Protein 4I5T (pdb70)

Organism: Saccharomyces cerevisiae (strain ATCC 204508 / S288c) (NCBI:txid559292)

Solvent-accessible surface area: 27982 Å² total; per-residue (Å²): 179,22,60,113,109,1,70,94,75,5,80,69,65,13,58,50,1,114,171,93,63,54,6,158,28,20,150,33,133,50,80,72,18,105,0,89,140,9,64,9,53,1,48,1,18,37,0,64,56,64,62,188,86,74,14,73,138,28,39,129,70,8,11,17,13,108,54,1,15,73,66,53,62,5,26,0,6,3,32,92,128,0,37,37,78,43,18,0,18,2,0,2,39,121,114,73,42,4,120,43,56,9,50,61,44,4,3,36,10,0,1,54,0,0,15,40,4,45,70,110,178,72,48,14,0,3,3,1,5,2,4,23,29,0,26,15,73,55,71,8,4,8,3,22,2,18,67,6,22,154,155,4,78,0,9,0,15,79,28,8,101,90,110,129,45,54,71,16,80,217,156,45,60,8,26,25,4,109,103,3,27,2,0,0,6,0,0,4,11,15,160,36,44,126,107,9,71,65,100,27,0,11,98,0,10,68,18,0,14,96,34,0,22,31,5,6,62,11,142,32,105,123,34,22,74,54,26,87,0,3,0,2,0,3,1,37,120,0,0,0,0,0,0,0,20,92,17,61,6,25,110,54,0,100,8,91,4,48,0,16,2,1,0,2,18,4,68,2,72,50,165,112,48,25,79,58,0,38,145,64,15,33,25,0,5,87,1,4,64,54,0,6,27,80,36,19,36,89,88,139,34,78,82,86,53,195,179,22,48,100,107,1,74,97,65,5,75,70,68,11,64,50,1,101,184,82,55,78,3,129,22,18,142,36,137,47,83,77,20,106,0,83,125,7,60,7,51,1,41,1,18,23,0,70,74,71,57,205,143,151,22,69,20,38,139,27,57,100,57,14,4,14,11,92,49,1,19,70,74,50,75,6,14,0,4,3,30,102,127,0,34,36,69,42,14,1,16,1,0,3,32,119,116,88,42,6,132,47,52,6,60,60,51,6,2,38,10,0,1,51,0,0,28,42,9,20,30,90,92,37,41,39,44,59,49,75,9,14,0,2,3,0,5,0,3,63,56,0,25,37,100,48,101,4,6,8,4,20,2,14,57,6,26,104,137,1,66,0,11,0,6,100,16,8,98,75,107,24,54,51,73,17,68,159,98,14,117,6,15,56,10,98,100,4,30,2,1,0,6,0,1,1,3,7,64,13,50,124,67,7,77,70,112,32,0,21,48,0,12,97,9,0,20,114,72,1,76,69,50,63,112,129,232,115,50,142,90,119,105,118,48,77,0,4,0,3,0,4,0,33,80,0,0,0,0,0,0,0,22,103,34,105,8,26,112,49,3,100,7,83,3,48,0,17,1,0,0,2,18,6,51,2,42,63,145,100,40,18,88,50,0,60,147,58,13,45,31,0,5,80,0,3,60,47,0,5,35,89,29,79,112

Structure (mmCIF, N/CA/C/O backbone):
data_4I5T
#
_entry.id   4I5T
#
_cell.length_a   73.760
_cell.length_b   74.460
_cell.length_c   112.350
_cell.angle_alpha   90.00
_cell.angle_beta   90.00
_cell.angle_gamma   90.00
#
_symmetry.space_group_name_H-M   'P 21 21 21'
#
loop_
_entity.id
_entity.type
_entity.pdbx_description
1 polymer "5',5'''-P-1,P-4-tetraphosphate phosphorylase 2"
2 water water
#
loop_
_atom_site.group_PDB
_atom_site.id
_atom_site.type_symbol
_atom_site.label_atom_id
_atom_site.label_alt_id
_atom_site.label_comp_id
_atom_site.label_asym_id
_atom_site.label_entity_id
_atom_site.label_seq_id
_atom_site.pdbx_PDB_ins_code
_atom_site.Cartn_x
_atom_site.Cartn_y
_atom_site.Cartn_z
_atom_site.occupancy
_atom_site.B_iso_or_equiv
_atom_site.auth_seq_id
_atom_site.auth_comp_id
_atom_site.auth_asym_id
_atom_site.auth_atom_id
_atom_site.pdbx_PDB_model_num
ATOM 1 N N . MET A 1 9 ? 14.316 -19.146 46.412 1.00 46.47 1 MET A N 1
ATOM 2 C CA . MET A 1 9 ? 15.295 -20.017 47.049 1.00 43.79 1 MET A CA 1
ATOM 3 C C . MET A 1 9 ? 14.705 -21.414 47.243 1.00 44.29 1 MET A C 1
ATOM 4 O O . MET A 1 9 ? 13.542 -21.558 47.619 1.00 43.24 1 MET A O 1
ATOM 9 N N . ILE A 1 10 ? 15.510 -22.440 47.000 1.00 40.57 2 ILE A N 1
ATOM 10 C CA . ILE A 1 10 ? 14.976 -23.792 46.999 1.00 43.52 2 ILE A CA 1
ATOM 11 C C . ILE A 1 10 ? 14.808 -24.280 48.418 1.00 47.12 2 ILE A C 1
ATOM 12 O O . ILE A 1 10 ? 15.677 -24.058 49.269 1.00 48.09 2 ILE A O 1
ATOM 17 N N . GLU A 1 11 ? 13.693 -24.964 48.653 1.00 47.90 3 GLU A N 1
ATOM 18 C CA . GLU A 1 11 ? 13.355 -25.479 49.973 1.00 49.68 3 GLU A CA 1
ATOM 19 C C . GLU A 1 11 ? 14.560 -26.220 50.537 1.00 47.91 3 GLU A C 1
ATOM 20 O O . GLU A 1 11 ? 15.277 -26.897 49.805 1.00 48.39 3 GLU A O 1
ATOM 26 N N . GLU A 1 12 ? 14.818 -26.053 51.826 1.00 49.09 4 GLU A N 1
ATOM 27 C CA . GLU A 1 12 ? 15.949 -26.734 52.443 1.00 52.62 4 GLU A CA 1
ATOM 28 C C . GLU A 1 12 ? 15.646 -28.222 52.539 1.00 49.56 4 GLU A C 1
ATOM 29 O O . GLU A 1 12 ? 14.484 -28.615 52.658 1.00 47.39 4 GLU A O 1
ATOM 35 N N . ASN A 1 13 ? 16.691 -29.044 52.494 1.00 49.60 5 ASN A N 1
ATOM 36 C CA . ASN A 1 13 ? 16.536 -30.489 52.640 1.00 51.36 5 ASN A CA 1
ATOM 37 C C . ASN A 1 13 ? 15.536 -31.095 51.654 1.00 43.05 5 ASN A C 1
ATOM 38 O O . ASN A 1 13 ? 14.804 -32.025 51.991 1.00 41.96 5 ASN A O 1
ATOM 43 N N . LEU A 1 14 ? 15.516 -30.562 50.437 1.00 38.06 6 LEU A N 1
ATOM 44 C CA . LEU A 1 14 ? 14.578 -31.004 49.417 1.00 37.91 6 LEU A CA 1
ATOM 45 C C . LEU A 1 14 ? 14.642 -32.518 49.198 1.00 31.29 6 LEU A C 1
ATOM 46 O O . LEU A 1 14 ? 13.619 -33.202 49.165 1.00 29.59 6 LEU A O 1
ATOM 51 N N . LYS A 1 15 ? 15.857 -33.028 49.067 1.00 26.36 7 LYS A N 1
ATOM 52 C CA . LYS A 1 15 ? 16.084 -34.436 48.788 1.00 29.31 7 LYS A CA 1
ATOM 53 C C . LYS A 1 15 ? 15.481 -35.346 49.866 1.00 32.65 7 LYS A C 1
ATOM 54 O O . LYS A 1 15 ? 14.874 -36.372 49.569 1.00 30.45 7 LYS A O 1
ATOM 60 N N . GLN A 1 16 ? 15.650 -34.970 51.125 1.00 34.89 8 GLN A N 1
ATOM 61 C CA . GLN A 1 16 ? 15.094 -35.766 52.208 1.00 33.25 8 GLN A CA 1
ATOM 62 C C . GLN A 1 16 ? 13.576 -35.644 52.208 1.00 34.11 8 GLN A C 1
ATOM 63 O O . GLN A 1 16 ? 12.848 -36.603 52.500 1.00 31.19 8 GLN A O 1
ATOM 69 N N . LYS A 1 17 ? 13.097 -34.453 51.879 1.00 29.44 9 LYS A N 1
ATOM 70 C CA . LYS A 1 17 ? 11.669 -34.242 51.797 1.00 32.34 9 LYS A CA 1
ATOM 71 C C . LYS A 1 17 ? 11.063 -35.105 50.700 1.00 28.76 9 LYS A C 1
ATOM 72 O O . LYS A 1 17 ? 10.086 -35.806 50.934 1.00 24.06 9 LYS A O 1
ATOM 78 N N . ILE A 1 18 ? 11.653 -35.083 49.511 1.00 28.01 10 ILE A N 1
ATOM 79 C CA . ILE A 1 18 ? 11.178 -35.968 48.454 1.00 25.15 10 ILE A CA 1
ATOM 80 C C . ILE A 1 18 ? 11.184 -37.417 48.943 1.00 25.23 10 ILE A C 1
ATOM 81 O O . ILE A 1 18 ? 10.162 -38.116 48.887 1.00 22.35 10 ILE A O 1
ATOM 86 N N . HIS A 1 19 ? 12.333 -37.865 49.435 1.00 22.83 11 HIS A N 1
ATOM 87 C CA . HIS A 1 19 ? 12.433 -39.247 49.889 1.00 28.79 11 HIS A CA 1
ATOM 88 C C . HIS A 1 19 ? 11.352 -39.613 50.890 1.00 28.51 11 HIS A C 1
ATOM 89 O O . HIS A 1 19 ? 10.615 -40.581 50.702 1.00 28.90 11 HIS A O 1
ATOM 96 N N . ASP A 1 20 ? 11.251 -38.834 51.957 1.00 28.92 12 ASP A N 1
ATOM 97 C CA . ASP A 1 20 ? 10.260 -39.111 52.997 1.00 28.77 12 ASP A CA 1
ATOM 98 C C . ASP A 1 20 ? 8.823 -39.030 52.509 1.00 26.51 12 ASP A C 1
ATOM 99 O O . ASP A 1 20 ? 7.990 -39.832 52.909 1.00 30.80 12 ASP A O 1
ATOM 104 N N . LYS A 1 21 ? 8.518 -38.048 51.670 1.00 23.98 13 LYS A N 1
ATOM 105 C CA . LYS A 1 21 ? 7.172 -37.946 51.136 1.00 26.43 13 LYS A CA 1
ATOM 106 C C . LYS A 1 21 ? 6.896 -39.203 50.303 1.00 23.25 13 LYS A C 1
ATOM 107 O O . LYS A 1 21 ? 5.791 -39.738 50.296 1.00 21.39 13 LYS A O 1
ATOM 113 N N . PHE A 1 22 ? 7.919 -39.672 49.603 1.00 22.51 14 PHE A N 1
ATOM 114 C CA . PHE A 1 22 ? 7.751 -40.820 48.722 1.00 20.65 14 PHE A CA 1
ATOM 115 C C . PHE A 1 22 ? 7.518 -42.101 49.514 1.00 23.97 14 PHE A C 1
ATOM 116 O O . PHE A 1 22 ? 6.540 -42.806 49.262 1.00 23.32 14 PHE A O 1
ATOM 124 N N . VAL A 1 23 ? 8.374 -42.401 50.487 1.00 27.69 15 VAL A N 1
ATOM 125 C CA . VAL A 1 23 ? 8.154 -43.637 51.246 1.00 27.01 15 VAL A CA 1
ATOM 126 C C . VAL A 1 23 ? 6.796 -43.634 51.941 1.00 26.87 15 VAL A C 1
ATOM 127 O O . VAL A 1 23 ? 6.072 -44.620 51.850 1.00 25.48 15 VAL A O 1
ATOM 131 N N . ALA A 1 24 ? 6.414 -42.514 52.558 1.00 28.43 16 ALA A N 1
ATOM 132 C CA . ALA A 1 24 ? 5.100 -42.429 53.208 1.00 27.84 16 ALA A CA 1
ATOM 133 C C . ALA A 1 24 ? 3.934 -42.689 52.246 1.00 25.30 16 ALA A C 1
ATOM 134 O O . ALA A 1 24 ? 3.003 -43.407 52.573 1.00 26.52 16 ALA A O 1
ATOM 136 N N . ALA A 1 25 ? 3.975 -42.102 51.061 1.00 23.51 17 ALA A N 1
ATOM 137 C CA . ALA A 1 25 ? 2.882 -42.294 50.111 1.00 28.04 17 ALA A CA 1
ATOM 138 C C . ALA A 1 25 ? 2.863 -43.695 49.478 1.00 26.57 17 ALA A C 1
ATOM 139 O O . ALA A 1 25 ? 1.813 -44.189 49.047 1.00 26.08 17 ALA A O 1
ATOM 141 N N . LYS A 1 26 ? 4.019 -44.332 49.383 1.00 26.47 18 LYS A N 1
ATOM 142 C CA . LYS A 1 26 ? 4.030 -45.709 48.904 1.00 33.18 18 LYS A CA 1
ATOM 143 C C . LYS A 1 26 ? 3.387 -46.565 49.984 1.00 31.45 18 LYS A C 1
ATOM 144 O O . LYS A 1 26 ? 2.544 -47.413 49.711 1.00 27.92 18 LYS A O 1
ATOM 150 N N . LYS A 1 27 ? 3.765 -46.288 51.221 1.00 27.20 19 LYS A N 1
ATOM 151 C CA . LYS A 1 27 ? 3.281 -47.035 52.369 1.00 33.71 19 LYS A CA 1
ATOM 152 C C . LYS A 1 27 ? 1.753 -47.110 52.440 1.00 41.51 19 LYS A C 1
ATOM 153 O O . LYS A 1 27 ? 1.181 -48.199 52.531 1.00 42.39 19 LYS A O 1
ATOM 159 N N . ASN A 1 28 ? 1.096 -45.956 52.404 1.00 37.13 20 ASN A N 1
ATOM 160 C CA . ASN A 1 28 ? -0.344 -45.899 52.644 1.00 34.22 20 ASN A CA 1
ATOM 161 C C . ASN A 1 28 ? -1.226 -45.899 51.404 1.00 35.50 20 ASN A C 1
ATOM 162 O O . ASN A 1 28 ? -2.446 -45.772 51.502 1.00 39.32 20 ASN A O 1
ATOM 167 N N . GLY A 1 29 ? -0.613 -46.019 50.237 1.00 37.05 21 GLY A N 1
ATOM 168 C CA . GLY A 1 29 ? -1.376 -46.186 49.013 1.00 35.00 21 GLY A CA 1
ATOM 169 C C . GLY A 1 29 ? -1.772 -44.926 48.259 1.00 37.06 21 GLY A C 1
ATOM 170 O O . GLY A 1 29 ? -2.722 -44.941 47.466 1.00 36.79 21 GLY A O 1
ATOM 171 N N . HIS A 1 30 ? -1.039 -43.839 48.480 1.00 35.77 22 HIS A N 1
ATOM 172 C CA . HIS A 1 30 ? -1.282 -42.603 47.739 1.00 30.34 22 HIS A CA 1
ATOM 173 C C . HIS A 1 30 ? -0.530 -42.577 46.424 1.00 30.14 22 HIS A C 1
ATOM 174 O O . HIS A 1 30 ? -0.756 -41.709 45.591 1.00 33.65 22 HIS A O 1
ATOM 181 N N . LEU A 1 31 ? 0.392 -43.519 46.264 1.00 31.28 23 LEU A N 1
ATOM 182 C CA . LEU A 1 31 ? 1.035 -43.741 44.989 1.00 29.61 23 LEU A CA 1
ATOM 183 C C . LEU A 1 31 ? 1.350 -45.214 44.868 1.00 30.14 23 LEU A C 1
ATOM 184 O O . LEU A 1 31 ? 1.570 -45.888 45.867 1.00 34.24 23 LEU A O 1
ATOM 189 N N . LYS A 1 32 ? 1.369 -45.710 43.638 1.00 27.29 24 LYS A N 1
ATOM 190 C CA . LYS A 1 32 ? 1.761 -47.083 43.390 1.00 31.87 24 LYS A CA 1
ATOM 191 C C . LYS A 1 32 ? 2.889 -47.120 42.356 1.00 29.11 24 LYS A C 1
ATOM 192 O O . LYS A 1 32 ? 2.784 -46.519 41.287 1.00 25.98 24 LYS A O 1
ATOM 198 N N . VAL A 1 33 ? 3.981 -47.802 42.690 1.00 27.63 25 VAL A N 1
ATOM 199 C CA . VAL A 1 33 ? 5.114 -47.942 41.772 1.00 23.20 25 VAL A CA 1
ATOM 200 C C . VAL A 1 33 ? 4.891 -49.068 40.762 1.00 28.18 25 VAL A C 1
ATOM 201 O O . VAL A 1 33 ? 4.665 -50.222 41.145 1.00 33.05 25 VAL A O 1
ATOM 205 N N . THR A 1 34 ? 4.970 -48.734 39.479 1.00 30.22 26 THR A N 1
ATOM 206 C CA . THR A 1 34 ? 4.935 -49.732 38.421 1.00 29.66 26 THR A CA 1
ATOM 207 C C . THR A 1 34 ? 6.247 -50.530 38.431 1.00 32.14 26 THR A C 1
ATOM 208 O O . THR A 1 34 ? 7.326 -49.952 38.337 1.00 30.55 26 THR A O 1
ATOM 212 N N . HIS A 1 35 ? 6.148 -51.853 38.559 1.00 31.93 27 HIS A N 1
ATOM 213 C CA . HIS A 1 35 ? 7.322 -52.727 38.542 1.00 34.11 27 HIS A CA 1
ATOM 214 C C . HIS A 1 35 ? 8.026 -52.671 37.204 1.00 27.88 27 HIS A C 1
ATOM 215 O O . HIS A 1 35 ? 7.375 -52.704 36.161 1.00 27.75 27 HIS A O 1
ATOM 222 N N . ALA A 1 36 ? 9.353 -52.605 37.236 1.00 26.32 28 ALA A N 1
ATOM 223 C CA . ALA A 1 36 ? 10.138 -52.548 36.011 1.00 26.57 28 ALA A CA 1
ATOM 224 C C . ALA A 1 36 ? 11.546 -53.076 36.235 1.00 28.10 28 ALA A C 1
ATOM 225 O O . ALA A 1 36 ? 11.991 -53.242 37.363 1.00 34.92 28 ALA A O 1
ATOM 227 N N . GLU A 1 37 ? 12.233 -53.375 35.143 1.00 31.75 29 GLU A N 1
ATOM 228 C CA . GLU A 1 37 ? 13.579 -53.903 35.205 1.00 26.69 29 GLU A CA 1
ATOM 229 C C . GLU A 1 37 ? 14.222 -53.195 34.069 1.00 25.39 29 GLU A C 1
ATOM 230 O O . GLU A 1 37 ? 13.547 -52.901 33.088 1.00 25.75 29 GLU A O 1
ATOM 236 N N . SER A 1 38 ? 15.514 -52.909 34.171 1.00 30.31 30 SER A N 1
ATOM 237 C CA . SER A 1 38 ? 16.191 -52.189 33.094 1.00 28.88 30 SER A CA 1
ATOM 238 C C . SER A 1 38 ? 17.533 -52.821 32.782 1.00 31.25 30 SER A C 1
ATOM 239 O O . SER A 1 38 ? 18.114 -53.518 33.614 1.00 31.08 30 SER A O 1
ATOM 242 N N . LYS A 1 39 ? 18.041 -52.554 31.590 1.00 34.75 31 LYS A N 1
ATOM 243 C CA . LYS A 1 39 ? 19.403 -52.943 31.262 1.00 40.06 31 LYS A CA 1
ATOM 244 C C . LYS A 1 39 ? 20.003 -52.006 30.225 1.00 33.85 31 LYS A C 1
ATOM 245 O O . LYS A 1 39 ? 19.292 -51.283 29.534 1.00 33.79 31 LYS A O 1
ATOM 251 N N . LYS A 1 40 ? 21.325 -52.046 30.131 1.00 37.00 32 LYS A N 1
ATOM 252 C CA . LYS A 1 40 ? 22.091 -51.276 29.168 1.00 36.72 32 LYS A CA 1
ATOM 253 C C . LYS A 1 40 ? 22.077 -51.942 27.797 1.00 39.66 32 LYS A C 1
ATOM 254 O O . LYS A 1 40 ? 22.102 -53.164 27.691 1.00 39.12 32 LYS A O 1
ATOM 260 N N . LEU A 1 41 ? 22.015 -51.134 26.747 1.00 40.50 33 LEU A N 1
ATOM 261 C CA . LEU A 1 41 ? 22.295 -51.609 25.396 1.00 37.29 33 LEU A CA 1
ATOM 262 C C . LEU A 1 41 ? 23.281 -50.664 24.737 1.00 41.26 33 LEU A C 1
ATOM 263 O O . LEU A 1 41 ? 23.497 -49.545 25.196 1.00 37.46 33 LEU A O 1
ATOM 268 N N . LYS A 1 42 ? 23.873 -51.113 23.643 1.00 45.92 34 LYS A N 1
ATOM 269 C CA . LYS A 1 42 ? 24.803 -50.276 22.913 1.00 42.26 34 LYS A CA 1
ATOM 270 C C . LYS A 1 42 ? 24.516 -50.411 21.439 1.00 40.50 34 LYS A C 1
ATOM 271 O O . LYS A 1 42 ? 24.439 -51.522 20.920 1.00 48.78 34 LYS A O 1
ATOM 277 N N . ASP A 1 43 ? 24.340 -49.284 20.766 1.00 41.23 35 ASP A N 1
ATOM 278 C CA . ASP A 1 43 ? 24.194 -49.289 19.322 1.00 48.69 35 ASP A CA 1
ATOM 279 C C . ASP A 1 43 ? 25.518 -49.719 18.669 1.00 51.22 35 ASP A C 1
ATOM 280 O O . ASP A 1 43 ? 26.534 -49.051 18.833 1.00 49.79 35 ASP A O 1
ATOM 285 N N . PRO A 1 44 ? 25.514 -50.849 17.936 1.00 52.69 36 PRO A N 1
ATOM 286 C CA . PRO A 1 44 ? 26.765 -51.301 17.312 1.00 53.30 36 PRO A CA 1
ATOM 287 C C . PRO A 1 44 ? 27.201 -50.325 16.216 1.00 56.56 36 PRO A C 1
ATOM 288 O O . PRO A 1 44 ? 28.381 -50.007 16.078 1.00 59.70 36 PRO A O 1
ATOM 292 N N . GLN A 1 45 ? 26.226 -49.842 15.452 1.00 55.00 37 GLN A N 1
ATOM 293 C CA . GLN A 1 45 ? 26.463 -48.880 14.382 1.00 52.61 37 GLN A CA 1
ATOM 294 C C . GLN A 1 45 ? 26.946 -47.519 14.890 1.00 54.85 37 GLN A C 1
ATOM 295 O O . GLN A 1 45 ? 28.027 -47.058 14.519 1.00 56.88 37 GLN A O 1
ATOM 301 N N . THR A 1 46 ? 26.139 -46.880 15.739 1.00 52.13 38 THR A N 1
ATOM 302 C CA . THR A 1 46 ? 26.414 -45.509 16.188 1.00 51.15 38 THR A CA 1
ATOM 303 C C . THR A 1 46 ? 27.197 -45.410 17.508 1.00 48.63 38 THR A C 1
ATOM 304 O O . THR A 1 46 ? 27.647 -44.330 17.888 1.00 48.09 38 THR A O 1
ATOM 308 N N . THR A 1 47 ? 27.358 -46.538 18.193 1.00 45.89 39 THR A N 1
ATOM 309 C CA . THR A 1 47 ? 28.049 -46.589 19.491 1.00 48.31 39 THR A CA 1
ATOM 310 C C . THR A 1 47 ? 27.271 -45.986 20.685 1.00 46.28 39 THR A C 1
ATOM 311 O O . THR A 1 47 ? 27.722 -46.063 21.837 1.00 44.21 39 THR A O 1
ATOM 315 N N . THR A 1 48 ? 26.107 -45.399 20.410 1.00 41.90 40 THR A N 1
ATOM 316 C CA . THR A 1 48 ? 25.323 -44.730 21.446 1.00 40.20 40 THR A CA 1
ATOM 317 C C . THR A 1 48 ? 24.793 -45.690 22.506 1.00 39.52 40 THR A C 1
ATOM 318 O O . THR A 1 48 ? 24.196 -46.702 22.180 1.00 41.65 40 THR A O 1
ATOM 322 N N . GLN A 1 49 ? 25.004 -45.348 23.773 1.00 33.69 41 GLN A N 1
ATOM 323 C CA . GLN A 1 49 ? 24.508 -46.133 24.898 1.00 36.16 41 GLN A CA 1
ATOM 324 C C . GLN A 1 49 ? 23.024 -45.913 25.115 1.00 35.96 41 GLN A C 1
ATOM 325 O O . GLN A 1 49 ? 22.530 -44.792 24.984 1.00 32.11 41 GLN A O 1
ATOM 331 N N . TYR A 1 50 ? 22.314 -46.979 25.464 1.00 31.87 42 TYR A N 1
ATOM 332 C CA . TYR A 1 50 ? 20.897 -46.867 25.776 1.00 29.27 42 TYR A CA 1
ATOM 333 C C . TYR A 1 50 ? 20.570 -47.534 27.096 1.00 33.42 42 TYR A C 1
ATOM 334 O O . TYR A 1 50 ? 21.281 -48.432 27.567 1.00 28.46 42 TYR A O 1
ATOM 343 N N . TRP A 1 51 ? 19.470 -47.103 27.685 1.00 30.88 43 TRP A N 1
ATOM 344 C CA . TRP A 1 51 ? 18.995 -47.728 28.891 1.00 27.74 43 TRP A CA 1
ATOM 345 C C . TRP A 1 51 ? 17.562 -48.143 28.627 1.00 28.47 43 TRP A C 1
ATOM 346 O O . TRP A 1 51 ? 16.684 -47.303 28.427 1.00 28.99 43 TRP A O 1
ATOM 357 N N . VAL A 1 52 ? 17.326 -49.447 28.593 1.00 30.33 44 VAL A N 1
ATOM 358 C CA . VAL A 1 52 ? 15.989 -49.927 28.312 1.00 28.69 44 VAL A CA 1
ATOM 359 C C . VAL A 1 52 ? 15.317 -50.397 29.571 1.00 29.12 44 VAL A C 1
ATOM 360 O O . VAL A 1 52 ? 15.841 -51.240 30.294 1.00 33.39 44 VAL A O 1
ATOM 364 N N . THR A 1 53 ? 14.142 -49.843 29.824 1.00 23.68 45 THR A N 1
ATOM 365 C CA . THR A 1 53 ? 13.359 -50.231 30.981 1.00 32.09 45 THR A CA 1
ATOM 366 C C . THR A 1 53 ? 12.166 -51.030 30.479 1.00 27.89 45 THR A C 1
ATOM 367 O O . THR A 1 53 ? 11.529 -50.654 29.495 1.00 26.66 45 THR A O 1
ATOM 371 N N . PHE A 1 54 ? 11.884 -52.139 31.147 1.00 28.90 46 PHE A N 1
ATOM 372 C CA . PHE A 1 54 ? 10.797 -53.035 30.751 1.00 32.91 46 PHE A CA 1
ATOM 373 C C . PHE A 1 54 ? 9.722 -53.078 31.827 1.00 28.59 46 PHE A C 1
ATOM 374 O O . PHE A 1 54 ? 9.972 -53.552 32.934 1.00 30.38 46 PHE A O 1
ATOM 382 N N . ALA A 1 55 ? 8.532 -52.579 31.499 1.00 30.33 47 ALA A N 1
ATOM 383 C CA . ALA A 1 55 ? 7.414 -52.517 32.455 1.00 36.43 47 ALA A CA 1
ATOM 384 C C . ALA A 1 55 ? 6.115 -53.124 31.877 1.00 40.76 47 ALA A C 1
ATOM 385 O O . ALA A 1 55 ? 5.188 -52.403 31.492 1.00 37.16 47 ALA A O 1
ATOM 387 N N . PRO A 1 56 ? 6.044 -54.465 31.847 1.00 43.92 48 PRO A N 1
ATOM 388 C CA . PRO A 1 56 ? 4.929 -55.238 31.281 1.00 45.74 48 PRO A CA 1
ATOM 389 C C . PRO A 1 56 ? 3.554 -54.803 31.797 1.00 47.04 48 PRO A C 1
ATOM 390 O O . PRO A 1 56 ? 2.628 -54.604 30.998 1.00 45.22 48 PRO A O 1
ATOM 394 N N . SER A 1 57 ? 3.432 -54.607 33.106 1.00 40.37 49 SER A N 1
ATOM 395 C CA . SER A 1 57 ? 2.139 -54.276 33.686 1.00 44.74 49 SER A CA 1
ATOM 396 C C . SER A 1 57 ? 1.531 -53.064 32.984 1.00 42.89 49 SER A C 1
ATOM 397 O O . SER A 1 57 ? 0.345 -52.798 33.121 1.00 49.26 49 SER A O 1
ATOM 400 N N . LEU A 1 58 ? 2.348 -52.330 32.238 1.00 40.35 50 LEU A N 1
ATOM 401 C CA . LEU A 1 58 ? 1.882 -51.126 31.553 1.00 44.25 50 LEU A CA 1
ATOM 402 C C . LEU A 1 58 ? 1.019 -51.423 30.321 1.00 49.08 50 LEU A C 1
ATOM 403 O O . LEU A 1 58 ? 0.264 -50.565 29.861 1.00 50.86 50 LEU A O 1
ATOM 408 N N . ALA A 1 59 ? 1.124 -52.637 29.792 1.00 49.34 51 ALA A N 1
ATOM 409 C CA . ALA A 1 59 ? 0.355 -53.009 28.606 1.00 56.58 51 ALA A CA 1
ATOM 410 C C . ALA A 1 59 ? -1.050 -53.539 28.929 1.00 60.03 51 ALA A C 1
ATOM 411 O O . ALA A 1 59 ? -1.865 -53.745 28.030 1.00 58.15 51 ALA A O 1
ATOM 413 N N . LEU A 1 60 ? -1.326 -53.752 30.213 1.00 52.86 52 LEU A N 1
ATOM 414 C CA . LEU A 1 60 ? -2.643 -54.202 30.667 1.00 55.30 52 LEU A CA 1
ATOM 415 C C . LEU A 1 60 ? -3.638 -53.048 30.859 1.00 57.49 52 LEU A C 1
ATOM 416 O O . LEU A 1 60 ? -3.577 -52.021 30.169 1.00 59.01 52 LEU A O 1
ATOM 421 N N . ASP A 1 74 ? -7.096 -32.948 34.682 1.00 58.87 66 ASP A N 1
ATOM 422 C CA . ASP A 1 74 ? -5.884 -32.211 35.040 1.00 56.59 66 ASP A CA 1
ATOM 423 C C . ASP A 1 74 ? -5.399 -32.538 36.456 1.00 53.79 66 ASP A C 1
ATOM 424 O O . ASP A 1 74 ? -5.744 -31.838 37.415 1.00 52.22 66 ASP A O 1
ATOM 429 N N . PRO A 1 75 ? -4.556 -33.579 36.576 1.00 53.32 67 PRO A N 1
ATOM 430 C CA . PRO A 1 75 ? -4.024 -34.108 37.839 1.00 45.60 67 PRO A CA 1
ATOM 431 C C . PRO A 1 75 ? -3.287 -33.041 38.641 1.00 45.46 67 PRO A C 1
ATOM 432 O O . PRO A 1 75 ? -3.074 -33.186 39.844 1.00 46.52 67 PRO A O 1
ATOM 436 N N . PHE A 1 76 ? -2.890 -31.974 37.967 1.00 41.36 68 PHE A N 1
ATOM 437 C CA . PHE A 1 76 ? -2.178 -30.889 38.620 1.00 42.83 68 PHE A CA 1
ATOM 438 C C . PHE A 1 76 ? -3.151 -29.867 39.203 1.00 43.75 68 PHE A C 1
ATOM 439 O O . PHE A 1 76 ? -2.768 -29.019 40.010 1.00 42.81 68 PHE A O 1
ATOM 447 N N . ALA A 1 77 ? -4.412 -29.951 38.794 1.00 43.28 69 ALA A N 1
ATOM 448 C CA . ALA A 1 77 ? -5.440 -29.045 39.313 1.00 52.93 69 ALA A CA 1
ATOM 449 C C . ALA A 1 77 ? -5.675 -29.233 40.810 1.00 51.71 69 ALA A C 1
ATOM 450 O O . ALA A 1 77 ? -5.466 -28.321 41.606 1.00 53.39 69 ALA A O 1
ATOM 452 N N . ASN A 1 78 ? -6.090 -30.441 41.177 1.00 51.11 70 ASN A N 1
ATOM 453 C CA . ASN A 1 78 ? -6.341 -30.798 42.566 1.00 49.28 70 ASN A CA 1
ATOM 454 C C . ASN A 1 78 ? -5.464 -31.983 42.959 1.00 47.51 70 ASN A C 1
ATOM 455 O O . ASN A 1 78 ? -5.945 -33.108 43.141 1.00 42.12 70 ASN A O 1
ATOM 460 N N . PRO A 1 79 ? -4.158 -31.739 43.071 1.00 47.59 71 PRO A N 1
ATOM 461 C CA . PRO A 1 79 ? -3.286 -32.870 43.377 1.00 39.42 71 PRO A CA 1
ATOM 462 C C . PRO A 1 79 ? -3.474 -33.308 44.820 1.00 43.15 71 PRO A C 1
ATOM 463 O O . PRO A 1 79 ? -3.724 -32.485 45.705 1.00 39.56 71 PRO A O 1
ATOM 467 N N . ASP A 1 80 ? -3.382 -34.613 45.035 1.00 40.76 72 ASP A N 1
ATOM 468 C CA . ASP A 1 80 ? -3.440 -35.198 46.362 1.00 36.23 72 ASP A CA 1
ATOM 469 C C . ASP A 1 80 ? -2.366 -34.581 47.274 1.00 33.46 72 ASP A C 1
ATOM 470 O O . ASP A 1 80 ? -1.181 -34.608 46.957 1.00 34.02 72 ASP A O 1
ATOM 475 N N . GLU A 1 81 ? -2.778 -34.042 48.417 1.00 32.47 73 GLU A N 1
ATOM 476 C CA . GLU A 1 81 ? -1.849 -33.390 49.336 1.00 34.80 73 GLU A CA 1
ATOM 477 C C . GLU A 1 81 ? -0.694 -34.277 49.788 1.00 32.14 73 GLU A C 1
ATOM 478 O O . GLU A 1 81 ? 0.399 -33.790 50.059 1.00 25.81 73 GLU A O 1
ATOM 484 N N . GLU A 1 82 ? -0.942 -35.575 49.914 1.00 32.87 74 GLU A N 1
ATOM 485 C CA . GLU A 1 82 ? 0.122 -36.484 50.336 1.00 32.77 74 GLU A CA 1
ATOM 486 C C . GLU A 1 82 ? 1.209 -36.607 49.282 1.00 27.66 74 GLU A C 1
ATOM 487 O O . GLU A 1 82 ? 2.315 -37.042 49.595 1.00 32.46 74 GLU A O 1
ATOM 493 N N . LEU A 1 83 ? 0.888 -36.221 48.040 1.00 25.28 75 LEU A N 1
ATOM 494 C CA . LEU A 1 83 ? 1.853 -36.191 46.929 1.00 24.19 75 LEU A CA 1
ATOM 495 C C . LEU A 1 83 ? 2.595 -34.863 46.773 1.00 28.21 75 LEU A C 1
ATOM 496 O O . LEU A 1 83 ? 3.552 -34.768 46.005 1.00 30.37 75 LEU A O 1
ATOM 501 N N . VAL A 1 84 ? 2.185 -33.840 47.510 1.00 26.95 76 VAL A N 1
ATOM 502 C CA . VAL A 1 84 ? 2.782 -32.532 47.311 1.00 24.76 76 VAL A CA 1
ATOM 503 C C . VAL A 1 84 ? 3.987 -32.430 48.234 1.00 22.84 76 VAL A C 1
ATOM 504 O O . VAL A 1 84 ? 3.853 -32.334 49.435 1.00 27.91 76 VAL A O 1
ATOM 508 N N . VAL A 1 85 ? 5.175 -32.442 47.657 1.00 26.49 77 VAL A N 1
ATOM 509 C CA . VAL A 1 85 ? 6.383 -32.361 48.454 1.00 26.66 77 VAL A CA 1
ATOM 510 C C . VAL A 1 85 ? 6.526 -30.940 48.997 1.00 32.10 77 VAL A C 1
ATOM 511 O O . VAL A 1 85 ? 6.851 -30.759 50.161 1.00 27.68 77 VAL A O 1
ATOM 515 N N . THR A 1 86 ? 6.274 -29.940 48.143 1.00 33.37 78 THR A N 1
ATOM 516 C CA . THR A 1 86 ? 6.281 -28.528 48.549 1.00 31.96 78 THR A CA 1
ATOM 517 C C . THR A 1 86 ? 5.187 -27.751 47.847 1.00 34.77 78 THR A C 1
ATOM 518 O O . THR A 1 86 ? 4.988 -27.906 46.644 1.00 31.07 78 THR A O 1
ATOM 522 N N . GLU A 1 87 ? 4.504 -26.894 48.601 1.00 35.58 79 GLU A N 1
ATOM 523 C CA . GLU A 1 87 ? 3.488 -26.008 48.047 1.00 34.85 79 GLU A CA 1
ATOM 524 C C . GLU A 1 87 ? 4.083 -24.922 47.161 1.00 36.63 79 GLU A C 1
ATOM 525 O O . GLU A 1 87 ? 3.490 -24.575 46.138 1.00 45.11 79 GLU A O 1
ATOM 531 N N . ASP A 1 88 ? 5.223 -24.353 47.561 1.00 34.64 80 ASP A N 1
ATOM 532 C CA . ASP A 1 88 ? 6.000 -23.524 46.633 1.00 36.60 80 ASP A CA 1
ATOM 533 C C . ASP A 1 88 ? 7.505 -23.764 46.699 1.00 36.27 80 ASP A C 1
ATOM 534 O O . ASP A 1 88 ? 8.168 -23.464 47.705 1.00 38.39 80 ASP A O 1
ATOM 539 N N . LEU A 1 89 ? 8.043 -24.258 45.590 1.00 33.81 81 LEU A N 1
ATOM 540 C CA . LEU A 1 89 ? 9.429 -24.688 45.538 1.00 37.83 81 LEU A CA 1
ATOM 541 C C . LEU A 1 89 ? 10.360 -23.523 45.882 1.00 40.72 81 LEU A C 1
ATOM 542 O O . LEU A 1 89 ? 11.460 -23.737 46.392 1.00 38.30 81 LEU A O 1
ATOM 547 N N . ASN A 1 90 ? 9.904 -22.299 45.595 1.00 43.24 82 ASN A N 1
ATOM 548 C CA . ASN A 1 90 ? 10.598 -21.063 45.988 1.00 48.04 82 ASN A CA 1
ATOM 549 C C . ASN A 1 90 ? 9.720 -20.202 46.881 1.00 51.68 82 ASN A C 1
ATOM 550 O O . ASN A 1 90 ? 8.588 -20.569 47.195 1.00 56.93 82 ASN A O 1
ATOM 555 N N . GLY A 1 91 ? 10.233 -19.044 47.277 1.00 58.66 83 GLY A N 1
ATOM 556 C CA . GLY A 1 91 ? 9.436 -18.099 48.039 1.00 62.92 83 GLY A CA 1
ATOM 557 C C . GLY A 1 91 ? 8.206 -17.681 47.254 1.00 61.31 83 GLY A C 1
ATOM 558 O O . GLY A 1 91 ? 7.133 -17.433 47.815 1.00 60.04 83 GLY A O 1
ATOM 559 N N . ASP A 1 92 ? 8.375 -17.612 45.937 1.00 55.12 84 ASP A N 1
ATOM 560 C CA . ASP A 1 92 ? 7.307 -17.220 45.031 1.00 52.88 84 ASP A CA 1
ATOM 561 C C . ASP A 1 92 ? 6.285 -18.319 44.869 1.00 51.80 84 ASP A C 1
ATOM 562 O O . ASP A 1 92 ? 6.530 -19.486 45.163 1.00 57.54 84 ASP A O 1
ATOM 567 N N . GLY A 1 93 ? 5.123 -17.926 44.391 1.00 48.98 85 GLY A N 1
ATOM 568 C CA . GLY A 1 93 ? 4.055 -18.856 44.137 1.00 37.82 85 GLY A CA 1
ATOM 569 C C . GLY A 1 93 ? 4.216 -19.382 42.737 1.00 37.88 85 GLY A C 1
ATOM 570 O O . GLY A 1 93 ? 3.231 -19.674 42.074 1.00 47.65 85 GLY A O 1
ATOM 571 N N . GLU A 1 94 ? 5.451 -19.409 42.249 1.00 37.74 86 GLU A N 1
ATOM 572 C CA . GLU A 1 94 ? 5.731 -19.991 40.942 1.00 41.13 86 GLU A CA 1
ATOM 573 C C . GLU A 1 94 ? 5.403 -21.480 40.890 1.00 38.07 86 GLU A C 1
ATOM 574 O O . GLU A 1 94 ? 4.592 -21.941 40.081 1.00 30.48 86 GLU A O 1
ATOM 580 N N . TYR A 1 95 ? 6.032 -22.239 41.772 1.00 37.23 87 TYR A N 1
ATOM 581 C CA . TYR A 1 95 ? 6.075 -23.685 41.581 1.00 34.64 87 TYR A CA 1
ATOM 582 C C . TYR A 1 95 ? 5.699 -24.523 42.800 1.00 31.68 87 TYR A C 1
ATOM 583 O O . TYR A 1 95 ? 5.998 -24.172 43.938 1.00 27.12 87 TYR A O 1
ATOM 592 N N . LYS A 1 96 ? 5.029 -25.637 42.551 1.00 34.11 88 LYS A N 1
ATOM 593 C CA . LYS A 1 96 ? 4.906 -26.660 43.572 1.00 29.86 88 LYS A CA 1
ATOM 594 C C . LYS A 1 96 ? 5.626 -27.893 43.042 1.00 30.04 88 LYS A C 1
ATOM 595 O O . LYS A 1 96 ? 5.729 -28.078 41.821 1.00 26.41 88 LYS A O 1
ATOM 601 N N . LEU A 1 97 ? 6.154 -28.711 43.950 1.00 31.61 89 LEU A N 1
ATOM 602 C CA . LEU A 1 97 ? 6.791 -29.974 43.582 1.00 20.90 89 LEU A CA 1
ATOM 603 C C . LEU A 1 97 ? 5.904 -31.134 44.013 1.00 24.06 89 LEU A C 1
ATOM 604 O O . LEU A 1 97 ? 5.630 -31.313 45.206 1.00 21.35 89 LEU A O 1
ATOM 609 N N . LEU A 1 98 ? 5.443 -31.900 43.032 1.00 23.15 90 LEU A N 1
ATOM 610 C CA . LEU A 1 98 ? 4.586 -33.066 43.242 1.00 25.39 90 LEU A CA 1
ATOM 611 C C . LEU A 1 98 ? 5.337 -34.363 42.922 1.00 26.51 90 LEU A C 1
ATOM 612 O O . LEU A 1 98 ? 6.125 -34.416 41.984 1.00 24.63 90 LEU A O 1
ATOM 617 N N . LEU A 1 99 ? 5.053 -35.414 43.682 1.00 24.57 91 LEU A N 1
ATOM 618 C CA . LEU A 1 99 ? 5.455 -36.768 43.325 1.00 25.02 91 LEU A CA 1
ATOM 619 C C . LEU A 1 99 ? 4.596 -37.300 42.169 1.00 20.49 91 LEU A C 1
ATOM 620 O O . LEU A 1 99 ? 3.401 -37.077 42.137 1.00 18.51 91 LEU A O 1
ATOM 625 N N . ASN A 1 100 ? 5.207 -38.007 41.225 1.00 19.87 92 ASN A N 1
ATOM 626 C CA . ASN A 1 100 ? 4.444 -38.792 40.275 1.00 22.83 92 ASN A CA 1
ATOM 627 C C . ASN A 1 100 ? 3.653 -39.906 41.021 1.00 23.03 92 ASN A C 1
ATOM 628 O O . ASN A 1 100 ? 4.200 -40.652 41.829 1.00 24.48 92 ASN A O 1
ATOM 633 N N . LYS A 1 101 ? 2.354 -39.965 40.761 1.00 20.47 93 LYS A N 1
ATOM 634 C CA . LYS A 1 101 ? 1.441 -40.914 41.380 1.00 25.30 93 LYS A CA 1
ATOM 635 C C . LYS A 1 101 ? 1.718 -42.366 40.943 1.00 26.24 93 LYS A C 1
ATOM 636 O O . LYS A 1 101 ? 1.581 -43.310 41.738 1.00 23.30 93 LYS A O 1
ATOM 642 N N . PHE A 1 102 ? 2.099 -42.544 39.679 1.00 26.37 94 PHE A N 1
ATOM 643 C CA . PHE A 1 102 ? 2.376 -43.878 39.156 1.00 25.59 94 PHE A CA 1
ATOM 644 C C . PHE A 1 102 ? 3.728 -43.941 38.466 1.00 23.86 94 PHE A C 1
ATOM 645 O O . PHE A 1 102 ? 3.793 -44.160 37.251 1.00 26.54 94 PHE A O 1
ATOM 653 N N . PRO A 1 103 ? 4.817 -43.762 39.237 1.00 20.84 95 PRO A N 1
ATOM 654 C CA . PRO A 1 103 ? 6.167 -43.699 38.680 1.00 24.43 95 PRO A CA 1
ATOM 655 C C . PRO A 1 103 ? 6.710 -45.073 38.331 1.00 29.93 95 PRO A C 1
ATOM 656 O O . PRO A 1 103 ? 6.337 -46.069 38.970 1.00 24.87 95 PRO A O 1
ATOM 660 N N . VAL A 1 104 ? 7.533 -45.135 37.289 1.00 28.53 96 VAL A N 1
ATOM 661 C CA . VAL A 1 104 ? 8.453 -46.254 37.124 1.00 26.81 96 VAL A CA 1
ATOM 662 C C . VAL A 1 104 ? 9.713 -46.032 37.951 1.00 25.46 96 VAL A C 1
ATOM 663 O O . VAL A 1 104 ? 10.147 -46.911 38.697 1.00 27.17 96 VAL A O 1
ATOM 667 N N . VAL A 1 105 ? 10.288 -44.837 37.814 1.00 29.82 97 VAL A N 1
ATOM 668 C CA . VAL A 1 105 ? 11.490 -44.447 38.546 1.00 25.25 97 VAL A CA 1
ATOM 669 C C . VAL A 1 105 ? 11.087 -43.870 39.901 1.00 29.57 97 VAL A C 1
ATOM 670 O O . VAL A 1 105 ? 10.359 -42.880 39.972 1.00 28.22 97 VAL A O 1
ATOM 674 N N . PRO A 1 106 ? 11.555 -44.489 40.985 1.00 27.86 98 PRO A N 1
ATOM 675 C CA . PRO A 1 106 ? 11.101 -44.045 42.311 1.00 22.43 98 PRO A CA 1
ATOM 676 C C . PRO A 1 106 ? 11.454 -42.566 42.602 1.00 23.20 98 PRO A C 1
ATOM 677 O O . PRO A 1 106 ? 12.524 -42.094 42.229 1.00 20.12 98 PRO A O 1
ATOM 681 N N . GLU A 1 107 ? 10.547 -41.844 43.258 1.00 24.02 99 GLU A N 1
ATOM 682 C CA . GLU A 1 107 ? 10.785 -40.443 43.611 1.00 24.17 99 GLU A CA 1
ATOM 683 C C . GLU A 1 107 ? 10.665 -39.483 42.421 1.00 21.78 99 GLU A C 1
ATOM 684 O O . GLU A 1 107 ? 10.895 -38.280 42.549 1.00 22.93 99 GLU A O 1
ATOM 690 N N . HIS A 1 108 ? 10.342 -40.032 41.261 1.00 19.21 100 HIS A N 1
ATOM 691 C CA . HIS A 1 108 ? 10.110 -39.214 40.072 1.00 23.57 100 HIS A CA 1
ATOM 692 C C . HIS A 1 108 ? 9.122 -38.089 40.397 1.00 21.62 100 HIS A C 1
ATOM 693 O O . HIS A 1 108 ? 8.022 -38.322 40.923 1.00 20.61 100 HIS A O 1
ATOM 700 N N . SER A 1 109 ? 9.521 -36.867 40.066 1.00 19.48 101 SER A N 1
ATOM 701 C CA . SER A 1 109 ? 8.807 -35.681 40.527 1.00 19.17 101 SER A CA 1
ATOM 702 C C . SER A 1 109 ? 8.494 -34.683 39.424 1.00 23.60 101 SER A C 1
ATOM 703 O O . SER A 1 109 ? 9.199 -34.601 38.420 1.00 21.45 101 SER A O 1
ATOM 706 N N . LEU A 1 110 ? 7.414 -33.943 39.639 1.00 24.95 102 LEU A N 1
ATOM 707 C CA . LEU A 1 110 ? 6.903 -32.943 38.715 1.00 20.81 102 LEU A CA 1
ATOM 708 C C . LEU A 1 110 ? 7.016 -31.558 39.344 1.00 22.93 102 LEU A C 1
ATOM 709 O O . LEU A 1 110 ? 6.524 -31.333 40.443 1.00 20.04 102 LEU A O 1
ATOM 714 N N . LEU A 1 111 ? 7.650 -30.633 38.639 1.00 24.35 103 LEU A N 1
ATOM 715 C CA . LEU A 1 111 ? 7.660 -29.250 39.056 1.00 24.90 103 LEU A CA 1
ATOM 716 C C . LEU A 1 111 ? 6.519 -28.586 38.309 1.00 24.32 103 LEU A C 1
ATOM 717 O O . LEU A 1 111 ? 6.602 -28.364 37.091 1.00 22.36 103 LEU A O 1
ATOM 722 N N . VAL A 1 112 ? 5.463 -28.249 39.034 1.00 25.60 104 VAL A N 1
ATOM 723 C CA . VAL A 1 112 ? 4.230 -27.785 38.391 1.00 27.27 104 VAL A CA 1
ATOM 724 C C . VAL A 1 112 ? 3.997 -26.304 38.668 1.00 31.37 104 VAL A C 1
ATOM 725 O O . VAL A 1 112 ? 4.241 -25.838 39.784 1.00 30.01 104 VAL A O 1
ATOM 729 N N . THR A 1 113 ? 3.567 -25.550 37.657 1.00 27.96 105 THR A N 1
ATOM 730 C CA . THR A 1 113 ? 3.291 -24.128 37.875 1.00 33.24 105 THR A CA 1
ATOM 731 C C . THR A 1 113 ? 2.141 -24.043 38.842 1.00 27.17 105 THR A C 1
ATOM 732 O O . THR A 1 113 ? 1.131 -24.722 38.656 1.00 30.31 105 THR A O 1
ATOM 736 N N . SER A 1 114 ? 2.311 -23.248 39.892 1.00 27.57 106 SER A N 1
ATOM 737 C CA . SER A 1 114 ? 1.293 -23.119 40.930 1.00 35.61 106 SER A CA 1
ATOM 738 C C . SER A 1 114 ? -0.028 -22.686 40.327 1.00 43.89 106 SER A C 1
ATOM 739 O O . SER A 1 114 ? -1.082 -23.253 40.628 1.00 48.28 106 SER A O 1
ATOM 742 N N . GLU A 1 115 ? 0.036 -21.688 39.459 1.00 42.63 107 GLU A N 1
ATOM 743 C CA . GLU A 1 115 ? -1.142 -21.264 38.732 1.00 51.09 107 GLU A CA 1
ATOM 744 C C . GLU 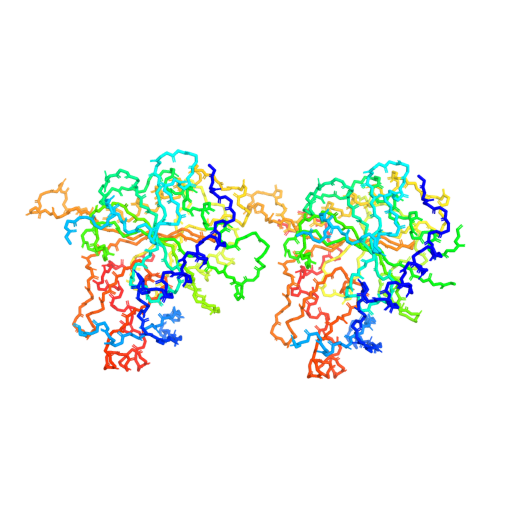A 1 115 ? -1.028 -21.811 37.322 1.00 50.64 107 GLU A C 1
ATOM 745 O O . GLU A 1 115 ? 0.076 -22.011 36.818 1.00 43.24 107 GLU A O 1
ATOM 751 N N . PHE A 1 116 ? -2.168 -22.094 36.704 1.00 50.40 108 PHE A N 1
ATOM 752 C CA . PHE A 1 116 ? -2.166 -22.696 35.384 1.00 46.40 108 PHE A CA 1
ATOM 753 C C . PHE A 1 116 ? -1.410 -21.895 34.328 1.00 49.21 108 PHE A C 1
ATOM 754 O O . PHE A 1 116 ? -1.612 -20.689 34.174 1.00 50.64 108 PHE A O 1
ATOM 762 N N . LYS A 1 117 ? -0.545 -22.594 33.599 1.00 42.58 109 LYS A N 1
ATOM 763 C CA . LYS A 1 117 ? 0.011 -22.087 32.353 1.00 42.80 109 LYS A CA 1
ATOM 764 C C . LYS A 1 117 ? 0.064 -23.226 31.344 1.00 39.88 109 LYS A C 1
ATOM 765 O O . LYS A 1 117 ? -0.027 -24.393 31.712 1.00 33.79 109 LYS A O 1
ATOM 771 N N . ASP A 1 118 ? 0.197 -22.884 30.071 1.00 36.95 110 ASP A N 1
ATOM 772 C CA . ASP A 1 118 ? 0.157 -23.883 29.020 1.00 38.14 110 ASP A CA 1
ATOM 773 C C . ASP A 1 118 ? 1.520 -24.543 28.859 1.00 39.67 110 ASP A C 1
ATOM 774 O O . ASP A 1 118 ? 2.552 -23.875 28.922 1.00 39.49 110 ASP A O 1
ATOM 779 N N . GLN A 1 119 ? 1.504 -25.855 28.633 1.00 41.90 111 GLN A N 1
ATOM 780 C CA . GLN A 1 119 ? 2.712 -26.659 28.445 1.00 41.15 111 GLN A CA 1
ATOM 781 C C . GLN A 1 119 ? 3.361 -26.377 27.085 1.00 45.65 111 GLN A C 1
ATOM 782 O O . GLN A 1 119 ? 4.501 -26.794 26.826 1.00 41.44 111 GLN A O 1
ATOM 788 N N . ARG A 1 120 ? 2.631 -25.673 26.217 1.00 43.95 112 ARG A N 1
ATOM 789 C CA . ARG A 1 120 ? 3.155 -25.310 24.901 1.00 45.37 112 ARG A CA 1
ATOM 790 C C . ARG A 1 120 ? 4.044 -24.077 24.990 1.00 40.86 112 ARG A C 1
ATOM 791 O O . ARG A 1 120 ? 4.715 -23.714 24.024 1.00 46.55 112 ARG A O 1
ATOM 799 N N . SER A 1 121 ? 4.053 -23.443 26.158 1.00 37.97 113 SER A N 1
ATOM 800 C CA . SER A 1 121 ? 4.860 -22.246 26.376 1.00 33.62 113 SER A CA 1
ATOM 801 C C . SER A 1 121 ? 6.341 -22.545 26.613 1.00 40.05 113 SER A C 1
ATOM 802 O O . SER A 1 121 ? 6.719 -23.592 27.152 1.00 37.81 113 SER A O 1
ATOM 805 N N . ALA A 1 122 ? 7.178 -21.606 26.197 1.00 40.34 114 ALA A N 1
ATOM 806 C CA . ALA A 1 122 ? 8.605 -21.696 26.431 1.00 38.31 114 ALA A CA 1
ATOM 807 C C . ALA A 1 122 ? 8.957 -21.613 27.917 1.00 37.57 114 ALA A C 1
ATOM 808 O O . ALA A 1 122 ? 8.233 -21.036 28.732 1.00 38.03 114 ALA A O 1
ATOM 810 N N . LEU A 1 123 ? 10.098 -22.193 28.249 1.00 34.00 115 LEU A N 1
ATOM 811 C CA . LEU A 1 123 ? 10.639 -22.106 29.582 1.00 34.52 115 LEU A CA 1
ATOM 812 C C . LEU A 1 123 ? 11.133 -20.692 29.811 1.00 34.91 115 LEU A C 1
ATOM 813 O O . LEU A 1 123 ? 11.820 -20.144 28.976 1.00 41.12 115 LEU A O 1
ATOM 818 N N . THR A 1 124 ? 10.798 -20.113 30.955 1.00 37.26 116 THR A N 1
ATOM 819 C CA 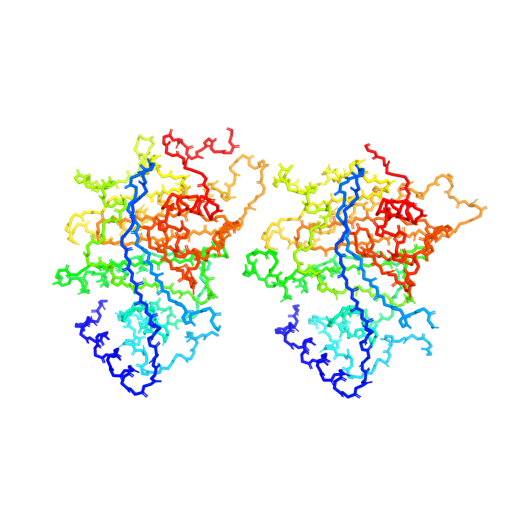. THR A 1 124 ? 11.253 -18.776 31.277 1.00 40.75 116 THR A CA 1
ATOM 820 C C . THR A 1 124 ? 12.656 -18.852 31.860 1.00 43.56 116 THR A C 1
ATOM 821 O O . THR A 1 124 ? 13.198 -19.940 32.014 1.00 42.20 116 THR A O 1
ATOM 825 N N . PRO A 1 125 ? 13.259 -17.697 32.176 1.00 46.97 117 PRO A N 1
ATOM 826 C CA . PRO A 1 125 ? 14.583 -17.753 32.802 1.00 43.19 117 PRO A CA 1
ATOM 827 C C . PRO A 1 125 ? 14.511 -18.310 34.215 1.00 38.47 117 PRO A C 1
ATOM 828 O O . PRO A 1 125 ? 15.422 -19.008 34.654 1.00 42.12 117 PRO A O 1
ATOM 832 N N . SER A 1 126 ? 13.439 -17.992 34.927 1.00 38.15 118 SER A N 1
ATOM 833 C CA . SER A 1 126 ? 13.305 -18.420 36.311 1.00 41.24 118 SER A CA 1
ATOM 834 C C . SER A 1 126 ? 12.972 -19.911 36.373 1.00 35.28 118 SER A C 1
ATOM 835 O O . SER A 1 126 ? 13.278 -20.568 37.349 1.00 33.87 118 SER A O 1
ATOM 838 N N . ASP A 1 127 ? 12.326 -20.417 35.325 1.00 31.15 119 ASP A N 1
ATOM 839 C CA . ASP A 1 127 ? 12.080 -21.833 35.155 1.00 33.72 119 ASP A CA 1
ATOM 840 C C . ASP A 1 127 ? 13.411 -22.568 35.136 1.00 35.55 119 ASP A C 1
ATOM 841 O O . ASP A 1 127 ? 13.596 -23.579 35.817 1.00 28.62 119 ASP A O 1
ATOM 846 N N . LEU A 1 128 ? 14.335 -22.042 34.341 1.00 33.00 120 LEU A N 1
ATOM 847 C CA . LEU A 1 128 ? 15.621 -22.677 34.150 1.00 31.42 120 LEU A CA 1
ATOM 848 C C . LEU A 1 128 ? 16.429 -22.627 35.431 1.00 31.63 120 LEU A C 1
ATOM 849 O O . LEU A 1 128 ? 16.933 -23.650 35.883 1.00 30.13 120 LEU A O 1
ATOM 854 N N . MET A 1 129 ? 16.518 -21.450 36.041 1.00 28.84 121 MET A N 1
ATOM 855 C CA . MET A 1 129 ? 17.292 -21.321 37.265 1.00 29.91 121 MET A CA 1
ATOM 856 C C . MET A 1 129 ? 16.707 -22.186 38.392 1.00 22.55 121 MET A C 1
ATOM 857 O O . MET A 1 129 ? 17.440 -22.762 39.185 1.00 26.45 121 MET A O 1
ATOM 862 N N . THR A 1 130 ? 15.383 -22.271 38.463 1.00 21.93 122 THR A N 1
ATOM 863 C CA . THR A 1 130 ? 14.736 -23.091 39.479 1.00 27.46 122 THR A CA 1
ATOM 864 C C . THR A 1 130 ? 15.034 -24.576 39.249 1.00 26.20 122 THR A C 1
ATOM 865 O O . THR A 1 130 ? 15.322 -25.313 40.190 1.00 24.02 122 THR A O 1
ATOM 869 N N . ALA A 1 131 ? 14.975 -25.013 37.994 1.00 25.81 123 ALA A N 1
ATOM 870 C CA . ALA A 1 131 ? 15.296 -26.407 37.672 1.00 26.90 123 ALA A CA 1
ATOM 871 C C . ALA A 1 131 ? 16.763 -26.759 37.970 1.00 27.71 123 ALA A C 1
ATOM 872 O O . ALA A 1 131 ? 17.059 -27.820 38.542 1.00 25.47 123 ALA A O 1
ATOM 874 N N . TYR A 1 132 ? 17.673 -25.867 37.585 1.00 21.66 124 TYR A N 1
ATOM 875 C CA . TYR A 1 132 ? 19.089 -26.071 37.837 1.00 21.90 124 TYR A CA 1
ATOM 876 C C . TYR A 1 132 ? 19.363 -26.112 39.319 1.00 24.25 124 TYR A C 1
ATOM 877 O O . TYR A 1 132 ? 20.197 -26.879 39.772 1.00 27.29 124 TYR A O 1
ATOM 886 N N . ASN A 1 133 ? 18.657 -25.298 40.091 1.00 26.79 125 ASN A N 1
ATOM 887 C CA . ASN A 1 133 ? 18.909 -25.275 41.536 1.00 26.45 125 ASN A CA 1
ATOM 888 C C . ASN A 1 133 ? 18.396 -26.508 42.214 1.00 29.21 125 ASN A C 1
ATOM 889 O O . ASN A 1 133 ? 19.022 -27.008 43.136 1.00 30.38 125 ASN A O 1
ATOM 894 N N . VAL A 1 134 ? 17.256 -27.001 41.747 1.00 26.69 126 VAL A N 1
ATOM 895 C CA . VAL A 1 134 ? 16.757 -28.269 42.234 1.00 27.11 126 VAL A CA 1
ATOM 896 C C . VAL A 1 134 ? 17.758 -29.378 41.964 1.00 26.05 126 VAL A C 1
ATOM 897 O O . VAL A 1 134 ? 17.993 -30.204 42.845 1.00 28.46 126 VAL A O 1
ATOM 901 N N . LEU A 1 135 ? 18.334 -29.411 40.755 1.00 24.42 127 LEU A N 1
ATOM 902 C CA . LEU A 1 135 ? 19.319 -30.446 40.433 1.00 28.13 127 LEU A CA 1
ATOM 903 C C . LEU A 1 135 ? 20.470 -30.358 41.413 1.00 32.72 127 LEU A C 1
ATOM 904 O O . LEU A 1 135 ? 20.936 -31.371 41.930 1.00 31.34 127 LEU A O 1
ATOM 909 N N . CYS A 1 136 ? 20.950 -29.141 41.646 1.00 32.67 128 CYS A N 1
ATOM 910 C CA . CYS A 1 136 ? 22.107 -28.972 42.514 1.00 37.53 128 CYS A CA 1
ATOM 911 C C . CYS A 1 136 ? 21.787 -29.472 43.899 1.00 35.63 128 CYS A C 1
ATOM 912 O O . CYS A 1 136 ? 22.603 -30.124 44.531 1.00 35.23 128 CYS A O 1
ATOM 915 N N . SER A 1 137 ? 20.584 -29.152 44.353 1.00 31.51 129 SER A N 1
ATOM 916 C CA . SER A 1 137 ? 20.133 -29.503 45.679 1.00 34.28 129 SER A CA 1
ATOM 917 C C . SER A 1 137 ? 20.076 -31.032 45.848 1.00 36.65 129 SER A C 1
ATOM 918 O O . SER A 1 137 ? 20.608 -31.572 46.821 1.00 33.37 129 SER A O 1
ATOM 921 N N . LEU A 1 138 ? 19.456 -31.716 44.892 1.00 27.12 130 LEU A N 1
ATOM 922 C CA . LEU A 1 138 ? 19.320 -33.161 44.948 1.00 32.96 130 LEU A CA 1
ATOM 923 C C . LEU A 1 138 ? 20.660 -33.878 44.797 1.00 37.73 130 LEU A C 1
ATOM 924 O O . LEU A 1 138 ? 20.838 -34.979 45.325 1.00 37.06 130 LEU A O 1
ATOM 929 N N . GLN A 1 139 ? 21.595 -33.259 44.081 1.00 33.64 131 GLN A N 1
ATOM 930 C CA . GLN A 1 139 ? 22.898 -33.876 43.837 1.00 34.61 131 GLN A CA 1
ATOM 931 C C . GLN A 1 139 ? 23.948 -33.625 44.928 1.00 42.25 131 GLN A C 1
ATOM 932 O O . GLN A 1 139 ? 25.101 -34.039 44.793 1.00 49.19 131 GLN A O 1
ATOM 938 N N . GLY A 1 140 ? 23.552 -32.937 45.993 1.00 44.08 132 GLY A N 1
ATOM 939 C CA . GLY A 1 140 ? 24.314 -32.962 47.230 1.00 53.29 132 GLY A CA 1
ATOM 940 C C . GLY A 1 140 ? 25.293 -31.827 47.467 1.00 64.43 132 GLY A C 1
ATOM 941 O O . GLY A 1 140 ? 25.982 -31.806 48.492 1.00 65.49 132 GLY A O 1
ATOM 942 N N . ASP A 1 141 ? 25.363 -30.889 46.527 1.00 58.71 133 ASP A N 1
ATOM 943 C CA . ASP A 1 141 ? 26.223 -29.719 46.680 1.00 63.90 133 ASP A CA 1
ATOM 944 C C . ASP A 1 141 ? 25.413 -28.461 46.994 1.00 61.38 133 ASP A C 1
ATOM 945 O O . ASP A 1 141 ? 25.815 -27.639 47.819 1.00 70.50 133 ASP A O 1
ATOM 950 N N . CYS A 1 148 ? 26.585 -39.391 45.445 1.00 72.59 140 CYS A N 1
ATOM 951 C CA . CYS A 1 148 ? 27.009 -39.040 44.092 1.00 69.62 140 CYS A CA 1
ATOM 952 C C . CYS A 1 148 ? 26.011 -39.536 43.040 1.00 65.54 140 CYS A C 1
ATOM 953 O O . CYS A 1 148 ? 26.404 -40.065 42.000 1.00 64.62 140 CYS A O 1
ATOM 956 N N . GLU A 1 149 ? 24.722 -39.364 43.322 1.00 61.51 141 GLU A N 1
ATOM 957 C CA . GLU A 1 149 ? 23.665 -39.664 42.356 1.00 52.35 141 GLU A CA 1
ATOM 958 C C . GLU A 1 149 ? 23.425 -38.513 41.361 1.00 43.70 141 GLU A C 1
ATOM 959 O O . GLU A 1 149 ? 23.550 -37.337 41.708 1.00 41.99 141 GLU A O 1
ATOM 965 N N . ARG A 1 150 ? 23.061 -38.879 40.134 1.00 33.20 142 ARG A N 1
ATOM 966 C CA . ARG A 1 150 ? 22.827 -37.951 39.031 1.00 32.49 142 ARG A CA 1
ATOM 967 C C . ARG A 1 150 ? 21.334 -37.735 38.765 1.00 29.28 142 ARG A C 1
ATOM 968 O O . ARG A 1 150 ? 20.544 -38.679 38.780 1.00 26.60 142 ARG A O 1
ATOM 976 N N . TYR A 1 151 ? 20.951 -36.492 38.503 1.00 20.75 143 TYR A N 1
ATOM 977 C CA . TYR A 1 151 ? 19.566 -36.195 38.207 1.00 22.68 143 TYR A CA 1
ATOM 978 C C . TYR A 1 151 ? 19.381 -35.525 36.849 1.00 21.33 143 TYR A C 1
ATOM 979 O O . TYR A 1 151 ? 20.243 -34.773 36.388 1.00 20.23 143 TYR A O 1
ATOM 988 N N . LEU A 1 152 ? 18.242 -35.822 36.224 1.00 23.09 144 LEU A N 1
ATOM 989 C CA . LEU A 1 152 ? 17.862 -35.241 34.952 1.00 20.55 144 LEU A CA 1
ATOM 990 C C . LEU A 1 152 ? 16.596 -34.430 35.130 1.00 19.98 144 LEU A C 1
ATOM 991 O O . LEU A 1 152 ? 15.658 -34.860 35.794 1.00 17.93 144 LEU A O 1
ATOM 996 N N . VAL A 1 153 ? 16.575 -33.249 34.532 1.00 18.82 145 VAL A N 1
ATOM 997 C CA . VAL A 1 153 ? 15.379 -32.441 34.507 1.00 16.27 145 VAL A CA 1
ATOM 998 C C . VAL A 1 153 ? 14.978 -32.273 33.056 1.00 18.67 145 VAL A C 1
ATOM 999 O O . VAL A 1 153 ? 15.838 -32.035 32.202 1.00 18.82 145 VAL A O 1
ATOM 1003 N N . PHE A 1 154 ? 13.685 -32.426 32.764 1.00 16.07 146 PHE A N 1
ATOM 1004 C CA . PHE A 1 154 ? 13.244 -32.351 31.381 1.00 18.81 146 PHE A CA 1
ATOM 1005 C C . PHE A 1 154 ? 11.869 -31.750 31.198 1.00 17.05 146 PHE A C 1
ATOM 1006 O O . PHE A 1 154 ? 11.095 -31.657 32.137 1.00 21.19 146 PHE A O 1
ATOM 1014 N N . TYR A 1 155 ? 11.605 -31.326 29.964 1.00 22.49 147 TYR A N 1
ATOM 1015 C CA . TYR A 1 155 ? 10.401 -30.583 29.581 1.00 24.33 147 TYR A CA 1
ATOM 1016 C C . TYR A 1 155 ? 9.933 -31.125 28.244 1.00 22.41 147 TYR A C 1
ATOM 1017 O O . TYR A 1 155 ? 10.730 -31.183 27.302 1.00 22.88 147 TYR A O 1
ATOM 1026 N N . ASN A 1 156 ? 8.677 -31.569 28.166 1.00 24.09 148 ASN A N 1
ATOM 1027 C CA . ASN A 1 156 ? 8.112 -32.020 26.890 1.00 28.01 148 ASN A CA 1
ATOM 1028 C C . ASN A 1 156 ? 7.154 -30.949 26.402 1.00 29.13 148 ASN A C 1
ATOM 1029 O O . ASN A 1 156 ? 6.047 -30.820 26.926 1.00 29.04 148 ASN A O 1
ATOM 1034 N N . CYS A 1 157 ? 7.560 -30.206 25.379 1.00 24.61 149 CYS A N 1
ATOM 1035 C CA . CYS A 1 157 ? 6.768 -29.063 24.914 1.00 34.62 149 CYS A CA 1
ATOM 1036 C C . CYS A 1 157 ? 6.053 -29.362 23.599 1.00 28.39 149 CYS A C 1
ATOM 1037 O O . CYS A 1 157 ? 6.696 -29.603 22.582 1.00 31.86 149 CYS A O 1
ATOM 1040 N N . GLY A 1 158 ? 4.727 -29.346 23.623 1.00 30.07 150 GLY A N 1
ATOM 1041 C CA . GLY A 1 158 ? 3.947 -29.512 22.412 1.00 34.49 150 GLY A CA 1
ATOM 1042 C C . GLY A 1 158 ? 3.467 -30.933 22.141 1.00 40.17 150 GLY A C 1
ATOM 1043 O O . GLY A 1 158 ? 3.933 -31.897 22.765 1.00 37.59 150 GLY A O 1
ATOM 1044 N N . PRO A 1 159 ? 2.542 -31.069 21.176 1.00 43.10 151 PRO A N 1
ATOM 1045 C CA . PRO A 1 159 ? 1.848 -32.311 20.813 1.00 38.42 151 PRO A CA 1
ATOM 1046 C C . PRO A 1 159 ? 2.748 -33.448 20.336 1.00 38.46 151 PRO A C 1
ATOM 1047 O O . PRO A 1 159 ? 2.337 -34.599 20.483 1.00 42.64 151 PRO A O 1
ATOM 1051 N N . HIS A 1 160 ? 3.912 -33.160 19.751 1.00 37.39 152 HIS A N 1
ATOM 1052 C CA . HIS A 1 160 ? 4.806 -34.246 19.297 1.00 39.27 152 HIS A CA 1
ATOM 1053 C C . HIS A 1 160 ? 5.891 -34.620 20.307 1.00 29.52 152 HIS A C 1
ATOM 1054 O O . HIS A 1 160 ? 6.768 -35.416 19.993 1.00 30.88 152 HIS A O 1
ATOM 1061 N N . SER A 1 161 ? 5.845 -34.014 21.489 1.00 31.31 153 SER A N 1
ATOM 1062 C CA . SER A 1 161 ? 6.912 -34.131 22.478 1.00 31.95 153 SER A CA 1
ATOM 1063 C C . SER A 1 161 ? 6.767 -35.326 23.407 1.00 34.04 153 SER A C 1
ATOM 1064 O O . SER A 1 161 ? 7.737 -35.727 24.061 1.00 31.15 153 SER A O 1
ATOM 1067 N N . GLY A 1 162 ? 5.566 -35.901 23.450 1.00 38.70 154 GLY A N 1
ATOM 1068 C CA . GLY A 1 162 ? 5.255 -36.960 24.393 1.00 33.50 154 GLY A CA 1
ATOM 1069 C C . GLY A 1 162 ? 4.526 -36.385 25.593 1.00 37.03 154 GLY A C 1
ATOM 1070 O O . GLY A 1 162 ? 4.127 -37.109 26.489 1.00 43.17 154 GLY A O 1
ATOM 1071 N N . SER A 1 163 ? 4.351 -35.068 25.593 1.00 33.88 155 SER A N 1
ATOM 1072 C CA . SER A 1 163 ? 3.576 -34.384 26.607 1.00 35.89 155 SER A CA 1
ATOM 1073 C C . SER A 1 163 ? 2.206 -35.001 26.651 1.00 42.36 155 SER A C 1
ATOM 1074 O O . SER A 1 163 ? 1.502 -35.014 25.645 1.00 46.76 155 SER A O 1
ATOM 1077 N N . SER A 1 164 ? 1.835 -35.518 27.817 1.00 49.16 156 SER A N 1
ATOM 1078 C CA . SER A 1 164 ? 0.483 -36.024 28.043 1.00 56.20 156 SER A CA 1
ATOM 1079 C C . SER A 1 164 ? -0.510 -34.964 28.527 1.00 61.76 156 SER A C 1
ATOM 1080 O O . SER A 1 164 ? -1.717 -35.094 28.327 1.00 62.54 156 SER A O 1
ATOM 1083 N N . GLN A 1 165 ? 0.010 -33.905 29.140 1.00 60.91 157 GLN A N 1
ATOM 1084 C CA . GLN A 1 165 ? -0.824 -32.951 29.871 1.00 55.08 157 GLN A CA 1
ATOM 1085 C C . GLN A 1 165 ? -0.578 -31.526 29.409 1.00 50.78 157 GLN A C 1
ATOM 1086 O O . GLN A 1 165 ? 0.535 -31.177 29.024 1.00 50.51 157 GLN A O 1
ATOM 1092 N N . ASP A 1 166 ? -1.616 -30.701 29.461 1.00 43.71 158 ASP A N 1
ATOM 1093 C CA . ASP A 1 166 ? -1.498 -29.320 29.017 1.00 41.76 158 ASP A CA 1
ATOM 1094 C C . ASP A 1 166 ? -1.148 -28.317 30.118 1.00 37.86 158 ASP A C 1
ATOM 1095 O O . ASP A 1 166 ? -0.864 -27.151 29.826 1.00 38.79 158 ASP A O 1
ATOM 1100 N N . HIS A 1 167 ? -1.179 -28.750 31.377 1.00 34.70 159 HIS A N 1
ATOM 1101 C CA . HIS A 1 167 ? -0.781 -27.875 32.484 1.00 35.57 159 HIS A CA 1
ATOM 1102 C C . HIS A 1 167 ? 0.741 -27.919 32.583 1.00 36.36 159 HIS A C 1
ATOM 1103 O O . HIS A 1 167 ? 1.326 -28.991 32.732 1.00 34.88 159 HIS A O 1
ATOM 1110 N N . LYS A 1 168 ? 1.378 -26.759 32.497 1.00 33.46 160 LYS A N 1
ATOM 1111 C CA . LYS A 1 168 ? 2.837 -26.692 32.382 1.00 32.85 160 LYS A CA 1
ATOM 1112 C C . LYS A 1 168 ? 3.578 -27.325 33.561 1.00 28.65 160 LYS A C 1
ATOM 1113 O O . LYS A 1 168 ? 3.356 -26.967 34.712 1.00 25.75 160 LYS A O 1
ATOM 1119 N N . HIS A 1 169 ? 4.490 -28.240 33.270 1.00 20.97 161 HIS A N 1
ATOM 1120 C CA . HIS A 1 169 ? 5.254 -28.876 34.334 1.00 24.19 161 HIS A CA 1
ATOM 1121 C C . HIS A 1 169 ? 6.615 -29.331 33.814 1.00 25.56 161 HIS A C 1
ATOM 1122 O O . HIS A 1 169 ? 6.732 -29.738 32.665 1.00 20.35 161 HIS A O 1
ATOM 1129 N N . LEU A 1 170 ? 7.640 -29.288 34.657 1.00 25.07 162 LEU A N 1
ATOM 1130 C CA . LEU A 1 170 ? 8.868 -29.968 34.293 1.00 24.22 162 LEU A CA 1
ATOM 1131 C C . LEU A 1 170 ? 8.935 -31.267 35.070 1.00 23.34 162 LEU A C 1
ATOM 1132 O O . LEU A 1 170 ? 8.159 -31.466 36.006 1.00 25.16 162 LEU A O 1
ATOM 1137 N N . GLN A 1 171 ? 9.909 -32.108 34.747 1.00 20.26 163 GLN A N 1
ATOM 1138 C CA . GLN A 1 171 ? 10.029 -33.397 35.411 1.00 21.17 163 GLN A CA 1
ATOM 1139 C C . GLN A 1 171 ? 11.450 -33.615 35.845 1.00 22.19 163 GLN A C 1
ATOM 1140 O O . GLN A 1 171 ? 12.394 -33.242 35.141 1.00 18.84 163 GLN A O 1
ATOM 1146 N N . ILE A 1 172 ? 11.600 -34.208 37.022 1.00 16.08 164 ILE A N 1
ATOM 1147 C CA . ILE A 1 172 ? 12.914 -34.460 37.534 1.00 20.75 164 ILE A CA 1
ATOM 1148 C C . ILE A 1 172 ? 12.988 -35.930 37.921 1.00 24.90 164 ILE A C 1
ATOM 1149 O O . ILE A 1 172 ? 12.061 -36.476 38.510 1.00 19.43 164 ILE A O 1
ATOM 1154 N N . MET A 1 173 ? 14.074 -36.585 37.544 1.00 19.11 165 MET A N 1
ATOM 1155 C CA . MET A 1 173 ? 14.244 -37.957 37.923 1.00 21.82 165 MET A CA 1
ATOM 1156 C C . MET A 1 173 ? 15.724 -38.255 37.994 1.00 22.73 165 MET A C 1
ATOM 1157 O O . MET A 1 173 ? 16.531 -37.636 37.294 1.00 19.61 165 MET A O 1
ATOM 1162 N N . GLN A 1 174 ? 16.049 -39.197 38.874 1.00 20.36 166 GLN A N 1
ATOM 1163 C CA . GLN A 1 174 ? 17.365 -39.769 39.012 1.00 26.57 166 GLN A CA 1
ATOM 1164 C C . GLN A 1 174 ? 17.690 -40.569 37.752 1.00 19.86 166 GLN A C 1
ATOM 1165 O O . GLN A 1 174 ? 16.830 -41.212 37.180 1.00 27.67 166 GLN A O 1
ATOM 1171 N N . MET A 1 175 ? 18.922 -40.464 37.289 1.00 21.65 167 MET A N 1
ATOM 1172 C CA . MET A 1 175 ? 19.375 -41.211 36.140 1.00 22.70 167 MET A CA 1
ATOM 1173 C C . MET A 1 175 ? 19.989 -42.526 36.618 1.00 29.76 167 MET A C 1
ATOM 1174 O O . MET A 1 175 ? 20.398 -42.628 37.776 1.00 25.59 167 MET A O 1
ATOM 1179 N N . PRO A 1 176 ? 20.041 -43.539 35.737 1.00 25.05 168 PRO A N 1
ATOM 1180 C CA . PRO A 1 176 ? 20.481 -44.852 36.213 1.00 30.37 168 PRO A CA 1
ATOM 1181 C C . PRO A 1 176 ? 21.936 -44.750 36.616 1.00 29.58 168 PRO A C 1
ATOM 1182 O O . PRO A 1 176 ? 22.667 -43.982 36.000 1.00 29.96 168 PRO A O 1
ATOM 1186 N N . GLU A 1 177 ? 22.342 -45.509 37.630 1.00 40.53 169 GLU A N 1
ATOM 1187 C CA . GLU A 1 177 ? 23.682 -4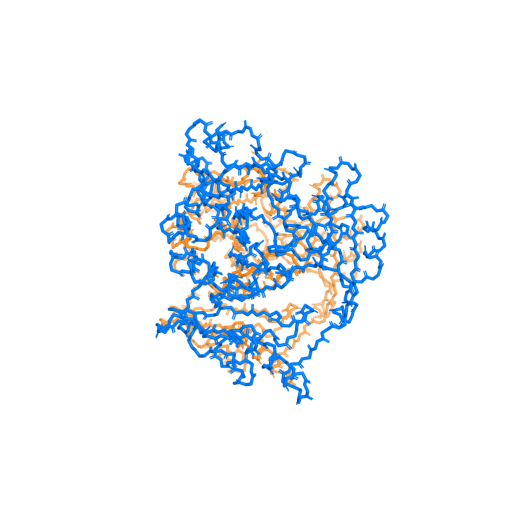5.401 38.205 1.00 46.11 169 GLU A CA 1
ATOM 1188 C C . GLU A 1 177 ? 24.853 -45.454 37.212 1.00 42.67 169 GLU A C 1
ATOM 1189 O O . GLU A 1 177 ? 25.727 -44.584 37.233 1.00 47.64 169 GLU A O 1
ATOM 1195 N N . LYS A 1 178 ? 24.902 -46.462 36.355 1.00 37.67 170 LYS A N 1
ATOM 1196 C CA . LYS A 1 178 ? 26.072 -46.573 35.470 1.00 45.88 170 LYS A CA 1
ATOM 1197 C C . LYS A 1 178 ? 25.887 -45.980 34.073 1.00 46.16 170 LYS A C 1
ATOM 1198 O O . LYS A 1 178 ? 26.790 -46.051 33.239 1.00 46.36 170 LYS A O 1
ATOM 1204 N N . PHE A 1 179 ? 24.725 -45.397 33.811 1.00 37.62 171 PHE A N 1
ATOM 1205 C CA . PHE A 1 179 ? 24.404 -44.970 32.456 1.00 31.76 171 PHE A CA 1
ATOM 1206 C C . PHE A 1 179 ? 25.185 -43.731 32.009 1.00 35.23 171 PHE A C 1
ATOM 1207 O O . PHE A 1 179 ? 25.205 -42.719 32.700 1.00 33.01 171 PHE A O 1
ATOM 1215 N N . ILE A 1 180 ? 25.846 -43.816 30.859 1.00 35.56 172 ILE A N 1
ATOM 1216 C CA . ILE A 1 180 ? 26.466 -42.628 30.279 1.00 35.32 172 ILE A CA 1
ATOM 1217 C C . ILE A 1 180 ? 25.745 -42.261 28.992 1.00 29.11 172 ILE A C 1
ATOM 1218 O O . ILE A 1 180 ? 25.882 -42.959 27.992 1.00 30.29 172 ILE A O 1
ATOM 1223 N N . PRO A 1 181 ? 24.958 -41.167 29.023 1.00 33.61 173 PRO A N 1
ATOM 1224 C CA . PRO A 1 181 ? 24.256 -40.681 27.831 1.00 23.98 173 PRO A CA 1
ATOM 1225 C C . PRO A 1 181 ? 25.240 -40.075 26.863 1.00 26.23 173 PRO A C 1
ATOM 1226 O O . PRO A 1 181 ? 26.298 -39.594 27.277 1.00 32.40 173 PRO A O 1
ATOM 1230 N N . PHE A 1 182 ? 24.907 -40.096 25.580 1.00 28.66 174 PHE A N 1
ATOM 1231 C CA . PHE A 1 182 ? 25.849 -39.641 24.572 1.00 28.74 174 PHE A CA 1
ATOM 1232 C C . PHE A 1 182 ? 26.201 -38.172 24.749 1.00 32.14 174 PHE A C 1
ATOM 1233 O O . PHE A 1 182 ? 27.304 -37.763 24.407 1.00 35.61 174 PHE A O 1
ATOM 1241 N N . GLN A 1 183 ? 25.273 -37.385 25.295 1.00 30.93 175 GLN A N 1
ATOM 1242 C CA . GLN A 1 183 ? 25.543 -35.971 25.554 1.00 25.58 175 GLN A CA 1
ATOM 1243 C C . GLN A 1 183 ? 26.792 -35.791 26.411 1.00 29.72 175 GLN A C 1
ATOM 1244 O O . GLN A 1 183 ? 27.572 -34.877 26.189 1.00 31.83 175 GLN A O 1
ATOM 1250 N N . ASP A 1 184 ? 26.988 -36.681 27.374 1.00 32.76 176 ASP A N 1
ATOM 1251 C CA . ASP A 1 184 ? 28.177 -36.641 28.226 1.00 34.91 176 ASP A CA 1
ATOM 1252 C C . ASP A 1 184 ? 29.483 -36.663 27.431 1.00 36.95 176 ASP A C 1
ATOM 1253 O O . ASP A 1 184 ? 30.364 -35.802 27.616 1.00 34.23 176 ASP A O 1
ATOM 1258 N N . VAL A 1 185 ? 29.627 -37.660 26.563 1.00 34.66 177 VAL A N 1
ATOM 1259 C CA . VAL A 1 185 ? 30.884 -37.807 25.844 1.00 33.97 177 VAL A CA 1
ATOM 1260 C C . VAL A 1 185 ? 30.985 -36.638 24.894 1.00 37.77 177 VAL A C 1
ATOM 1261 O O . VAL A 1 185 ? 32.065 -36.118 24.646 1.00 37.25 177 VAL A O 1
ATOM 1265 N N . LEU A 1 186 ? 29.836 -36.216 24.381 1.00 35.82 178 LEU A N 1
ATOM 1266 C CA . LEU A 1 186 ? 29.790 -35.080 23.483 1.00 39.52 178 LEU A CA 1
ATOM 1267 C C . LEU A 1 186 ? 30.433 -33.864 24.155 1.00 37.80 178 LEU A C 1
ATOM 1268 O O . LEU A 1 186 ? 31.279 -33.200 23.569 1.00 38.74 178 LEU A O 1
ATOM 1273 N N . CYS A 1 187 ? 30.054 -33.609 25.403 1.00 36.66 179 CYS A N 1
ATOM 1274 C CA . CYS A 1 187 ? 30.501 -32.424 26.115 1.00 36.48 179 CYS A CA 1
ATOM 1275 C C . CYS A 1 187 ? 31.810 -32.580 26.877 1.00 43.73 179 CYS A C 1
ATOM 1276 O O . CYS A 1 187 ? 32.383 -31.580 27.315 1.00 36.88 179 CYS A O 1
ATOM 1279 N N . ASN A 1 188 ? 32.276 -33.816 27.053 1.00 44.15 180 ASN A N 1
ATOM 1280 C CA . ASN A 1 188 ? 33.418 -34.063 27.940 1.00 44.59 180 ASN A CA 1
ATOM 1281 C C . ASN A 1 188 ? 34.671 -33.270 27.564 1.00 50.12 180 ASN A C 1
ATOM 1282 O O . ASN A 1 188 ? 35.044 -33.176 26.386 1.00 49.15 180 ASN A O 1
ATOM 1287 N N . GLY A 1 189 ? 35.298 -32.675 28.574 1.00 48.78 181 GLY A N 1
ATOM 1288 C CA . GLY A 1 189 ? 36.479 -31.860 28.369 1.00 46.26 181 GLY A CA 1
ATOM 1289 C C . GLY A 1 189 ? 36.246 -30.660 27.475 1.00 48.03 181 GLY A C 1
ATOM 1290 O O . GLY A 1 189 ? 37.202 -30.037 27.020 1.00 51.22 181 GLY A O 1
ATOM 1291 N N . LYS A 1 190 ? 34.984 -30.329 27.215 1.00 44.98 182 LYS A N 1
ATOM 1292 C CA . LYS A 1 190 ? 34.671 -29.145 26.412 1.00 47.28 182 LYS A CA 1
ATOM 1293 C C . LYS A 1 190 ? 34.043 -28.069 27.269 1.00 46.79 182 LYS A C 1
ATOM 1294 O O . LYS A 1 190 ? 32.958 -28.245 27.808 1.00 51.42 182 LYS A O 1
ATOM 1300 N N . ASP A 1 191 ? 34.734 -26.950 27.399 1.00 44.88 183 ASP A N 1
ATOM 1301 C CA . ASP A 1 191 ? 34.279 -25.915 28.309 1.00 50.76 183 ASP A CA 1
ATOM 1302 C C . ASP A 1 191 ? 32.958 -25.290 27.882 1.00 50.04 183 ASP A C 1
ATOM 1303 O O . ASP A 1 191 ? 32.566 -25.339 26.710 1.00 46.27 183 ASP A O 1
ATOM 1308 N N . HIS A 1 192 ? 32.257 -24.716 28.848 1.00 46.38 184 HIS A N 1
ATOM 1309 C CA . HIS A 1 192 ? 31.061 -23.987 28.516 1.00 44.10 184 HIS A CA 1
ATOM 1310 C C . HIS A 1 192 ? 31.385 -22.914 27.475 1.00 51.24 184 HIS A C 1
ATOM 1311 O O . HIS A 1 192 ? 32.460 -22.295 27.515 1.00 49.00 184 HIS A O 1
ATOM 1318 N N . PHE A 1 193 ? 30.458 -22.710 26.540 1.00 47.17 185 PHE A N 1
ATOM 1319 C CA . PHE A 1 193 ? 30.534 -21.598 25.596 1.00 47.60 185 PHE A CA 1
ATOM 1320 C C . PHE A 1 193 ? 29.121 -21.310 25.148 1.00 49.71 185 PHE A C 1
ATOM 1321 O O . PHE A 1 193 ? 28.185 -21.994 25.554 1.00 49.05 185 PHE A O 1
ATOM 1329 N N . LEU A 1 194 ? 28.969 -20.309 24.293 1.00 53.69 186 LEU A N 1
ATOM 1330 C CA . LEU A 1 194 ? 27.699 -20.076 23.628 1.00 52.60 186 LEU A CA 1
ATOM 1331 C C . LEU A 1 194 ? 27.890 -20.027 22.112 1.00 55.62 186 LEU A C 1
ATOM 1332 O O . LEU A 1 194 ? 28.970 -19.682 21.625 1.00 55.84 186 LEU A O 1
ATOM 1337 N N . PRO A 1 195 ? 26.839 -20.383 21.361 1.00 57.46 187 PRO A N 1
ATOM 1338 C CA . PRO A 1 195 ? 26.915 -20.395 19.898 1.00 58.30 187 PRO A CA 1
ATOM 1339 C C . PRO A 1 195 ? 27.263 -19.015 19.343 1.00 60.56 187 PRO A C 1
ATOM 1340 O O . PRO A 1 195 ? 27.047 -18.006 20.016 1.00 56.33 187 PRO A O 1
ATOM 1344 N N . THR A 1 196 ? 27.822 -18.993 18.138 1.00 63.00 188 THR A N 1
ATOM 1345 C CA . THR A 1 196 ? 27.955 -17.778 17.332 1.00 68.28 188 THR A CA 1
ATOM 1346 C C . THR A 1 196 ? 27.933 -18.210 15.876 1.00 68.35 188 THR A C 1
ATOM 1347 O O . THR A 1 196 ? 27.556 -19.337 15.558 1.00 64.36 188 THR A O 1
ATOM 1351 N N . PHE A 1 197 ? 28.307 -17.310 14.982 1.00 71.59 189 PHE A N 1
ATOM 1352 C CA . PHE A 1 197 ? 28.350 -17.668 13.574 1.00 73.00 189 PHE A CA 1
ATOM 1353 C C . PHE A 1 197 ? 29.516 -18.617 13.287 1.00 76.50 189 PHE A C 1
ATOM 1354 O O . PHE A 1 197 ? 29.454 -19.424 12.360 1.00 77.49 189 PHE A O 1
ATOM 1362 N N . ASN A 1 198 ? 30.574 -18.520 14.089 1.00 76.72 190 ASN A N 1
ATOM 1363 C CA . ASN A 1 198 ? 31.690 -19.463 14.009 1.00 78.05 190 ASN A CA 1
ATOM 1364 C C . ASN A 1 198 ? 31.443 -20.784 14.746 1.00 80.22 190 ASN A C 1
ATOM 1365 O O . ASN A 1 198 ? 31.752 -21.858 14.226 1.00 75.12 190 ASN A O 1
ATOM 1370 N N . ALA A 1 199 ? 30.890 -20.695 15.957 1.00 77.24 191 ALA A N 1
ATOM 1371 C CA . ALA A 1 199 ? 30.685 -21.874 16.806 1.00 69.33 191 ALA A CA 1
ATOM 1372 C C . ALA A 1 199 ? 29.209 -22.205 17.058 1.00 63.29 191 ALA A C 1
ATOM 1373 O O . ALA A 1 199 ? 28.528 -21.526 17.829 1.00 61.64 191 ALA A O 1
ATOM 1375 N N . GLU A 1 200 ? 28.737 -23.278 16.435 1.00 54.61 192 GLU A N 1
ATOM 1376 C CA . GLU A 1 200 ? 27.374 -23.770 16.635 1.00 56.79 192 GLU A CA 1
ATOM 1377 C C . GLU A 1 200 ? 27.292 -24.665 17.897 1.00 54.83 192 GLU A C 1
ATOM 1378 O O . GLU A 1 200 ? 28.309 -25.199 18.353 1.00 54.98 192 GLU A O 1
ATOM 1384 N N . PRO A 1 201 ? 26.087 -24.823 18.474 1.00 49.45 193 PRO A N 1
ATOM 1385 C CA . PRO A 1 201 ? 25.887 -25.809 19.546 1.00 42.32 193 PRO A CA 1
ATOM 1386 C C . PRO A 1 201 ? 26.461 -27.185 19.188 1.00 39.95 193 PRO A C 1
ATOM 1387 O O . PRO A 1 201 ? 26.466 -27.560 18.015 1.00 38.90 193 PRO A O 1
ATOM 1391 N N . LEU A 1 202 ? 26.961 -27.923 20.174 1.00 35.64 194 LEU A N 1
ATOM 1392 C CA . LEU A 1 202 ? 27.413 -29.278 19.902 1.00 30.54 194 LEU A CA 1
ATOM 1393 C C . LEU A 1 202 ? 26.270 -30.167 19.438 1.00 33.61 194 LEU A C 1
ATOM 1394 O O . LEU A 1 202 ? 25.154 -30.092 19.953 1.00 33.85 194 LEU A O 1
ATOM 1399 N N . GLN A 1 203 ? 26.560 -31.010 18.457 1.00 35.47 195 GLN A N 1
ATOM 1400 C CA . GLN A 1 203 ? 25.620 -32.020 17.997 1.00 34.01 195 GLN A CA 1
ATOM 1401 C C . GLN A 1 203 ? 26.418 -33.254 17.589 1.00 36.99 195 GLN A C 1
ATOM 1402 O O . GLN A 1 203 ? 27.409 -33.142 16.883 1.00 35.01 195 GLN A O 1
ATOM 1408 N N . ASP A 1 204 ? 25.995 -34.429 18.044 1.00 44.62 196 ASP A N 1
ATOM 1409 C CA . ASP A 1 204 ? 26.718 -35.658 17.744 1.00 42.08 196 ASP A CA 1
ATOM 1410 C C . ASP A 1 204 ? 26.325 -36.103 16.342 1.00 48.51 196 ASP A C 1
ATOM 1411 O O . ASP A 1 204 ? 25.141 -36.291 16.057 1.00 44.64 196 ASP A O 1
ATOM 1416 N N . ASP A 1 205 ? 27.317 -36.259 15.467 1.00 52.75 197 ASP A N 1
ATOM 1417 C CA . ASP A 1 205 ? 27.056 -36.632 14.074 1.00 52.11 197 ASP A CA 1
ATOM 1418 C C . ASP A 1 205 ? 26.717 -38.123 13.894 1.00 51.18 197 ASP A C 1
ATOM 1419 O O . ASP A 1 205 ? 26.084 -38.508 12.912 1.00 45.94 197 ASP A O 1
ATOM 1424 N N . LYS A 1 206 ? 27.124 -38.953 14.849 1.00 47.15 198 LYS A N 1
ATOM 1425 C CA . LYS A 1 206 ? 26.872 -40.384 14.754 1.00 48.93 198 LYS A CA 1
ATOM 1426 C C . LYS A 1 206 ? 25.386 -40.744 14.898 1.00 50.28 198 LYS A C 1
ATOM 1427 O O . LYS A 1 206 ? 24.929 -41.734 14.332 1.00 53.72 198 LYS A O 1
ATOM 1433 N N . VAL A 1 207 ? 24.636 -39.949 15.655 1.00 49.98 199 VAL A N 1
ATOM 1434 C CA . VAL A 1 207 ? 23.217 -40.237 15.876 1.00 47.55 199 VAL A CA 1
ATOM 1435 C C . VAL A 1 207 ? 22.316 -39.768 14.715 1.00 42.33 199 VAL A C 1
ATOM 1436 O O . VAL A 1 207 ? 22.658 -38.863 13.964 1.00 39.20 199 VAL A O 1
ATOM 1440 N N . SER A 1 208 ? 21.168 -40.408 14.561 1.00 41.88 200 SER A N 1
ATOM 1441 C CA . SER A 1 208 ? 20.353 -40.205 13.372 1.00 41.09 200 SER A CA 1
ATOM 1442 C C . SER A 1 208 ? 19.621 -38.872 13.369 1.00 40.30 200 SER A C 1
ATOM 1443 O O . SER A 1 208 ? 19.224 -38.376 12.310 1.00 36.66 200 SER A O 1
ATOM 1446 N N . PHE A 1 209 ? 19.449 -38.300 14.560 1.00 40.28 201 PHE A N 1
ATOM 1447 C CA . PHE A 1 209 ? 18.443 -37.260 14.793 1.00 35.45 201 PHE A CA 1
ATOM 1448 C C . PHE A 1 209 ? 19.032 -35.881 15.112 1.00 31.99 201 PHE A C 1
ATOM 1449 O O . PHE A 1 209 ? 20.134 -35.784 15.646 1.00 33.12 201 PHE A O 1
ATOM 1457 N N . ALA A 1 210 ? 18.276 -34.829 14.802 1.00 31.10 202 ALA A N 1
ATOM 1458 C CA . ALA A 1 210 ? 18.664 -33.450 15.120 1.00 33.38 202 ALA A CA 1
ATOM 1459 C C . ALA A 1 210 ? 18.623 -33.163 16.619 1.00 35.29 202 ALA A C 1
ATOM 1460 O O . ALA A 1 210 ? 17.628 -33.453 17.283 1.00 30.14 202 ALA A O 1
ATOM 1462 N N . HIS A 1 211 ? 19.700 -32.585 17.144 1.00 32.54 203 HIS A N 1
ATOM 1463 C CA . HIS A 1 211 ? 19.761 -32.204 18.550 1.00 30.56 203 HIS A CA 1
ATOM 1464 C C . HIS A 1 211 ? 20.831 -31.138 18.763 1.00 33.53 203 HIS A C 1
ATOM 1465 O O . HIS A 1 211 ? 21.750 -30.993 17.963 1.00 31.78 203 HIS A O 1
ATOM 1472 N N . PHE A 1 212 ? 20.713 -30.393 19.851 1.00 29.02 204 PHE A N 1
ATOM 1473 C CA . PHE A 1 212 ? 21.633 -29.298 20.102 1.00 28.69 204 PHE A CA 1
ATOM 1474 C C . PHE A 1 212 ? 21.951 -29.221 21.580 1.00 31.28 204 PHE A C 1
ATOM 1475 O O . PHE A 1 212 ? 21.058 -29.277 22.436 1.00 28.71 204 PHE A O 1
ATOM 1483 N N . VAL A 1 213 ? 23.238 -29.100 21.873 1.00 28.38 205 VAL A N 1
ATOM 1484 C CA . VAL A 1 213 ? 23.711 -29.251 23.230 1.00 29.04 205 VAL A CA 1
ATOM 1485 C C . VAL A 1 213 ? 24.732 -28.166 23.518 1.00 30.84 205 VAL A C 1
ATOM 1486 O O . VAL A 1 213 ? 25.559 -27.844 22.666 1.00 30.03 205 VAL A O 1
ATOM 1490 N N . LEU A 1 214 ? 24.688 -27.612 24.720 1.00 27.08 206 LEU A N 1
ATOM 1491 C CA . LEU A 1 214 ? 25.802 -26.803 25.186 1.00 31.63 206 LEU A CA 1
ATOM 1492 C C . LEU A 1 214 ? 26.260 -27.422 26.478 1.00 32.51 206 LEU A C 1
ATOM 1493 O O . LEU A 1 214 ? 25.433 -27.783 27.304 1.00 30.47 206 LEU A O 1
ATOM 1498 N N . PRO A 1 215 ? 27.579 -27.517 26.673 1.00 30.64 207 PRO A N 1
ATOM 1499 C CA . PRO A 1 215 ? 28.084 -27.915 27.990 1.00 32.70 207 PRO A CA 1
ATOM 1500 C C . PRO A 1 215 ? 27.803 -26.782 28.977 1.00 33.70 207 PRO A C 1
ATOM 1501 O O . PRO A 1 215 ? 27.729 -25.629 28.562 1.00 33.99 207 PRO A O 1
ATOM 1505 N N . LEU A 1 216 ? 27.670 -27.103 30.258 1.00 29.99 208 LEU A N 1
ATOM 1506 C CA . LEU A 1 216 ? 27.530 -26.081 31.283 1.00 31.41 208 LEU A CA 1
ATOM 1507 C C . LEU A 1 216 ? 28.816 -26.081 32.098 1.00 36.41 208 LEU A C 1
ATOM 1508 O O . LEU A 1 216 ? 29.518 -27.099 32.157 1.00 33.59 208 LEU A O 1
ATOM 1513 N N . PRO A 1 217 ? 29.143 -24.936 32.718 1.00 36.22 209 PRO A N 1
ATOM 1514 C CA . PRO A 1 217 ? 30.348 -24.829 33.555 1.00 37.97 209 PRO A CA 1
ATOM 1515 C C . PRO A 1 217 ? 30.369 -25.943 34.605 1.00 37.30 209 PRO A C 1
ATOM 1516 O O . PRO A 1 217 ? 29.305 -26.367 35.054 1.00 35.47 209 PRO A O 1
ATOM 1520 N N . GLU A 1 218 ? 31.553 -26.417 34.977 1.00 38.47 210 GLU A N 1
ATOM 1521 C CA . GLU A 1 218 ? 31.672 -27.449 36.001 1.00 43.33 210 GLU A CA 1
ATOM 1522 C C . GLU A 1 218 ? 31.092 -26.980 37.335 1.00 49.23 210 GLU A C 1
ATOM 1523 O O . GLU A 1 218 ? 30.406 -27.733 38.026 1.00 58.17 210 GLU A O 1
ATOM 1529 N N . SER A 1 219 ? 31.362 -25.727 37.682 1.00 44.71 211 SER A N 1
ATOM 1530 C CA . SER A 1 219 ? 31.019 -25.194 38.991 1.00 40.83 211 SER A CA 1
ATOM 1531 C C . SE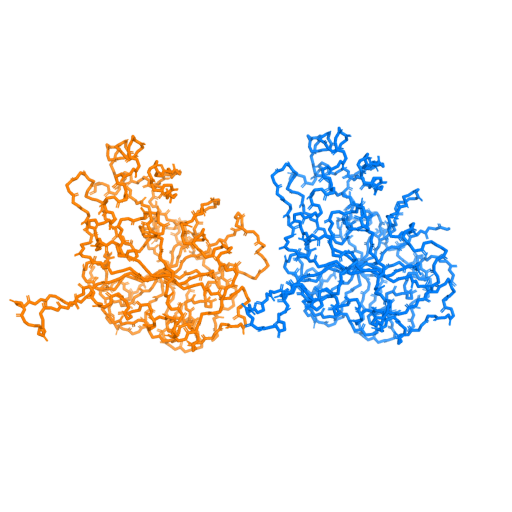R A 1 219 ? 29.740 -24.338 38.972 1.00 42.06 211 SER A C 1
ATOM 1532 O O . SER A 1 219 ? 29.555 -23.497 38.090 1.00 42.43 211 SER A O 1
ATOM 1535 N N . SER A 1 220 ? 28.872 -24.546 39.959 1.00 43.18 212 SER A N 1
ATOM 1536 C CA . SER A 1 220 ? 27.594 -23.836 40.033 1.00 42.09 212 SER A CA 1
ATOM 1537 C C . SER A 1 220 ? 27.765 -22.361 40.332 1.00 45.50 212 SER A C 1
ATOM 1538 O O . SER A 1 220 ? 26.807 -21.584 40.261 1.00 46.02 212 SER A O 1
ATOM 1541 N N . ASP A 1 221 ? 28.986 -21.973 40.673 1.00 45.49 213 ASP A N 1
ATOM 1542 C CA . ASP A 1 221 ? 29.287 -20.557 40.860 1.00 51.59 213 ASP A CA 1
ATOM 1543 C C . ASP A 1 221 ? 29.357 -19.812 39.511 1.00 49.29 213 ASP A C 1
ATOM 1544 O O . ASP A 1 221 ? 29.130 -18.599 39.440 1.00 48.81 213 ASP A O 1
ATOM 1549 N N . GLN A 1 222 ? 29.659 -20.539 38.441 1.00 46.18 214 GLN A N 1
ATOM 1550 C CA . GLN A 1 222 ? 29.708 -19.930 37.116 1.00 41.40 214 GLN A CA 1
ATOM 1551 C C . GLN A 1 222 ? 28.338 -19.910 36.430 1.00 41.16 214 GLN A C 1
ATOM 1552 O O . GLN A 1 222 ? 28.212 -19.403 35.311 1.00 45.10 214 GLN A O 1
ATOM 1558 N N . VAL A 1 223 ? 27.316 -20.450 37.096 1.00 35.96 215 VAL A N 1
ATOM 1559 C CA . VAL A 1 223 ? 26.000 -20.576 36.482 1.00 30.39 215 VAL A CA 1
ATOM 1560 C C . VAL A 1 223 ? 24.998 -19.623 37.088 1.00 28.55 215 VAL A C 1
ATOM 1561 O O . VAL A 1 223 ? 24.745 -19.650 38.282 1.00 34.98 215 VAL A O 1
ATOM 1565 N N . ASP A 1 224 ? 24.394 -18.788 36.266 1.00 33.22 216 ASP A N 1
ATOM 1566 C CA . ASP A 1 224 ? 23.362 -17.917 36.788 1.00 35.67 216 ASP A CA 1
ATOM 1567 C C . ASP A 1 224 ? 22.201 -17.992 35.838 1.00 32.78 216 ASP A C 1
ATOM 1568 O O . ASP A 1 224 ? 22.223 -18.770 34.884 1.00 34.86 216 ASP A O 1
ATOM 1573 N N . GLU A 1 225 ? 21.177 -17.197 36.096 1.00 29.08 217 GLU A N 1
ATOM 1574 C CA . GLU A 1 225 ? 19.989 -17.236 35.270 1.00 34.16 217 GLU A CA 1
ATOM 1575 C C . GLU A 1 225 ? 20.352 -16.885 33.826 1.00 39.77 217 GLU A C 1
ATOM 1576 O O . GLU A 1 225 ? 20.070 -17.645 32.895 1.00 40.98 217 GLU A O 1
ATOM 1582 N N . ASP A 1 226 ? 21.027 -15.758 33.646 1.00 38.44 218 ASP A N 1
ATOM 1583 C CA . ASP A 1 226 ? 21.303 -15.247 32.307 1.00 38.54 218 ASP A CA 1
ATOM 1584 C C . ASP A 1 226 ? 22.105 -16.224 31.466 1.00 35.25 218 ASP A C 1
ATOM 1585 O O . ASP A 1 226 ? 21.906 -16.310 30.254 1.00 40.53 218 ASP A O 1
ATOM 1590 N N . LEU A 1 227 ? 23.015 -16.960 32.090 1.00 35.13 219 LEU A N 1
ATOM 1591 C CA . LEU A 1 227 ? 23.806 -17.924 31.330 1.00 32.35 219 LEU A CA 1
ATOM 1592 C C . LEU A 1 227 ? 22.845 -18.999 30.823 1.00 30.63 219 LEU A C 1
ATOM 1593 O O . LEU A 1 227 ? 22.770 -19.296 29.626 1.00 33.40 219 LEU A O 1
ATOM 1598 N N . LEU A 1 228 ? 22.065 -19.534 31.747 1.00 33.90 220 LEU A N 1
ATOM 1599 C CA . LEU A 1 228 ? 21.063 -20.540 31.426 1.00 34.19 220 LEU A CA 1
ATOM 1600 C C . LEU A 1 228 ? 20.086 -20.039 30.364 1.00 31.88 220 LEU A C 1
ATOM 1601 O O . LEU A 1 228 ? 19.839 -20.707 29.365 1.00 31.37 220 LEU A O 1
ATOM 1606 N N . ALA A 1 229 ? 19.538 -18.851 30.577 1.00 34.05 221 ALA A N 1
ATOM 1607 C CA . ALA A 1 229 ? 18.615 -18.258 29.613 1.00 34.77 221 ALA A CA 1
ATOM 1608 C C . ALA A 1 229 ? 19.214 -18.140 28.203 1.00 35.43 221 ALA A C 1
ATOM 1609 O O . ALA A 1 229 ? 18.546 -18.436 27.215 1.00 35.83 221 ALA A O 1
ATOM 1611 N N . MET A 1 230 ? 20.468 -17.698 28.115 1.00 34.70 222 MET A N 1
ATOM 1612 C CA . MET A 1 230 ? 21.149 -17.521 26.824 1.00 34.85 222 MET A CA 1
ATOM 1613 C C . MET A 1 230 ? 21.460 -18.848 26.172 1.00 33.80 222 MET A C 1
ATOM 1614 O O . MET A 1 230 ? 21.489 -18.960 24.954 1.00 32.80 222 MET A O 1
ATOM 1619 N N . CYS A 1 231 ? 21.727 -19.848 27.000 1.00 33.61 223 CYS A N 1
ATOM 1620 C CA . CYS A 1 231 ? 21.905 -21.204 26.522 1.00 32.24 223 CYS A CA 1
ATOM 1621 C C . CYS A 1 231 ? 20.623 -21.703 25.872 1.00 31.19 223 CYS A C 1
ATOM 1622 O O . CYS A 1 231 ? 20.641 -22.237 24.765 1.00 33.76 223 CYS A O 1
ATOM 1625 N N . TYR A 1 232 ? 19.508 -21.513 26.562 1.00 29.57 224 TYR A N 1
ATOM 1626 C CA . TYR A 1 232 ? 18.215 -22.005 26.090 1.00 31.00 224 TYR A CA 1
ATOM 1627 C C . TYR A 1 232 ? 17.745 -21.264 24.832 1.00 30.54 224 TYR A C 1
ATOM 1628 O O . TYR A 1 232 ? 17.355 -21.892 23.845 1.00 32.61 224 TYR A O 1
ATOM 1637 N N . VAL A 1 233 ? 17.823 -19.936 24.843 1.00 35.62 225 VAL A N 1
ATOM 1638 C CA . VAL A 1 233 ? 17.421 -19.139 23.670 1.00 35.83 225 VAL A CA 1
ATOM 1639 C C . VAL A 1 233 ? 18.181 -19.548 22.420 1.00 33.05 225 VAL A C 1
ATOM 1640 O O . VAL A 1 233 ? 17.583 -19.714 21.352 1.00 31.58 225 VAL A O 1
ATOM 1644 N N . SER A 1 234 ? 19.496 -19.724 22.547 1.00 29.74 226 SER A N 1
ATOM 1645 C CA . SER A 1 234 ? 20.276 -20.075 21.379 1.00 27.98 226 SER A CA 1
ATOM 1646 C C . SER A 1 234 ? 20.037 -21.512 20.933 1.00 34.60 226 SER A C 1
ATOM 1647 O O . SER A 1 234 ? 20.117 -21.830 19.753 1.00 36.25 226 SER A O 1
ATOM 1650 N N . LEU A 1 235 ? 19.737 -22.394 21.869 1.00 35.19 227 LEU A N 1
ATOM 1651 C CA . LEU A 1 235 ? 19.377 -23.729 21.459 1.00 33.09 227 LEU A CA 1
ATOM 1652 C C . LEU A 1 235 ? 18.014 -23.664 20.805 1.00 30.84 227 LEU A C 1
ATOM 1653 O O . LEU A 1 235 ? 17.788 -24.275 19.764 1.00 31.06 227 LEU A O 1
ATOM 1658 N N . MET A 1 236 ? 17.100 -22.916 21.413 1.00 30.89 228 MET A N 1
ATOM 1659 C CA . MET A 1 236 ? 15.756 -22.785 20.849 1.00 33.96 228 MET A CA 1
ATOM 1660 C C . MET A 1 236 ? 15.789 -22.320 19.393 1.00 41.03 228 MET A C 1
ATOM 1661 O O . MET A 1 236 ? 15.090 -22.867 18.550 1.00 43.36 228 MET A O 1
ATOM 1666 N N . GLN A 1 237 ? 16.613 -21.320 19.098 1.00 41.48 229 GLN A N 1
ATOM 1667 C CA . GLN A 1 237 ? 16.678 -20.770 17.746 1.00 40.46 229 GLN A CA 1
ATOM 1668 C C . GLN A 1 237 ? 17.076 -21.824 16.725 1.00 40.22 229 GLN A C 1
ATOM 1669 O O . GLN A 1 237 ? 16.643 -21.783 15.577 1.00 44.85 229 GLN A O 1
ATOM 1675 N N . ARG A 1 238 ? 17.885 -22.787 17.133 1.00 37.28 230 ARG A N 1
ATOM 1676 C CA . ARG A 1 238 ? 18.214 -23.863 16.211 1.00 39.30 230 ARG A CA 1
ATOM 1677 C C . ARG A 1 238 ? 17.047 -24.827 16.063 1.00 38.54 230 ARG A C 1
ATOM 1678 O O . ARG A 1 238 ? 16.801 -25.353 14.981 1.00 41.91 230 ARG A O 1
ATOM 1686 N N . ALA A 1 239 ? 16.325 -25.047 17.155 1.00 35.22 231 ALA A N 1
ATOM 1687 C CA . ALA A 1 239 ? 15.232 -26.017 17.173 1.00 35.27 231 ALA A CA 1
ATOM 1688 C C . ALA A 1 239 ? 14.043 -25.513 16.389 1.00 38.47 231 ALA A C 1
ATOM 1689 O O . ALA A 1 239 ? 13.276 -26.296 15.827 1.00 41.63 231 ALA A O 1
ATOM 1691 N N . LEU A 1 240 ? 13.886 -24.197 16.374 1.00 36.72 232 LEU A N 1
ATOM 1692 C CA . LEU A 1 240 ? 12.726 -23.567 15.773 1.00 40.58 232 LEU A CA 1
ATOM 1693 C C . LEU A 1 240 ? 12.772 -23.605 14.259 1.00 43.43 232 LEU A C 1
ATOM 1694 O O . LEU A 1 240 ? 11.724 -23.598 13.598 1.00 43.57 232 LEU A O 1
ATOM 1699 N N . THR A 1 241 ? 13.978 -23.650 13.704 1.00 40.71 233 THR A N 1
ATOM 1700 C CA . THR A 1 241 ? 14.102 -23.658 12.257 1.00 38.49 233 THR A CA 1
ATOM 1701 C C . THR A 1 241 ? 13.395 -24.861 11.610 1.00 40.78 233 THR A C 1
ATOM 1702 O O . THR A 1 241 ? 13.082 -24.812 10.424 1.00 46.19 233 THR A O 1
ATOM 1706 N N . PHE A 1 242 ? 13.106 -25.927 12.365 1.00 34.82 234 PHE A N 1
ATOM 1707 C CA . PHE A 1 242 ? 12.370 -27.063 11.759 1.00 35.64 234 PHE A CA 1
ATOM 1708 C C . PHE A 1 242 ? 10.867 -26.784 11.648 1.00 34.88 234 PHE A C 1
ATOM 1709 O O . PHE A 1 242 ? 10.139 -27.470 10.927 1.00 41.26 234 PHE A O 1
ATOM 1717 N N . PHE A 1 243 ? 10.428 -25.743 12.346 1.00 35.41 235 PHE A N 1
ATOM 1718 C CA . PHE A 1 243 ? 9.033 -25.318 12.374 1.00 40.89 235 PHE A CA 1
ATOM 1719 C C . PHE A 1 243 ? 8.756 -24.019 11.580 1.00 48.42 235 PHE A C 1
ATOM 1720 O O . PHE A 1 243 ? 7.913 -24.002 10.682 1.00 50.14 235 PHE A O 1
ATOM 1728 N N . GLN A 1 244 ? 9.424 -22.928 11.935 1.00 48.16 236 GLN A N 1
ATOM 1729 C CA . GLN A 1 244 ? 9.283 -21.678 11.183 1.00 47.63 236 GLN A CA 1
ATOM 1730 C C . GLN A 1 244 ? 10.239 -21.597 9.985 1.00 51.09 236 GLN A C 1
ATOM 1731 O O . GLN A 1 244 ? 11.381 -22.060 10.049 1.00 45.04 236 GLN A O 1
ATOM 1737 N N . ASP A 1 245 ? 9.758 -21.003 8.894 1.00 48.49 237 ASP A N 1
ATOM 1738 C CA . ASP A 1 245 ? 10.517 -20.928 7.645 1.00 44.17 237 ASP A CA 1
ATOM 1739 C C . ASP A 1 245 ? 10.750 -19.479 7.195 1.00 39.84 237 ASP A C 1
ATOM 1740 O O . ASP A 1 245 ? 9.804 -18.769 6.840 1.00 36.39 237 ASP A O 1
ATOM 1745 N N . TRP A 1 246 ? 12.017 -19.064 7.204 1.00 33.77 238 TRP A N 1
ATOM 1746 C CA . TRP A 1 246 ? 12.389 -17.684 6.900 1.00 41.11 238 TRP A CA 1
ATOM 1747 C C . TRP A 1 246 ? 12.268 -17.304 5.420 1.00 38.56 238 TRP A C 1
ATOM 1748 O O . TRP A 1 246 ? 12.225 -16.120 5.091 1.00 38.16 238 TRP A O 1
ATOM 1759 N N . THR A 1 247 ? 12.223 -18.294 4.535 1.00 35.53 239 THR A N 1
ATOM 1760 C CA . THR A 1 247 ? 12.030 -18.013 3.116 1.00 40.07 239 THR A CA 1
ATOM 1761 C C . THR A 1 247 ? 10.548 -17.816 2.834 1.00 40.47 239 THR A C 1
ATOM 1762 O O . THR A 1 247 ? 10.177 -17.365 1.756 1.00 36.08 239 THR A O 1
ATOM 1766 N N . ASN A 1 248 ? 9.709 -18.158 3.812 1.00 40.23 240 ASN A N 1
ATOM 1767 C CA . ASN A 1 248 ? 8.251 -18.106 3.659 1.00 43.66 240 ASN A CA 1
ATOM 1768 C C . ASN A 1 248 ? 7.737 -18.939 2.499 1.00 45.03 240 ASN A C 1
ATOM 1769 O O . ASN A 1 248 ? 6.684 -18.658 1.930 1.00 44.81 240 ASN A O 1
ATOM 1774 N N . GLU A 1 249 ? 8.497 -19.967 2.156 1.00 46.18 241 GLU A N 1
ATOM 1775 C CA . GLU A 1 249 ? 8.120 -20.863 1.082 1.00 49.58 241 GLU A CA 1
ATOM 1776 C C . GLU A 1 249 ? 7.323 -22.023 1.685 1.00 58.71 241 GLU A C 1
ATOM 1777 O O . GLU A 1 249 ? 6.877 -22.921 0.970 1.00 56.59 241 GLU A O 1
ATOM 1783 N N . SER A 1 250 ? 7.167 -21.979 3.012 1.00 58.86 242 SER A N 1
ATOM 1784 C CA . SER A 1 250 ? 6.344 -22.913 3.789 1.00 57.61 242 SER A CA 1
ATOM 1785 C C . SER A 1 250 ? 5.646 -22.147 4.916 1.00 57.25 242 SER A C 1
ATOM 1786 O O . SER A 1 250 ? 6.210 -21.213 5.479 1.00 55.33 242 SER A O 1
ATOM 1789 N N . PRO A 1 251 ? 4.413 -22.538 5.253 1.00 64.17 243 PRO A N 1
ATOM 1790 C CA . PRO A 1 251 ? 3.748 -21.978 6.439 1.00 62.88 243 PRO A CA 1
ATOM 1791 C C . PRO A 1 251 ? 4.260 -22.633 7.725 1.00 61.88 243 PRO A C 1
ATOM 1792 O O . PRO A 1 251 ? 4.752 -23.763 7.678 1.00 46.04 243 PRO A O 1
ATOM 1796 N N . GLU A 1 252 ? 4.125 -21.945 8.856 1.00 64.22 244 GLU A N 1
ATOM 1797 C CA . GLU A 1 252 ? 4.619 -22.466 10.128 1.00 59.05 244 GLU A CA 1
ATOM 1798 C C . GLU A 1 252 ? 4.062 -23.854 10.434 1.00 57.57 244 GLU A C 1
ATOM 1799 O O . GLU A 1 252 ? 2.961 -24.201 10.010 1.00 56.97 244 GLU A O 1
ATOM 1805 N N . LEU A 1 253 ? 4.840 -24.664 11.141 1.00 52.60 245 LEU A N 1
ATOM 1806 C CA . LEU A 1 253 ? 4.294 -25.882 11.732 1.00 49.91 245 LEU A CA 1
ATOM 1807 C C . LEU A 1 253 ? 4.067 -25.653 13.228 1.00 47.59 245 LEU A C 1
ATOM 1808 O O . LEU A 1 253 ? 4.454 -24.612 13.789 1.00 42.15 245 LEU A O 1
ATOM 1813 N N . THR A 1 254 ? 3.454 -26.625 13.888 1.00 51.90 246 THR A N 1
ATOM 1814 C CA . THR A 1 254 ? 3.253 -26.505 15.325 1.00 49.59 246 THR A CA 1
ATOM 1815 C C . THR A 1 254 ? 4.555 -26.885 16.011 1.00 40.29 246 THR A C 1
ATOM 1816 O O . THR A 1 254 ? 5.146 -27.923 15.688 1.00 38.07 246 THR A O 1
ATOM 1820 N N . LYS A 1 255 ? 5.018 -26.027 16.917 1.00 36.32 247 LYS A N 1
ATOM 1821 C CA . LYS A 1 255 ? 6.273 -26.263 17.632 1.00 45.34 247 LYS A CA 1
ATOM 1822 C C . LYS A 1 255 ? 6.169 -27.454 18.604 1.00 38.34 247 LYS A C 1
ATOM 1823 O O . LYS A 1 255 ? 5.220 -27.546 19.382 1.00 36.41 247 LYS A O 1
ATOM 1829 N N . SER A 1 256 ? 7.142 -28.358 18.545 1.00 29.83 248 SER A N 1
ATOM 1830 C CA . SER A 1 256 ? 7.316 -29.365 19.599 1.00 34.35 248 SER A CA 1
ATOM 1831 C C . SER A 1 256 ? 8.785 -29.670 19.830 1.00 27.86 248 SER A C 1
ATOM 1832 O O . SER A 1 256 ? 9.533 -29.870 18.881 1.00 25.53 248 SER A O 1
ATOM 1835 N N . TYR A 1 257 ? 9.198 -29.722 21.090 1.00 25.04 249 TYR A N 1
ATOM 1836 C CA . TYR A 1 257 ? 10.582 -30.061 21.384 1.00 28.00 249 TYR A CA 1
ATOM 1837 C C . TYR A 1 257 ? 10.765 -30.646 22.778 1.00 25.10 249 TYR A C 1
ATOM 1838 O O . TYR A 1 257 ? 9.920 -30.487 23.650 1.00 21.18 249 TYR A O 1
ATOM 1847 N N . ASN A 1 258 ? 11.878 -31.338 22.977 1.00 23.90 250 ASN A N 1
ATOM 1848 C CA . ASN A 1 258 ? 12.250 -31.769 24.310 1.00 23.59 250 ASN A CA 1
ATOM 1849 C C . ASN A 1 258 ? 13.382 -30.892 24.813 1.00 27.96 250 ASN A C 1
ATOM 1850 O O . ASN A 1 258 ? 14.325 -30.609 24.066 1.00 26.97 250 ASN A O 1
ATOM 1855 N N . VAL A 1 259 ? 13.282 -30.441 26.060 1.00 22.41 251 VAL A N 1
ATOM 1856 C CA . VAL A 1 259 ? 14.421 -29.836 26.718 1.00 20.58 251 VAL A CA 1
ATOM 1857 C C . VAL A 1 259 ? 14.962 -30.838 27.719 1.00 24.74 251 VAL A C 1
ATOM 1858 O O . VAL A 1 259 ? 14.203 -31.408 28.499 1.00 25.77 251 VAL A O 1
ATOM 1862 N N . LEU A 1 260 ? 16.268 -31.077 27.691 1.00 23.18 252 LEU A N 1
ATOM 1863 C CA . LEU A 1 260 ? 16.884 -31.911 28.716 1.00 20.48 252 LEU A CA 1
ATOM 1864 C C . LEU A 1 260 ? 17.935 -31.081 29.435 1.00 23.46 252 LEU A C 1
ATOM 1865 O O . LEU A 1 260 ? 18.725 -30.402 28.799 1.00 22.45 252 LEU A O 1
ATOM 1870 N N . LEU A 1 261 ? 17.937 -31.128 30.761 1.00 20.28 253 LEU A N 1
ATOM 1871 C CA . LEU A 1 261 ? 18.911 -30.378 31.552 1.00 18.30 253 LEU A CA 1
ATOM 1872 C C . LEU A 1 261 ? 19.549 -31.243 32.642 1.00 21.65 253 LEU A C 1
ATOM 1873 O O . LEU A 1 261 ? 18.856 -31.830 33.473 1.00 20.48 253 LEU A O 1
ATOM 1878 N N . THR A 1 262 ? 20.873 -31.336 32.628 1.00 20.04 254 THR A N 1
ATOM 1879 C CA . THR A 1 262 ? 21.594 -31.932 33.743 1.00 22.26 254 THR A CA 1
ATOM 1880 C C . THR A 1 262 ? 22.547 -30.883 34.278 1.00 24.84 254 THR A C 1
ATOM 1881 O O . THR A 1 262 ? 22.572 -29.749 33.804 1.00 23.37 254 THR A O 1
ATOM 1885 N N . LYS A 1 263 ? 23.347 -31.250 35.256 1.00 27.04 255 LYS A N 1
ATOM 1886 C CA . LYS A 1 263 ? 24.332 -30.300 35.747 1.00 29.31 255 LYS A CA 1
ATOM 1887 C C . LYS A 1 263 ? 25.444 -30.039 34.715 1.00 30.54 255 LYS A C 1
ATOM 1888 O O . LYS A 1 263 ? 25.990 -28.939 34.640 1.00 30.86 255 LYS A O 1
ATOM 1894 N N . LYS A 1 264 ? 25.779 -31.047 33.911 1.00 28.25 256 LYS A N 1
ATOM 1895 C CA . LYS A 1 264 ? 26.883 -30.906 32.968 1.00 26.30 256 LYS A CA 1
ATOM 1896 C C . LYS A 1 264 ? 26.540 -30.315 31.594 1.00 27.24 256 LYS A C 1
ATOM 1897 O O . LYS A 1 264 ? 27.431 -29.905 30.861 1.00 26.51 256 LYS A O 1
ATOM 1903 N N . TRP A 1 265 ? 25.268 -30.328 31.215 1.00 26.20 257 TRP A N 1
ATOM 1904 C CA . TRP A 1 265 ? 24.883 -29.818 29.905 1.00 22.94 257 TRP A CA 1
ATOM 1905 C C . TRP A 1 265 ? 23.391 -29.537 29.788 1.00 23.71 257 TRP A C 1
ATOM 1906 O O . TRP A 1 265 ? 22.600 -30.002 30.604 1.00 19.91 257 TRP A O 1
ATOM 1917 N N . ILE A 1 266 ? 23.020 -28.767 28.769 1.00 24.95 258 ILE A N 1
ATOM 1918 C CA . ILE A 1 266 ? 21.628 -28.551 28.406 1.00 20.68 258 ILE A CA 1
ATOM 1919 C C . ILE A 1 266 ? 21.411 -28.866 26.914 1.00 28.43 258 ILE A C 1
ATOM 1920 O O . ILE A 1 266 ? 22.283 -28.627 26.072 1.00 26.65 258 ILE A O 1
ATOM 1925 N N . CYS A 1 267 ? 20.241 -29.402 26.589 1.00 26.13 259 CYS A N 1
ATOM 1926 C CA . CYS A 1 267 ? 20.009 -29.931 25.259 1.00 24.50 259 CYS A CA 1
ATOM 1927 C C . CYS A 1 267 ? 18.570 -29.690 24.791 1.00 28.09 259 CYS A C 1
ATOM 1928 O O . CYS A 1 267 ? 17.632 -29.756 25.591 1.00 24.28 259 CYS A O 1
ATOM 1931 N N . VAL A 1 268 ? 18.402 -29.389 23.500 1.00 26.14 260 VAL A N 1
ATOM 1932 C CA . VAL A 1 268 ? 17.073 -29.254 22.912 1.00 23.45 260 VAL A CA 1
ATOM 1933 C C . VAL A 1 268 ? 16.917 -30.167 21.692 1.00 27.54 260 VAL A C 1
ATOM 1934 O O . VAL A 1 268 ? 17.825 -30.283 20.871 1.00 28.33 260 VAL A O 1
ATOM 1938 N N . VAL A 1 269 ? 15.801 -30.890 21.640 1.00 24.39 261 VAL A N 1
ATOM 1939 C CA . VAL A 1 269 ? 15.474 -31.772 20.519 1.00 21.35 261 VAL A CA 1
ATOM 1940 C C . VAL A 1 269 ? 14.157 -31.419 19.853 1.00 29.81 261 VAL A C 1
ATOM 1941 O O . VAL A 1 269 ? 13.093 -31.591 20.475 1.00 28.18 261 VAL A O 1
ATOM 1945 N N . PRO A 1 270 ? 14.205 -30.991 18.577 1.00 27.25 262 PRO A N 1
ATOM 1946 C CA . PRO A 1 270 ? 12.994 -30.751 17.785 1.00 28.55 262 PRO A CA 1
ATOM 1947 C C . PRO A 1 270 ? 12.307 -32.077 17.515 1.00 27.52 262 PRO A C 1
ATOM 1948 O O . PRO A 1 270 ? 12.999 -33.027 17.160 1.00 25.51 262 PRO A O 1
ATOM 1952 N N . ARG A 1 271 ? 10.981 -32.118 17.634 1.00 29.15 263 ARG A N 1
ATOM 1953 C CA . ARG A 1 271 ? 10.219 -33.359 17.577 1.00 29.42 263 ARG A CA 1
ATOM 1954 C C . ARG A 1 271 ? 9.132 -33.345 16.496 1.00 28.18 263 ARG A C 1
ATOM 1955 O O . ARG A 1 271 ? 8.283 -32.457 16.474 1.00 29.43 263 ARG A O 1
ATOM 1963 N N . SER A 1 272 ? 9.191 -34.313 15.584 1.00 30.26 264 SER A N 1
ATOM 1964 C CA . SER A 1 272 ? 8.169 -34.505 14.533 1.00 34.33 264 SER A CA 1
ATOM 1965 C C . SER A 1 272 ? 6.941 -35.338 14.929 1.00 39.12 264 SER A C 1
ATOM 1966 O O . SER A 1 272 ? 5.838 -35.075 14.453 1.00 39.09 264 SER A O 1
ATOM 1969 N N . HIS A 1 273 ? 7.157 -36.375 15.741 1.00 38.87 265 HIS A N 1
ATOM 1970 C CA . HIS A 1 273 ? 6.095 -37.302 16.1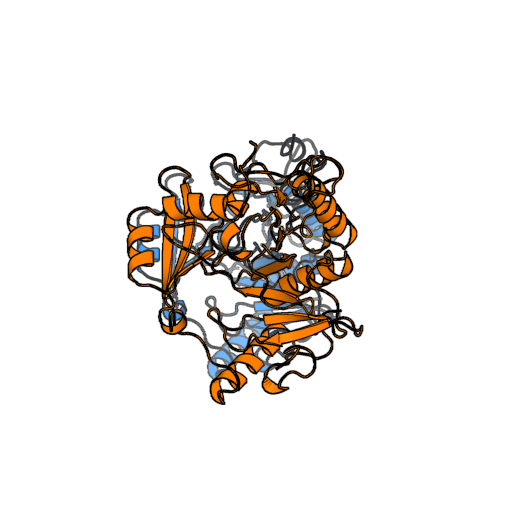59 1.00 40.33 265 HIS A CA 1
ATOM 1971 C C . HIS A 1 273 ? 6.272 -37.802 17.594 1.00 37.02 265 HIS A C 1
ATOM 1972 O O . HIS A 1 273 ? 7.377 -38.185 18.001 1.00 34.31 265 HIS A O 1
ATOM 1979 N N . ALA A 1 274 ? 5.171 -37.830 18.341 1.00 37.11 266 ALA A N 1
ATOM 1980 C CA . ALA A 1 274 ? 5.163 -38.335 19.716 1.00 36.67 266 ALA A CA 1
ATOM 1981 C C . ALA A 1 274 ? 5.508 -39.816 19.771 1.00 37.16 266 ALA A C 1
ATOM 1982 O O . ALA A 1 274 ? 6.179 -40.277 20.702 1.00 32.43 266 ALA A O 1
ATOM 1984 N N . LYS A 1 275 ? 5.036 -40.559 18.773 1.00 36.76 267 LYS A N 1
ATOM 1985 C CA . LYS A 1 275 ? 5.223 -41.998 18.743 1.00 38.76 267 LYS A CA 1
ATOM 1986 C C . LYS A 1 275 ? 5.900 -42.424 17.452 1.00 38.80 267 LYS A C 1
ATOM 1987 O O . LYS A 1 275 ? 5.687 -41.829 16.398 1.00 46.08 267 LYS A O 1
ATOM 1993 N N . SER A 1 276 ? 6.753 -43.434 17.571 1.00 38.22 268 SER A N 1
ATOM 1994 C CA . SER A 1 276 ? 7.529 -43.984 16.472 1.00 44.03 268 SER A CA 1
ATOM 1995 C C . SER A 1 276 ? 6.748 -44.918 15.548 1.00 52.85 268 SER A C 1
ATOM 1996 O O . SER A 1 276 ? 5.646 -45.367 15.883 1.00 48.35 268 SER A O 1
ATOM 1999 N N . GLY A 1 277 ? 7.349 -45.199 14.393 1.00 59.17 269 GLY A N 1
ATOM 2000 C CA . GLY A 1 277 ? 6.771 -46.032 13.353 1.00 62.82 269 GLY A CA 1
ATOM 2001 C C . GLY A 1 277 ? 6.791 -47.530 13.655 1.00 67.53 269 GLY A C 1
ATOM 2002 O O . GLY A 1 277 ? 6.833 -47.946 14.807 1.00 64.60 269 GLY A O 1
ATOM 2003 N N . PRO A 1 278 ? 6.767 -48.361 12.595 1.00 72.62 270 PRO A N 1
ATOM 2004 C CA . PRO A 1 278 ? 6.246 -49.741 12.635 1.00 72.08 270 PRO A CA 1
ATOM 2005 C C . PRO A 1 278 ? 6.849 -50.741 13.644 1.00 75.72 270 PRO A C 1
ATOM 2006 O O . PRO A 1 278 ? 6.072 -51.358 14.375 1.00 75.77 270 PRO A O 1
ATOM 2010 N N . PRO A 1 279 ? 8.185 -50.890 13.700 1.00 70.44 271 PRO A N 1
ATOM 2011 C CA . PRO A 1 279 ? 8.552 -52.072 14.489 1.00 64.91 271 PRO A CA 1
ATOM 2012 C C . PRO A 1 279 ? 8.218 -51.959 15.988 1.00 66.58 271 PRO A C 1
ATOM 2013 O O . PRO A 1 279 ? 7.569 -52.839 16.565 1.00 68.32 271 PRO A O 1
ATOM 2017 N N . LEU A 1 280 ? 8.669 -50.871 16.602 1.00 63.29 272 LEU A N 1
ATOM 2018 C CA . LEU A 1 280 ? 8.396 -50.600 18.010 1.00 58.73 272 LEU A CA 1
ATOM 2019 C C . LEU A 1 280 ? 7.106 -49.841 18.329 1.00 54.46 272 LEU A C 1
ATOM 2020 O O . LEU A 1 280 ? 6.380 -50.200 19.249 1.00 57.18 272 LEU A O 1
ATOM 2025 N N . MET A 1 281 ? 6.830 -48.791 17.563 1.00 53.55 273 MET A N 1
ATOM 2026 C CA . MET A 1 281 ? 5.797 -47.821 17.932 1.00 53.66 273 MET A CA 1
ATOM 2027 C C . MET A 1 281 ? 5.904 -47.353 19.398 1.00 47.43 273 MET A C 1
ATOM 2028 O O . MET A 1 281 ? 4.926 -47.363 20.137 1.00 46.81 273 MET A O 1
ATOM 2033 N N . LEU A 1 282 ? 7.107 -46.941 19.795 1.00 46.13 274 LEU A N 1
ATOM 2034 C CA . LEU A 1 282 ? 7.379 -46.400 21.133 1.00 43.89 274 LEU A CA 1
ATOM 2035 C C . LEU A 1 282 ? 6.794 -45.009 21.331 1.00 41.34 274 LEU A C 1
ATOM 2036 O O . LEU A 1 282 ? 6.860 -44.183 20.419 1.00 43.72 274 LEU A O 1
ATOM 2041 N N . ASN A 1 283 ? 6.240 -44.735 22.511 1.00 39.26 275 ASN A N 1
ATOM 2042 C CA . ASN A 1 283 ? 5.980 -43.350 22.891 1.00 39.28 275 ASN A CA 1
ATOM 2043 C C . ASN A 1 283 ? 7.294 -42.740 23.382 1.00 37.58 275 ASN A C 1
ATOM 2044 O O . ASN A 1 283 ? 7.830 -43.181 24.401 1.00 37.79 275 ASN A O 1
ATOM 2049 N N . ILE A 1 284 ? 7.799 -41.722 22.680 1.00 35.06 276 ILE A N 1
ATOM 2050 C CA . ILE A 1 284 ? 9.084 -41.097 23.037 1.00 34.55 276 ILE A CA 1
ATOM 2051 C C . ILE A 1 284 ? 8.902 -39.725 23.671 1.00 25.29 276 ILE A C 1
ATOM 2052 O O . ILE A 1 284 ? 8.279 -38.837 23.094 1.00 29.88 276 ILE A O 1
ATOM 2057 N N . ASN A 1 285 ? 9.450 -39.563 24.865 1.00 26.97 277 ASN A N 1
ATOM 2058 C CA . ASN A 1 285 ? 9.482 -38.266 25.540 1.00 28.77 277 ASN A CA 1
ATOM 2059 C C . ASN A 1 285 ? 10.950 -37.823 25.623 1.00 25.23 277 ASN A C 1
ATOM 2060 O O . ASN A 1 285 ? 11.801 -38.425 24.971 1.00 26.52 277 ASN A O 1
ATOM 2065 N N . SER A 1 286 ? 11.236 -36.758 26.369 1.00 25.03 278 SER A N 1
ATOM 2066 C CA . SER A 1 286 ? 12.602 -36.252 26.519 1.00 23.54 278 SER A CA 1
ATOM 2067 C C . SER A 1 286 ? 13.608 -37.362 26.827 1.00 24.71 278 SER A C 1
ATOM 2068 O O . SER A 1 286 ? 14.703 -37.353 26.280 1.00 22.27 278 SER A O 1
ATOM 2071 N N . THR A 1 287 ? 13.252 -38.288 27.722 1.00 24.27 279 THR A N 1
ATOM 2072 C CA . THR A 1 287 ? 14.209 -39.277 28.200 1.00 23.72 279 THR A CA 1
ATOM 2073 C C . THR A 1 287 ? 14.744 -40.117 27.042 1.00 24.76 279 THR A C 1
ATOM 2074 O O . THR A 1 287 ? 15.904 -40.534 27.050 1.00 22.87 279 THR A O 1
ATOM 2078 N N . GLY A 1 288 ? 13.909 -40.347 26.035 1.00 22.98 280 GLY A N 1
ATOM 2079 C CA . GLY A 1 288 ? 14.367 -41.079 24.871 1.00 23.91 280 GLY A CA 1
ATOM 2080 C C . GLY A 1 288 ? 15.642 -40.494 24.275 1.00 25.35 280 GLY A C 1
ATOM 2081 O O . GLY A 1 288 ? 16.501 -41.220 23.802 1.00 25.54 280 GLY A O 1
ATOM 2082 N N . TYR A 1 289 ? 15.780 -39.176 24.323 1.00 25.39 281 TYR A N 1
ATOM 2083 C CA . TYR A 1 289 ? 16.845 -38.488 23.594 1.00 24.52 281 TYR A CA 1
ATOM 2084 C C . TYR A 1 289 ? 18.175 -38.352 24.323 1.00 31.04 281 TYR A C 1
ATOM 2085 O O . TYR A 1 289 ? 19.145 -37.806 23.775 1.00 30.34 281 TYR A O 1
ATOM 2094 N N . CYS A 1 290 ? 18.213 -38.784 25.574 1.00 27.38 282 CYS A N 1
ATOM 2095 C CA . CYS A 1 290 ? 19.485 -39.101 26.195 1.00 24.59 282 CYS A CA 1
ATOM 2096 C C . CYS A 1 290 ? 19.674 -40.609 26.192 1.00 29.96 282 CYS A C 1
ATOM 2097 O O . CYS A 1 290 ? 20.661 -41.113 26.725 1.00 27.70 282 CYS A O 1
ATOM 2100 N N . GLY A 1 291 ? 18.714 -41.328 25.607 1.00 29.36 283 GLY A N 1
ATOM 2101 C CA . GLY A 1 291 ? 18.845 -42.771 25.429 1.00 27.20 283 GLY A CA 1
ATOM 2102 C C . GLY A 1 291 ? 18.106 -43.696 26.395 1.00 29.44 283 GLY A C 1
ATOM 2103 O O . GLY A 1 291 ? 18.403 -44.890 26.451 1.00 27.84 283 GLY A O 1
ATOM 2104 N N . MET A 1 292 ? 17.160 -43.155 27.160 1.00 29.33 284 MET A N 1
ATOM 2105 C CA . MET A 1 292 ? 16.339 -43.974 28.043 1.00 27.92 284 MET A CA 1
ATOM 2106 C C . MET A 1 292 ? 15.021 -44.371 27.385 1.00 31.73 284 MET A C 1
ATOM 2107 O O . MET A 1 292 ? 14.171 -43.529 27.097 1.00 30.74 284 MET A O 1
ATOM 2112 N N . ILE A 1 293 ? 14.855 -45.669 27.149 1.00 32.40 285 ILE A N 1
ATOM 2113 C CA . ILE A 1 293 ? 13.650 -46.156 26.492 1.00 28.34 285 ILE A CA 1
ATOM 2114 C C . ILE A 1 293 ? 12.782 -46.986 27.424 1.00 32.72 285 ILE A C 1
ATOM 2115 O O . ILE A 1 293 ? 13.275 -47.848 28.165 1.00 34.81 285 ILE A O 1
ATOM 2120 N N . LEU A 1 294 ? 11.483 -46.706 27.390 1.00 28.15 286 LEU A N 1
ATOM 2121 C CA . LEU A 1 294 ? 10.516 -47.491 28.132 1.00 30.78 286 LEU A CA 1
ATOM 2122 C C . LEU A 1 294 ? 9.722 -48.375 27.153 1.00 33.46 286 LEU A C 1
ATOM 2123 O O . LEU A 1 294 ? 9.113 -47.867 26.222 1.00 37.47 286 LEU A O 1
ATOM 2128 N N . VAL A 1 295 ? 9.750 -49.690 27.367 1.00 33.02 287 VAL A N 1
ATOM 2129 C CA . VAL A 1 295 ? 8.946 -50.628 26.583 1.00 38.88 287 VAL A CA 1
ATOM 2130 C C . VAL A 1 295 ? 7.966 -51.397 27.477 1.00 37.82 287 VAL A C 1
ATOM 2131 O O . VAL A 1 295 ? 8.311 -51.792 28.598 1.00 34.88 287 VAL A O 1
ATOM 2135 N N . LYS A 1 296 ? 6.740 -51.585 26.984 1.00 46.27 288 LYS A N 1
ATOM 2136 C CA . LYS A 1 296 ? 5.686 -52.264 27.745 1.00 45.66 288 LYS A CA 1
ATOM 2137 C C . LYS A 1 296 ? 5.525 -53.777 27.490 1.00 44.16 288 LYS A C 1
ATOM 2138 O O . LYS A 1 296 ? 4.794 -54.437 28.224 1.00 45.60 288 LYS A O 1
ATOM 2144 N N . ASP A 1 297 ? 6.179 -54.337 26.470 1.00 44.32 289 ASP A N 1
ATOM 2145 C CA . ASP A 1 297 ? 5.995 -55.775 26.200 1.00 50.97 289 ASP A CA 1
ATOM 2146 C C . ASP A 1 297 ? 7.270 -56.537 25.784 1.00 51.13 289 ASP A C 1
ATOM 2147 O O . ASP A 1 297 ? 8.175 -55.963 25.176 1.00 52.48 289 ASP A O 1
ATOM 2152 N N . ARG A 1 298 ? 7.328 -57.829 26.117 1.00 43.41 290 ARG A N 1
ATOM 2153 C CA . ARG A 1 298 ? 8.573 -58.598 26.011 1.00 49.21 290 ARG A CA 1
ATOM 2154 C C . ARG A 1 298 ? 9.013 -58.945 24.580 1.00 48.23 290 ARG A C 1
ATOM 2155 O O . ARG A 1 298 ? 10.186 -59.255 24.340 1.00 44.95 290 ARG A O 1
ATOM 2163 N N . GLU A 1 299 ? 8.090 -58.880 23.627 1.00 50.71 291 GLU A N 1
ATOM 2164 C CA . GLU A 1 299 ? 8.477 -59.093 22.240 1.00 54.50 291 GLU A CA 1
ATOM 2165 C C . GLU A 1 299 ? 9.344 -57.915 21.814 1.00 52.37 291 GLU A C 1
ATOM 2166 O O . GLU A 1 299 ? 10.448 -58.099 21.290 1.00 50.45 291 GLU A O 1
ATOM 2172 N N . LYS A 1 300 ? 8.849 -56.705 22.072 1.00 52.89 292 LYS A N 1
ATOM 2173 C CA . LYS A 1 300 ? 9.608 -55.490 21.789 1.00 48.15 292 LYS A CA 1
ATOM 2174 C C . LYS A 1 300 ? 10.945 -55.502 22.511 1.00 43.09 292 LYS A C 1
ATOM 2175 O O . LYS A 1 300 ? 11.984 -55.206 21.918 1.00 41.37 292 LYS A O 1
ATOM 2181 N N . LEU A 1 301 ? 10.935 -55.893 23.778 1.00 40.20 293 LEU A N 1
ATOM 2182 C CA . LEU A 1 301 ? 12.178 -55.914 24.532 1.00 40.49 293 LEU A CA 1
ATOM 2183 C C . LEU A 1 301 ? 13.230 -56.793 23.844 1.00 45.85 293 LEU A C 1
ATOM 2184 O O . LEU A 1 301 ? 14.409 -56.426 23.779 1.00 40.90 293 LEU A O 1
ATOM 2189 N N . GLU A 1 302 ? 12.816 -57.947 23.323 1.00 48.53 294 GLU A N 1
ATOM 2190 C CA . GLU A 1 302 ? 13.774 -58.815 22.633 1.00 49.82 294 GLU A CA 1
ATOM 2191 C C . GLU A 1 302 ? 14.169 -58.327 21.226 1.00 48.98 294 GLU A C 1
ATOM 2192 O O . GLU A 1 302 ? 15.311 -58.515 20.811 1.00 51.28 294 GLU A O 1
ATOM 2198 N N . ASN A 1 303 ? 13.247 -57.676 20.516 1.00 43.64 295 ASN A N 1
ATOM 2199 C CA . ASN A 1 303 ? 13.594 -56.974 19.280 1.00 45.89 295 ASN A CA 1
ATOM 2200 C C . ASN A 1 303 ? 14.806 -56.053 19.459 1.00 48.94 295 ASN A C 1
ATOM 2201 O O . ASN A 1 303 ? 15.760 -56.105 18.684 1.00 50.25 295 ASN A O 1
ATOM 2206 N N . LEU A 1 304 ? 14.753 -55.215 20.494 1.00 48.24 296 LEU A N 1
ATOM 2207 C CA . LEU A 1 304 ? 15.776 -54.202 20.758 1.00 43.27 296 LEU A CA 1
ATOM 2208 C C . LEU A 1 304 ? 17.060 -54.807 21.270 1.00 44.34 296 LEU A C 1
ATOM 2209 O O . LEU A 1 304 ? 18.150 -54.321 20.956 1.00 41.44 296 LEU A O 1
ATOM 2214 N N . THR A 1 305 ? 16.922 -55.822 22.122 1.00 39.25 297 THR A N 1
ATOM 2215 C CA . THR A 1 305 ? 18.072 -56.571 22.581 1.00 46.67 297 THR A CA 1
ATOM 2216 C C . THR A 1 305 ? 18.844 -57.113 21.376 1.00 51.80 297 THR A C 1
ATOM 2217 O O . THR A 1 305 ? 20.046 -56.863 21.236 1.00 50.88 297 THR A O 1
ATOM 2221 N N . GLU A 1 306 ? 18.142 -57.831 20.500 1.00 50.74 298 GLU A N 1
ATOM 2222 C CA . GLU A 1 306 ? 18.742 -58.347 19.271 1.00 52.74 298 GLU A CA 1
ATOM 2223 C C . GLU A 1 306 ? 19.322 -57.230 18.409 1.00 49.97 298 GLU A C 1
ATOM 2224 O O . GLU A 1 306 ? 20.451 -57.339 17.918 1.00 41.19 298 GLU A O 1
ATOM 2230 N N . ASP A 1 307 ? 18.546 -56.164 18.222 1.00 44.98 299 ASP A N 1
ATOM 2231 C CA . ASP A 1 307 ? 18.995 -55.040 17.409 1.00 50.57 299 ASP A CA 1
ATOM 2232 C C . ASP A 1 307 ? 18.829 -53.675 18.101 1.00 47.17 299 ASP A C 1
ATOM 2233 O O . ASP A 1 307 ? 17.828 -52.986 17.899 1.00 44.26 299 ASP A O 1
ATOM 2238 N N . PRO A 1 308 ? 19.826 -53.286 18.912 1.00 46.41 300 PRO A N 1
ATOM 2239 C CA . PRO A 1 308 ? 19.855 -51.995 19.601 1.00 48.22 300 PRO A CA 1
ATOM 2240 C C . PRO A 1 308 ? 19.750 -50.821 18.642 1.00 48.11 300 PRO A C 1
ATOM 2241 O O . PRO A 1 308 ? 19.342 -49.731 19.052 1.00 47.43 300 PRO A O 1
ATOM 2245 N N . HIS A 1 309 ? 20.091 -51.031 17.378 1.00 45.32 301 HIS A N 1
ATOM 2246 C CA . HIS A 1 309 ? 20.041 -49.916 16.442 1.00 48.44 301 HIS A CA 1
ATOM 2247 C C . HIS A 1 309 ? 18.612 -49.463 16.133 1.00 43.96 301 HIS A C 1
ATOM 2248 O O . HIS A 1 309 ? 18.406 -48.400 15.543 1.00 45.22 301 HIS A O 1
ATOM 2255 N N . LEU A 1 310 ? 17.623 -50.257 16.533 1.00 40.03 302 LEU A N 1
ATOM 2256 C CA . LEU A 1 310 ? 16.227 -49.841 16.358 1.00 42.71 302 LEU A CA 1
ATOM 2257 C C . LEU A 1 310 ? 15.942 -48.499 17.060 1.00 46.06 302 LEU A C 1
ATOM 2258 O O . LEU A 1 310 ? 15.210 -47.649 16.532 1.00 39.69 302 LEU A O 1
ATOM 2263 N N . VAL A 1 311 ? 16.521 -48.322 18.249 1.00 43.78 303 VAL A N 1
ATOM 2264 C CA . VAL A 1 311 ? 16.316 -47.114 19.041 1.00 37.14 303 VAL A CA 1
ATOM 2265 C C . VAL A 1 311 ? 16.717 -45.893 18.246 1.00 40.69 303 VAL A C 1
ATOM 2266 O O . VAL A 1 311 ? 15.976 -44.908 18.169 1.00 41.07 303 VAL A O 1
ATOM 2270 N N . ASP A 1 312 ? 17.902 -45.959 17.650 1.00 42.97 304 ASP A N 1
ATOM 2271 C CA . ASP A 1 312 ? 18.367 -44.866 16.816 1.00 38.61 304 ASP A CA 1
ATOM 2272 C C . ASP A 1 312 ? 17.375 -44.585 15.693 1.00 37.17 304 ASP A C 1
ATOM 2273 O O . ASP A 1 312 ? 17.114 -43.440 15.363 1.00 37.60 304 ASP A O 1
ATOM 2278 N N . LYS A 1 313 ? 16.808 -45.640 15.121 1.00 39.72 305 LYS A N 1
ATOM 2279 C CA . LYS A 1 313 ? 15.846 -45.489 14.042 1.00 42.42 305 LYS A CA 1
ATOM 2280 C C . LYS A 1 313 ? 14.551 -44.862 14.549 1.00 44.32 305 LYS A C 1
ATOM 2281 O O . LYS A 1 313 ? 13.969 -43.999 13.891 1.00 44.38 305 LYS A O 1
ATOM 2287 N N . SER A 1 314 ? 14.105 -45.302 15.721 1.00 40.65 306 SER A N 1
ATOM 2288 C CA . SER A 1 314 ? 12.913 -44.741 16.355 1.00 42.30 306 SER A CA 1
ATOM 2289 C C . SER A 1 314 ? 13.095 -43.275 16.686 1.00 37.03 306 SER A C 1
ATOM 2290 O O . SER A 1 314 ? 12.184 -42.482 16.517 1.00 34.14 306 SER A O 1
ATOM 2293 N N . LEU A 1 315 ? 14.273 -42.925 17.189 1.00 35.45 307 LEU A N 1
ATOM 2294 C CA . LEU A 1 315 ? 14.560 -41.538 17.543 1.00 32.58 307 LEU A CA 1
ATOM 2295 C C . LEU A 1 315 ? 14.488 -40.620 16.318 1.00 37.65 307 LEU A C 1
ATOM 2296 O O . LEU A 1 315 ? 14.090 -39.453 16.424 1.00 30.80 307 LEU A O 1
ATOM 2301 N N . LEU A 1 316 ? 14.862 -41.154 15.156 1.00 42.33 308 LEU A N 1
ATOM 2302 C CA . LEU A 1 316 ? 14.772 -40.398 13.913 1.00 40.02 308 LEU A CA 1
ATOM 2303 C C . LEU A 1 316 ? 13.314 -40.166 13.535 1.00 39.50 308 LEU A C 1
ATOM 2304 O O . LEU A 1 316 ? 12.923 -39.042 13.229 1.00 35.67 308 LEU A O 1
ATOM 2309 N N . GLN A 1 317 ? 12.513 -41.231 13.563 1.00 38.40 309 GLN A N 1
ATOM 2310 C CA . GLN A 1 317 ? 11.094 -41.126 13.223 1.00 40.02 309 GLN A CA 1
ATOM 2311 C C . GLN A 1 317 ? 10.378 -40.068 14.069 1.00 35.53 309 GLN A C 1
ATOM 2312 O O . GLN A 1 317 ? 9.537 -39.314 13.567 1.00 40.03 309 GLN A O 1
ATOM 2318 N N . CYS A 1 318 ? 10.741 -39.996 15.346 1.00 31.88 310 CYS A N 1
ATOM 2319 C CA . CYS A 1 318 ? 10.125 -39.046 16.280 1.00 35.13 310 CYS A CA 1
ATOM 2320 C C . CYS A 1 318 ? 10.726 -37.631 16.257 1.00 32.32 310 CYS A C 1
ATOM 2321 O O . CYS A 1 318 ? 10.132 -36.677 16.782 1.00 31.60 310 CYS A O 1
ATOM 2324 N N . GLY A 1 319 ? 11.928 -37.521 15.695 1.00 29.77 311 GLY A N 1
ATOM 2325 C CA . GLY A 1 319 ? 12.588 -36.246 15.492 1.00 30.75 311 GLY A CA 1
ATOM 2326 C C . GLY A 1 319 ? 12.719 -35.839 14.033 1.00 38.95 311 GLY A C 1
ATOM 2327 O O . GLY A 1 319 ? 11.917 -36.222 13.176 1.00 36.70 311 GLY A O 1
ATOM 2328 N N . PHE A 1 320 ? 13.744 -35.031 13.772 1.00 36.61 312 PHE A N 1
ATOM 2329 C CA . PHE A 1 320 ? 14.173 -34.676 12.426 1.00 37.58 312 PHE A CA 1
ATOM 2330 C C . PHE A 1 320 ? 15.608 -35.176 12.205 1.00 40.02 312 PHE A C 1
ATOM 2331 O O . PHE A 1 320 ? 16.351 -35.405 13.163 1.00 37.77 312 PHE A O 1
ATOM 2339 N N . PRO A 1 321 ? 16.001 -35.363 10.938 1.00 42.67 313 PRO A N 1
ATOM 2340 C CA . PRO A 1 321 ? 17.335 -35.917 10.683 1.00 40.38 313 PRO A CA 1
ATOM 2341 C C . PRO A 1 321 ? 18.452 -34.983 11.164 1.00 37.98 313 PRO A C 1
ATOM 2342 O O . PRO A 1 321 ? 18.268 -33.769 11.228 1.00 36.23 313 PRO A O 1
ATOM 2346 N N . ASN A 1 322 ? 19.590 -35.572 11.517 1.00 39.36 314 ASN A N 1
ATOM 2347 C CA . ASN A 1 322 ? 20.719 -34.858 12.092 1.00 35.04 314 ASN A CA 1
ATOM 2348 C C . ASN A 1 322 ? 21.251 -33.745 11.180 1.00 43.77 314 ASN A C 1
ATOM 2349 O O . ASN A 1 322 ? 21.529 -33.989 10.003 1.00 40.93 314 ASN A O 1
ATOM 2354 N N . THR A 1 323 ? 21.355 -32.525 11.719 1.00 42.55 315 THR A N 1
ATOM 2355 C CA . THR A 1 323 ? 21.903 -31.367 10.986 1.00 45.66 315 THR A CA 1
ATOM 2356 C C . THR A 1 323 ? 23.374 -31.004 11.242 1.00 51.34 315 THR A C 1
ATOM 2357 O O . THR A 1 323 ? 23.821 -29.937 10.816 1.00 48.74 315 THR A O 1
ATOM 2361 N N . ALA A 1 324 ? 24.111 -31.839 11.971 1.00 50.27 316 ALA A N 1
ATOM 2362 C CA . ALA A 1 324 ? 25.474 -31.477 12.369 1.00 50.48 316 ALA A CA 1
ATOM 2363 C C . ALA A 1 324 ? 26.315 -30.992 11.179 1.00 51.93 316 ALA A C 1
ATOM 2364 O O . ALA A 1 324 ? 26.309 -31.614 10.108 1.00 43.17 316 ALA A O 1
ATOM 2366 N N . GLY A 1 325 ? 27.019 -29.873 11.374 1.00 51.08 317 GLY A N 1
ATOM 2367 C CA . GLY A 1 325 ? 27.843 -29.275 10.333 1.00 58.52 317 GLY A CA 1
ATOM 2368 C C . GLY A 1 325 ? 27.103 -28.385 9.340 1.00 64.78 317 GLY A C 1
ATOM 2369 O O . GLY A 1 325 ? 27.609 -28.095 8.250 1.00 65.68 317 GLY A O 1
ATOM 2370 N N . GLN A 1 326 ? 25.906 -27.942 9.717 1.00 62.12 318 GLN A N 1
ATOM 2371 C CA . GLN A 1 326 ? 25.080 -27.114 8.843 1.00 60.56 318 GLN A CA 1
ATOM 2372 C C . GLN A 1 326 ? 24.614 -25.840 9.525 1.00 56.29 318 GLN A C 1
ATOM 2373 O O . GLN A 1 326 ? 24.297 -25.841 10.709 1.00 59.24 318 GLN A O 1
ATOM 2379 N N . LYS A 1 327 ? 24.547 -24.758 8.761 1.00 61.32 319 LYS A N 1
ATOM 2380 C CA . LYS A 1 327 ? 23.903 -23.539 9.233 1.00 63.13 319 LYS A CA 1
ATOM 2381 C C . LYS A 1 327 ? 22.386 -23.745 9.277 1.00 58.14 319 LYS A C 1
ATOM 2382 O O . LYS A 1 327 ? 21.801 -24.260 8.321 1.00 55.39 319 LYS A O 1
ATOM 2388 N N . PRO A 1 328 ? 21.744 -23.369 10.396 1.00 56.79 320 PRO A N 1
ATOM 2389 C CA . PRO A 1 328 ? 20.282 -23.478 10.473 1.00 57.71 320 PRO A CA 1
ATOM 2390 C C . PRO A 1 328 ? 19.618 -22.718 9.332 1.00 52.42 320 PRO A C 1
ATOM 2391 O O . PRO A 1 328 ? 18.542 -23.098 8.871 1.00 50.63 320 PRO A O 1
ATOM 2395 N N . THR A 1 329 ? 20.278 -21.662 8.868 1.00 54.27 321 THR A N 1
ATOM 2396 C CA . THR A 1 329 ? 19.731 -20.807 7.813 1.00 55.06 321 THR A CA 1
ATOM 2397 C C . THR A 1 329 ? 19.496 -21.551 6.488 1.00 46.76 321 THR A C 1
ATOM 2398 O O . THR A 1 329 ? 18.566 -21.235 5.762 1.00 45.93 321 THR A O 1
ATOM 2402 N N . GLU A 1 330 ? 20.312 -22.559 6.193 1.00 51.24 322 GLU A N 1
ATOM 2403 C CA . GLU A 1 330 ? 20.202 -23.262 4.912 1.00 53.98 322 GLU A CA 1
ATOM 2404 C C . GLU A 1 330 ? 19.261 -24.462 4.913 1.00 54.68 322 GLU A C 1
ATOM 2405 O O . GLU A 1 330 ? 19.090 -25.117 3.880 1.00 53.93 322 GLU A O 1
ATOM 2411 N N . TYR A 1 331 ? 18.641 -24.736 6.059 1.00 53.15 323 TYR A N 1
ATOM 2412 C CA . TYR A 1 331 ? 17.672 -25.820 6.154 1.00 50.73 323 TYR A CA 1
ATOM 2413 C C . TYR A 1 331 ? 16.540 -25.697 5.123 1.00 53.13 323 TYR A C 1
ATOM 2414 O O . TYR A 1 331 ? 16.237 -26.655 4.407 1.00 52.61 323 TYR A O 1
ATOM 2423 N N . HIS A 1 332 ? 15.919 -24.521 5.054 1.00 54.28 324 HIS A N 1
ATOM 2424 C CA . HIS A 1 332 ? 14.777 -24.297 4.165 1.00 53.92 324 HIS A CA 1
ATOM 2425 C C . HIS A 1 332 ? 15.160 -23.736 2.792 1.00 57.17 324 HIS A C 1
ATOM 2426 O O . HIS A 1 332 ? 14.295 -23.424 1.974 1.00 59.27 324 HIS A O 1
ATOM 2433 N N . TYR A 1 333 ? 16.456 -23.608 2.541 1.00 59.80 325 TYR A N 1
ATOM 2434 C CA . TYR A 1 333 ? 16.924 -22.920 1.349 1.00 53.09 325 TYR A CA 1
ATOM 2435 C C . TYR A 1 333 ? 17.636 -23.861 0.372 1.00 54.75 325 TYR A C 1
ATOM 2436 O O . TYR A 1 333 ? 18.682 -24.436 0.687 1.00 60.07 325 TYR A O 1
ATOM 2445 N N . MET B 1 9 ? -18.456 -18.946 20.396 1.00 50.44 1 MET B N 1
ATOM 2446 C CA . MET B 1 9 ? -17.601 -19.914 21.077 1.00 43.45 1 MET B CA 1
ATOM 2447 C C . MET B 1 9 ? -18.291 -21.269 21.247 1.00 49.25 1 MET B C 1
ATOM 2448 O O . MET B 1 9 ? -19.371 -21.369 21.839 1.00 40.74 1 MET B O 1
ATOM 2453 N N . ILE B 1 10 ? -17.656 -22.314 20.729 1.00 43.70 2 ILE B N 1
ATOM 2454 C CA . ILE B 1 10 ? -18.238 -23.637 20.796 1.00 46.17 2 ILE B CA 1
ATOM 2455 C C . ILE B 1 10 ? -18.336 -24.080 22.239 1.00 48.13 2 ILE B C 1
ATOM 2456 O O . ILE B 1 10 ? -17.408 -23.893 23.017 1.00 48.26 2 ILE B O 1
ATOM 2461 N N . GLU B 1 11 ? -19.476 -24.673 22.571 1.00 49.21 3 GLU B N 1
ATOM 2462 C CA . GLU B 1 11 ? -19.748 -25.186 23.899 1.00 49.82 3 GLU B CA 1
ATOM 2463 C C . GLU B 1 11 ? -18.590 -26.061 24.359 1.00 50.77 3 GLU B C 1
ATOM 2464 O O . GLU B 1 11 ? -18.049 -26.854 23.582 1.00 47.77 3 GLU B O 1
ATOM 2470 N N . GLU B 1 12 ? -18.198 -25.902 25.618 1.00 48.31 4 GLU B N 1
ATOM 2471 C CA . GLU B 1 12 ? -17.085 -26.665 26.185 1.00 52.48 4 GLU B CA 1
ATOM 2472 C C . GLU B 1 12 ? -17.463 -28.134 26.327 1.00 48.78 4 GLU B C 1
ATOM 2473 O O . GLU B 1 12 ? -18.649 -28.475 26.318 1.00 48.40 4 GLU B O 1
ATOM 2479 N N . ASN B 1 13 ? -16.460 -29.001 26.442 1.00 46.22 5 ASN B N 1
ATOM 2480 C CA . ASN B 1 13 ? -16.701 -30.422 26.680 1.00 49.63 5 ASN B CA 1
ATOM 2481 C C . ASN B 1 13 ? -17.665 -31.021 25.659 1.00 47.17 5 ASN B C 1
ATOM 2482 O O . ASN B 1 13 ? -18.434 -31.934 25.979 1.00 49.11 5 ASN B O 1
ATOM 2487 N N . LEU B 1 14 ? -17.647 -30.500 24.439 1.00 39.24 6 LEU B N 1
ATOM 2488 C CA . LEU B 1 14 ? -18.620 -30.931 23.448 1.00 40.81 6 LEU B CA 1
ATOM 2489 C C . LEU B 1 14 ? -18.475 -32.441 23.202 1.00 29.92 6 LEU B C 1
ATOM 2490 O O . LEU B 1 14 ? -19.452 -33.179 23.168 1.00 31.72 6 LEU B O 1
ATOM 2495 N N . LYS B 1 15 ? -17.241 -32.894 23.073 1.00 32.40 7 LYS B N 1
ATOM 2496 C CA . LYS B 1 15 ? -16.967 -34.310 22.873 1.00 35.08 7 LYS B CA 1
ATOM 2497 C C . LYS B 1 15 ? -17.685 -35.222 23.879 1.00 36.97 7 LYS B C 1
ATOM 2498 O O . LYS B 1 15 ? -18.340 -36.195 23.499 1.00 32.52 7 LYS B O 1
ATOM 2504 N N . GLN B 1 16 ? -17.574 -34.900 25.165 1.00 38.70 8 GLN B N 1
ATOM 2505 C CA . GLN B 1 16 ? -18.209 -35.708 26.203 1.00 33.72 8 GLN B CA 1
ATOM 2506 C C . GLN B 1 16 ? -19.728 -35.567 26.151 1.00 35.73 8 GLN B C 1
ATOM 2507 O O . GLN B 1 16 ? -20.464 -36.534 26.395 1.00 36.08 8 GLN B O 1
ATOM 2513 N N . LYS B 1 17 ? -20.208 -34.373 25.798 1.00 34.47 9 LYS B N 1
ATOM 2514 C CA . LYS B 1 17 ? -21.659 -34.146 25.715 1.00 38.17 9 LYS B CA 1
ATOM 2515 C C . LYS B 1 17 ? -22.314 -34.976 24.601 1.00 32.95 9 LYS B C 1
ATOM 2516 O O . LYS B 1 17 ? -23.428 -35.485 24.753 1.00 30.86 9 LYS B O 1
ATOM 2522 N N . ILE B 1 18 ? -21.621 -35.080 23.472 1.00 30.86 10 ILE B N 1
ATOM 2523 C CA . ILE B 1 18 ? -22.113 -35.870 22.359 1.00 33.38 10 ILE B CA 1
ATOM 2524 C C . ILE B 1 18 ? -22.139 -37.325 22.782 1.00 31.83 10 ILE B C 1
ATOM 2525 O O . ILE B 1 18 ? -23.159 -38.014 22.631 1.00 25.64 10 ILE B O 1
ATOM 2530 N N . HIS B 1 19 ? -21.021 -37.785 23.332 1.00 28.39 11 HIS B N 1
ATOM 2531 C CA . HIS B 1 19 ? -20.935 -39.165 23.801 1.00 31.86 11 HIS B CA 1
ATOM 2532 C C . HIS B 1 19 ? -22.056 -39.504 24.779 1.00 33.21 11 HIS B C 1
ATOM 2533 O O . HIS B 1 19 ? -22.802 -40.469 24.574 1.00 30.05 11 HIS B O 1
ATOM 2540 N N . ASP B 1 20 ? -22.195 -38.692 25.824 1.00 37.63 12 ASP B N 1
ATOM 2541 C CA . ASP B 1 20 ? -23.196 -38.955 26.854 1.00 35.74 12 ASP B CA 1
ATOM 2542 C C . ASP B 1 20 ? -24.583 -38.940 26.286 1.00 32.38 12 ASP B C 1
ATOM 2543 O O . ASP B 1 20 ? -25.430 -39.722 26.693 1.00 33.11 12 ASP B O 1
ATOM 2548 N N . LYS B 1 21 ? -24.837 -38.031 25.360 1.00 29.11 13 LYS B N 1
ATOM 2549 C CA . LYS B 1 21 ? -26.183 -37.925 24.839 1.00 31.81 13 LYS B CA 1
ATOM 2550 C C . LYS B 1 21 ? -26.462 -39.152 23.968 1.00 28.54 13 LYS B C 1
ATOM 2551 O O . LYS B 1 21 ? -27.570 -39.686 23.939 1.00 29.27 13 LYS B O 1
ATOM 2557 N N . PHE B 1 22 ? -25.439 -39.592 23.257 1.00 28.90 14 PHE B N 1
ATOM 2558 C CA . PHE B 1 22 ? -25.572 -40.734 22.368 1.00 29.47 14 PHE B CA 1
ATOM 2559 C C . PHE B 1 22 ? -25.806 -42.024 23.163 1.00 30.08 14 PHE B C 1
ATOM 2560 O O . PHE B 1 22 ? -26.736 -42.764 22.874 1.00 26.63 14 PHE B O 1
ATOM 2568 N N . VAL B 1 23 ? -24.978 -42.290 24.169 1.00 30.90 15 VAL B N 1
ATOM 2569 C CA . VAL B 1 23 ? -25.178 -43.485 24.990 1.00 30.07 15 VAL B CA 1
ATOM 2570 C C . VAL B 1 23 ? -26.622 -43.535 25.497 1.00 36.59 15 VAL B C 1
ATOM 2571 O O . VAL B 1 23 ? -27.285 -44.569 25.411 1.00 40.23 15 VAL B O 1
ATOM 2575 N N . ALA B 1 24 ? -27.124 -42.398 25.972 1.00 35.49 16 ALA B N 1
ATOM 2576 C CA . ALA B 1 24 ? -28.453 -42.340 26.567 1.00 32.04 16 ALA B CA 1
ATOM 2577 C C . ALA B 1 24 ? -29.588 -42.563 25.558 1.00 35.79 16 ALA B C 1
ATOM 2578 O O . ALA B 1 24 ? -30.610 -43.197 25.878 1.00 39.11 16 ALA B O 1
ATOM 2580 N N . ALA B 1 25 ? -29.423 -42.047 24.346 1.00 31.76 17 ALA B N 1
ATOM 2581 C CA . ALA B 1 25 ? -30.454 -42.213 23.322 1.00 34.12 17 ALA B CA 1
ATOM 2582 C C . ALA B 1 25 ? -30.434 -43.636 22.767 1.00 31.27 17 ALA B C 1
ATOM 2583 O O . ALA B 1 25 ? -31.457 -44.148 22.306 1.00 37.20 17 ALA B O 1
ATOM 2585 N N . LYS B 1 26 ? -29.258 -44.255 22.784 1.00 35.82 18 LYS B N 1
ATOM 2586 C CA . LYS B 1 26 ? -29.133 -45.666 22.433 1.00 36.45 18 LYS B CA 1
ATOM 2587 C C . LYS B 1 26 ? -29.861 -46.488 23.496 1.00 30.31 18 LYS B C 1
ATOM 2588 O O . LYS B 1 26 ? -30.780 -47.231 23.178 1.00 32.25 18 LYS B O 1
ATOM 2594 N N . LYS B 1 27 ? -29.485 -46.297 24.760 1.00 36.83 19 LYS B N 1
ATOM 2595 C CA . LYS B 1 27 ? -30.090 -47.033 25.876 1.00 36.01 19 LYS B CA 1
ATOM 2596 C C . LYS B 1 27 ? -31.617 -47.058 25.837 1.00 43.60 19 LYS B C 1
ATOM 2597 O O . LYS B 1 27 ? -32.227 -48.120 25.967 1.00 47.42 19 LYS B O 1
ATOM 2603 N N . ASN B 1 28 ? -32.242 -45.900 25.649 1.00 44.35 20 ASN B N 1
ATOM 2604 C CA . ASN B 1 28 ? -33.702 -45.854 25.654 1.00 40.40 20 ASN B CA 1
ATOM 2605 C C . ASN B 1 28 ? -34.396 -45.981 24.284 1.00 41.85 20 ASN B C 1
ATOM 2606 O O . ASN B 1 28 ? -35.606 -45.777 24.172 1.00 45.37 20 ASN B O 1
ATOM 2611 N N . GLY B 1 29 ? -33.629 -46.284 23.241 1.00 38.40 21 GLY B N 1
ATOM 2612 C CA . GLY B 1 29 ? -34.215 -46.506 21.931 1.00 35.71 21 GLY B CA 1
ATOM 2613 C C . GLY B 1 29 ? -34.763 -45.272 21.221 1.00 41.94 21 GLY B C 1
ATOM 2614 O O . GLY B 1 29 ? -35.492 -45.395 20.234 1.00 40.81 21 GLY B O 1
ATOM 2615 N N . HIS B 1 30 ? -34.418 -44.079 21.701 1.00 44.80 22 HIS B N 1
ATOM 2616 C CA . HIS B 1 30 ? -34.778 -42.849 20.985 1.00 47.05 22 HIS B CA 1
ATOM 2617 C C . HIS B 1 30 ? -33.864 -42.683 19.767 1.00 43.87 22 HIS B C 1
ATOM 2618 O O . HIS B 1 30 ? -34.112 -41.874 18.867 1.00 40.95 22 HIS B O 1
ATOM 2625 N N . LEU B 1 31 ? -32.808 -43.486 19.766 1.00 41.95 23 LEU B N 1
ATOM 2626 C CA . LEU B 1 31 ? -31.854 -43.572 18.674 1.00 43.60 23 LEU B CA 1
ATOM 2627 C C . LEU B 1 31 ? -31.595 -45.060 18.363 1.00 43.57 23 LEU B C 1
ATOM 2628 O O . LEU B 1 31 ? -31.405 -45.866 19.279 1.00 33.01 23 LEU B O 1
ATOM 2633 N N . LYS B 1 32 ? -31.589 -45.422 17.080 1.00 38.66 24 LYS B N 1
ATOM 2634 C CA . LYS B 1 32 ? -31.384 -46.815 16.688 1.00 37.98 24 LYS B CA 1
ATOM 2635 C C . LYS B 1 32 ? -30.187 -46.983 15.741 1.00 34.89 24 LYS B C 1
ATOM 2636 O O . LYS B 1 32 ? -30.225 -46.532 14.600 1.00 37.17 24 LYS B O 1
ATOM 2642 N N . VAL B 1 33 ? -29.130 -47.644 16.215 1.00 32.42 25 VAL B N 1
ATOM 2643 C CA . VAL B 1 33 ? -27.915 -47.825 15.420 1.00 34.55 25 VAL B CA 1
ATOM 2644 C C . VAL B 1 33 ? -28.069 -48.945 14.380 1.00 34.79 25 VAL B C 1
ATOM 2645 O O . VAL B 1 33 ? -28.389 -50.090 14.717 1.00 36.33 25 VAL B O 1
ATOM 2649 N N . THR B 1 34 ? -27.835 -48.603 13.117 1.00 35.37 26 THR B N 1
ATOM 2650 C CA . THR B 1 34 ? -27.837 -49.589 12.049 1.00 31.15 26 THR B CA 1
ATOM 2651 C C . THR B 1 34 ? -26.621 -50.486 12.174 1.00 37.86 26 THR B C 1
ATOM 2652 O O . THR B 1 34 ? -25.485 -50.007 12.272 1.00 32.79 26 THR B O 1
ATOM 2656 N N . HIS B 1 35 ? -26.870 -51.793 12.181 1.00 39.58 27 HIS B N 1
ATOM 2657 C CA . HIS B 1 35 ? -25.797 -52.771 12.271 1.00 36.04 27 HIS B CA 1
ATOM 2658 C C . HIS B 1 35 ? -25.004 -52.824 10.977 1.00 32.37 27 HIS B C 1
ATOM 2659 O O . HIS B 1 35 ? -25.572 -52.860 9.891 1.00 32.11 27 HIS B O 1
ATOM 2666 N N . ALA B 1 36 ? -23.684 -52.832 11.097 1.00 27.53 28 ALA B N 1
ATOM 2667 C CA . ALA B 1 36 ? -22.839 -52.825 9.924 1.00 30.41 28 ALA B CA 1
ATOM 2668 C C . ALA B 1 36 ? -21.484 -53.407 10.228 1.00 33.59 28 ALA B C 1
ATOM 2669 O O . ALA B 1 36 ? -21.087 -53.525 11.387 1.00 37.81 28 ALA B O 1
ATOM 2671 N N . GLU B 1 37 ? -20.774 -53.759 9.164 1.00 30.37 29 GLU B N 1
ATOM 2672 C CA . GLU B 1 37 ? -19.376 -54.150 9.253 1.00 35.94 29 GLU B CA 1
ATOM 2673 C C . GLU B 1 37 ? -18.620 -53.495 8.104 1.00 30.65 29 GLU B C 1
ATOM 2674 O O . GLU B 1 37 ? -19.210 -53.204 7.054 1.00 31.82 29 GLU B O 1
ATOM 2680 N N . SER B 1 38 ? -17.324 -53.273 8.284 1.00 28.42 30 SER B N 1
ATOM 2681 C CA . SER B 1 38 ? -16.563 -52.495 7.306 1.00 33.87 30 SER B CA 1
ATOM 2682 C C . SER B 1 38 ? -15.196 -53.094 7.026 1.00 32.96 30 SER B C 1
ATOM 2683 O O . SER B 1 38 ? -14.616 -53.773 7.876 1.00 30.46 30 SER B O 1
ATOM 2686 N N . LYS B 1 39 ? -14.673 -52.815 5.837 1.00 34.43 31 LYS B N 1
ATOM 2687 C CA . LYS B 1 39 ? -13.319 -53.219 5.499 1.00 37.33 31 LYS B CA 1
ATOM 2688 C C . LYS B 1 39 ? -12.651 -52.288 4.475 1.00 36.79 31 LYS B C 1
ATOM 2689 O O . LYS B 1 39 ? -13.321 -51.500 3.803 1.00 34.97 31 LYS B O 1
ATOM 2695 N N . LYS B 1 40 ? -11.328 -52.389 4.373 1.00 34.54 32 LYS B N 1
ATOM 2696 C CA . LYS B 1 40 ? -10.565 -51.701 3.341 1.00 35.71 32 LYS B CA 1
ATOM 2697 C C . LYS B 1 40 ? -10.638 -52.414 2.009 1.00 35.46 32 LYS B C 1
ATOM 2698 O O . LYS B 1 40 ? -10.880 -53.612 1.942 1.00 38.94 32 LYS B O 1
ATOM 2704 N N . LEU B 1 41 ? -10.450 -51.641 0.950 1.00 34.40 33 LEU B N 1
ATOM 2705 C CA . LEU B 1 41 ? -10.210 -52.145 -0.394 1.00 35.86 33 LEU B CA 1
ATOM 2706 C C . LEU B 1 41 ? -9.210 -51.186 -1.008 1.00 36.64 33 LEU B C 1
ATOM 2707 O O . LEU B 1 41 ? -9.087 -50.037 -0.579 1.00 37.67 33 LEU B O 1
ATOM 2712 N N . LYS B 1 42 ? -8.488 -51.657 -2.009 1.00 36.44 34 LYS B N 1
ATOM 2713 C CA . LYS B 1 42 ? -7.541 -50.811 -2.688 1.00 37.52 34 LYS B CA 1
ATOM 2714 C C . LYS B 1 42 ? -7.809 -50.918 -4.165 1.00 39.68 34 LYS B C 1
ATOM 2715 O O . LYS B 1 42 ? -7.992 -52.015 -4.692 1.00 47.13 34 LYS B O 1
ATOM 2721 N N . ASP B 1 43 ? -7.856 -49.776 -4.834 1.00 43.96 35 ASP B N 1
ATOM 2722 C CA . ASP B 1 43 ? -8.105 -49.753 -6.264 1.00 43.85 35 ASP B CA 1
ATOM 2723 C C . ASP B 1 43 ? -6.837 -50.195 -6.977 1.00 44.87 35 ASP B C 1
ATOM 2724 O O . ASP B 1 43 ? -5.808 -49.547 -6.854 1.00 43.27 35 ASP B O 1
ATOM 2729 N N . PRO B 1 44 ? -6.906 -51.303 -7.729 1.00 50.92 36 PRO B N 1
ATOM 2730 C CA . PRO B 1 44 ? -5.698 -51.865 -8.345 1.00 49.71 36 PRO B CA 1
ATOM 2731 C C . PRO B 1 44 ? -5.028 -50.871 -9.275 1.00 52.17 36 PRO B C 1
ATOM 2732 O O . PRO B 1 44 ? -3.814 -50.685 -9.204 1.00 57.23 36 PRO B O 1
ATOM 2736 N N . GLN B 1 45 ? -5.828 -50.239 -10.132 1.00 55.98 37 GLN B N 1
ATOM 2737 C CA . GLN B 1 45 ? -5.328 -49.305 -11.141 1.00 51.89 37 GLN B CA 1
ATOM 2738 C C . GLN B 1 45 ? -5.011 -47.918 -10.593 1.00 53.42 37 GLN B C 1
ATOM 2739 O O . GLN B 1 45 ? -3.969 -47.340 -10.911 1.00 56.60 37 GLN B O 1
ATOM 2745 N N . THR B 1 46 ? -5.933 -47.368 -9.806 1.00 49.97 38 THR B N 1
ATOM 2746 C CA . THR B 1 46 ? -5.779 -46.012 -9.298 1.00 47.16 38 THR B CA 1
ATOM 2747 C C . THR B 1 46 ? -4.962 -45.953 -8.022 1.00 51.06 38 THR B C 1
ATOM 2748 O O . THR B 1 46 ? -4.413 -44.901 -7.677 1.00 52.50 38 THR B O 1
ATOM 2752 N N . THR B 1 47 ? -4.892 -47.086 -7.325 1.00 45.69 39 THR B N 1
ATOM 2753 C CA . THR B 1 47 ? -4.205 -47.187 -6.035 1.00 44.38 39 THR B CA 1
ATOM 2754 C C . THR B 1 47 ? -5.019 -46.533 -4.908 1.00 44.70 39 THR B C 1
ATOM 2755 O O . THR B 1 47 ? -4.689 -46.641 -3.717 1.00 41.72 39 THR B O 1
ATOM 2759 N N . THR B 1 48 ? -6.111 -45.886 -5.299 1.00 41.58 40 THR B N 1
ATOM 2760 C CA . THR B 1 48 ? -6.985 -45.226 -4.342 1.00 41.86 40 THR B CA 1
ATOM 2761 C C . THR B 1 48 ? -7.469 -46.177 -3.253 1.00 39.20 40 THR B C 1
ATOM 2762 O O . THR B 1 48 ? -7.841 -47.312 -3.520 1.00 38.26 40 THR B O 1
ATOM 2766 N N . GLN B 1 49 ? -7.451 -45.690 -2.020 1.00 36.54 41 GLN B N 1
ATOM 2767 C CA . GLN B 1 49 ? -7.849 -46.470 -0.864 1.00 34.71 41 GLN B CA 1
ATOM 2768 C C . GLN B 1 49 ? -9.345 -46.281 -0.599 1.00 35.19 41 GLN B C 1
ATOM 2769 O O . GLN B 1 49 ? -9.816 -45.148 -0.546 1.00 35.43 41 GLN B O 1
ATOM 2775 N N . TYR B 1 50 ? -10.086 -47.380 -0.432 1.00 33.77 42 TYR B N 1
ATOM 2776 C CA . TYR B 1 50 ? -11.523 -47.314 -0.140 1.00 29.49 42 TYR B CA 1
ATOM 2777 C C . TYR B 1 50 ? -11.909 -47.888 1.209 1.00 33.37 42 TYR B C 1
ATOM 2778 O O . TYR B 1 50 ? -11.249 -48.798 1.730 1.00 39.62 42 TYR B O 1
ATOM 2787 N N . TRP B 1 51 ? -13.009 -47.384 1.758 1.00 32.03 43 TRP B N 1
ATOM 2788 C CA . TRP B 1 51 ? -13.550 -47.936 2.997 1.00 30.41 43 TRP B CA 1
ATOM 2789 C C . TRP B 1 51 ? -15.005 -48.317 2.790 1.00 30.55 43 TRP B C 1
ATOM 2790 O O . TRP B 1 51 ? -15.861 -47.457 2.550 1.00 32.69 43 TRP B O 1
ATOM 2801 N N . VAL B 1 52 ? -15.281 -49.611 2.872 1.00 29.31 44 VAL B N 1
ATOM 2802 C CA . VAL B 1 52 ? -16.600 -50.129 2.510 1.00 31.53 44 VAL B CA 1
ATOM 2803 C C . VAL B 1 52 ? -17.389 -50.604 3.708 1.00 28.70 44 VAL B C 1
ATOM 2804 O O . VAL B 1 52 ? -16.992 -51.530 4.399 1.00 34.68 44 VAL B O 1
ATOM 2808 N N . THR B 1 53 ? -18.517 -49.960 3.951 1.00 30.29 45 THR B N 1
ATOM 2809 C CA . THR B 1 53 ? -19.388 -50.350 5.043 1.00 34.55 45 THR B CA 1
ATOM 2810 C C . THR B 1 53 ? -20.563 -51.117 4.442 1.00 32.38 45 THR B C 1
ATOM 2811 O O . THR B 1 53 ? -21.130 -50.698 3.429 1.00 28.44 45 THR B O 1
ATOM 2815 N N . PHE B 1 54 ? -20.903 -52.249 5.059 1.00 34.54 46 PHE B N 1
ATOM 2816 C CA . PHE B 1 54 ? -21.993 -53.107 4.594 1.00 28.20 46 PHE B CA 1
ATOM 2817 C C . PHE B 1 54 ? -23.132 -53.160 5.627 1.00 28.48 46 PHE B C 1
ATOM 2818 O O . PHE B 1 54 ? -22.950 -53.658 6.730 1.00 27.72 46 PHE B O 1
ATOM 2826 N N . ALA B 1 55 ? -24.303 -52.636 5.269 1.00 31.65 47 ALA B N 1
ATOM 2827 C CA . ALA B 1 55 ? -25.437 -52.587 6.195 1.00 34.88 47 ALA B CA 1
ATOM 2828 C C . ALA B 1 55 ? -26.704 -53.170 5.573 1.00 37.19 47 ALA B C 1
ATOM 2829 O O . ALA B 1 55 ? -27.549 -52.431 5.096 1.00 38.92 47 ALA B O 1
ATOM 2831 N N . PRO B 1 56 ? -26.855 -54.506 5.611 1.00 36.78 48 PRO B N 1
ATOM 2832 C CA . PRO B 1 56 ? -27.945 -55.156 4.872 1.00 41.24 48 PRO B CA 1
ATOM 2833 C C . PRO B 1 56 ? -29.355 -54.797 5.365 1.00 40.37 48 PRO B C 1
ATOM 2834 O O . PRO B 1 56 ? -30.316 -54.911 4.598 1.00 45.05 48 PRO B O 1
ATOM 2838 N N . SER B 1 57 ? -29.483 -54.358 6.612 1.00 38.84 49 SER B N 1
ATOM 2839 C CA . SER B 1 57 ? -30.795 -53.966 7.122 1.00 41.68 49 SER B CA 1
ATOM 2840 C C . SER B 1 57 ? -31.332 -52.743 6.375 1.00 46.40 49 SER B C 1
ATOM 2841 O O . SER B 1 57 ? -32.529 -52.457 6.415 1.00 50.31 49 SER B O 1
ATOM 2844 N N . LEU B 1 58 ? -30.444 -52.038 5.679 1.00 42.08 50 LEU B N 1
ATOM 2845 C CA . LEU B 1 58 ? -30.839 -50.874 4.885 1.00 48.36 50 LEU B CA 1
ATOM 2846 C C . LEU B 1 58 ? -31.500 -51.263 3.547 1.00 54.68 50 LEU B C 1
ATOM 2847 O O . LEU B 1 58 ? -32.233 -50.470 2.952 1.00 51.42 50 LEU B O 1
ATOM 2852 N N . ALA B 1 59 ? -31.251 -52.490 3.091 1.00 57.17 51 ALA B N 1
ATOM 2853 C CA . ALA B 1 59 ? -31.838 -52.998 1.846 1.00 58.92 51 ALA B CA 1
ATOM 2854 C C . ALA B 1 59 ? -33.365 -53.011 1.909 1.00 60.99 51 ALA B C 1
ATOM 2855 O O . ALA B 1 59 ? -34.044 -52.553 0.988 1.00 63.91 51 ALA B O 1
ATOM 2857 N N . LEU B 1 60 ? -33.892 -53.550 3.003 1.00 59.84 52 LEU B N 1
ATOM 2858 C CA . LEU B 1 60 ? -35.320 -53.520 3.285 1.00 68.13 52 LEU B CA 1
ATOM 2859 C C . LEU B 1 60 ? -35.804 -52.094 3.570 1.00 65.05 52 LEU B C 1
ATOM 2860 O O . LEU B 1 60 ? -36.789 -51.625 2.990 1.00 64.52 52 LEU B O 1
ATOM 2865 N N . ALA B 1 72 ? -42.742 -36.881 9.250 1.00 80.83 64 ALA B N 1
ATOM 2866 C CA . ALA B 1 72 ? -43.495 -35.702 8.828 1.00 80.81 64 ALA B CA 1
ATOM 2867 C C . ALA B 1 72 ? -42.612 -34.469 8.620 1.00 77.36 64 ALA B C 1
ATOM 2868 O O . ALA B 1 72 ? -41.622 -34.271 9.322 1.00 71.59 64 ALA B O 1
ATOM 2870 N N . GLU B 1 73 ? -42.977 -33.664 7.626 1.00 77.27 65 GLU B N 1
ATOM 2871 C CA . GLU B 1 73 ? -42.428 -32.322 7.440 1.00 71.43 65 GLU B CA 1
ATOM 2872 C C . GLU B 1 73 ? -40.897 -32.246 7.505 1.00 67.79 65 GLU B C 1
ATOM 2873 O O . GLU B 1 73 ? -40.190 -32.893 6.729 1.00 67.22 65 GLU B O 1
ATOM 2879 N N . ASP B 1 74 ? -40.406 -31.424 8.428 1.00 63.09 66 ASP B N 1
ATOM 2880 C CA . ASP B 1 74 ? -38.985 -31.175 8.592 1.00 51.44 66 ASP B CA 1
ATOM 2881 C C . ASP B 1 74 ? -38.507 -31.639 9.965 1.00 48.42 66 ASP B C 1
ATOM 2882 O O . ASP B 1 74 ? -38.805 -31.014 10.984 1.00 47.15 66 ASP B O 1
ATOM 2887 N N . PRO B 1 75 ? -37.733 -32.729 9.984 1.00 43.31 67 PRO B N 1
ATOM 2888 C CA . PRO B 1 75 ? -37.221 -33.409 11.177 1.00 43.22 67 PRO B CA 1
ATOM 2889 C C . PRO B 1 75 ? -36.370 -32.519 12.078 1.00 42.03 67 PRO B C 1
ATOM 2890 O O . PRO B 1 75 ? -36.158 -32.877 13.237 1.00 40.31 67 PRO B O 1
ATOM 2894 N N . PHE B 1 76 ? -35.859 -31.409 11.554 1.00 40.73 68 PHE B N 1
ATOM 2895 C CA . PHE B 1 76 ? -34.940 -30.585 12.327 1.00 36.82 68 PHE B CA 1
ATOM 2896 C C . PHE B 1 76 ? -35.635 -29.408 12.971 1.00 38.22 68 PHE B C 1
ATOM 2897 O O . PHE B 1 76 ? -35.012 -28.628 13.692 1.00 40.75 68 PHE B O 1
ATOM 2905 N N . ALA B 1 77 ? -36.929 -29.285 12.715 1.00 44.57 69 ALA B N 1
ATOM 2906 C CA . ALA B 1 77 ? -37.695 -28.159 13.234 1.00 42.06 69 ALA B CA 1
ATOM 2907 C C . ALA B 1 77 ? -37.960 -28.342 14.718 1.00 47.01 69 ALA B C 1
ATOM 2908 O O . ALA B 1 77 ? -37.507 -27.546 15.547 1.00 54.93 69 ALA B O 1
ATOM 2910 N N . ASN B 1 78 ? -38.712 -29.389 15.043 1.00 46.74 70 ASN B N 1
ATOM 2911 C CA . ASN B 1 78 ? -39.004 -29.732 16.430 1.00 50.17 70 ASN B CA 1
ATOM 2912 C C . ASN B 1 78 ? -38.490 -31.121 16.749 1.00 48.11 70 ASN B C 1
ATOM 2913 O O . ASN B 1 78 ? -39.266 -32.065 16.846 1.00 45.79 70 ASN B O 1
ATOM 2918 N N . PRO B 1 79 ? -37.167 -31.248 16.907 1.00 47.98 71 PRO B N 1
ATOM 2919 C CA . PRO B 1 79 ? -36.518 -32.542 17.122 1.00 43.25 71 PRO B CA 1
ATOM 2920 C C . PRO B 1 79 ? -36.778 -33.085 18.517 1.00 44.39 71 PRO B C 1
ATOM 2921 O O . PRO B 1 79 ? -37.047 -32.327 19.448 1.00 44.02 71 PRO B O 1
ATOM 2925 N N . ASP B 1 80 ? -36.701 -34.401 18.650 1.00 45.71 72 ASP B N 1
ATOM 2926 C CA . ASP B 1 80 ? -36.799 -35.064 19.944 1.00 42.03 72 ASP B CA 1
ATOM 2927 C C . ASP B 1 80 ? -35.668 -34.564 20.853 1.00 40.10 72 ASP B C 1
ATOM 2928 O O . ASP B 1 80 ? -34.490 -34.613 20.482 1.00 36.16 72 ASP B O 1
ATOM 2933 N N . GLU B 1 81 ? -36.015 -34.071 22.037 1.00 38.57 73 GLU B N 1
ATOM 2934 C CA . GLU B 1 81 ? -35.002 -33.483 22.907 1.00 39.10 73 GLU B CA 1
ATOM 2935 C C . GLU B 1 81 ? -33.888 -34.475 23.271 1.00 42.68 73 GLU B C 1
ATOM 2936 O O . GLU B 1 81 ? -32.784 -34.086 23.670 1.00 39.72 73 GLU B O 1
ATOM 2942 N N . GLU B 1 82 ? -34.194 -35.760 23.137 1.00 42.98 74 GLU B N 1
ATOM 2943 C CA . GLU B 1 82 ? -33.236 -36.828 23.394 1.00 44.76 74 GLU B CA 1
ATOM 2944 C C . GLU B 1 82 ? -32.052 -36.731 22.452 1.00 38.11 74 GLU B C 1
ATOM 2945 O O . GLU B 1 82 ? -30.937 -37.163 22.773 1.00 35.37 74 GLU B O 1
ATOM 2951 N N . LEU B 1 83 ? -32.324 -36.181 21.274 1.00 31.18 75 LEU B N 1
ATOM 2952 C CA . LEU B 1 83 ? -31.353 -36.120 20.193 1.00 32.37 75 LEU B CA 1
ATOM 2953 C C . LEU B 1 83 ? -30.606 -34.786 20.127 1.00 32.71 75 LEU B C 1
ATOM 2954 O O . LEU B 1 83 ? -29.695 -34.620 19.319 1.00 30.46 75 LEU B O 1
ATOM 2959 N N . VAL B 1 84 ? -30.972 -33.843 20.989 1.00 29.17 76 VAL B N 1
ATOM 2960 C CA . VAL B 1 84 ? -30.394 -32.515 20.898 1.00 28.76 76 VAL B CA 1
ATOM 2961 C C . VAL B 1 84 ? -29.203 -32.403 21.835 1.00 27.48 76 VAL B C 1
ATOM 2962 O O . VAL B 1 84 ? -29.347 -32.434 23.044 1.00 29.71 76 VAL B O 1
ATOM 2966 N N . VAL B 1 85 ? -28.012 -32.296 21.274 1.00 28.54 77 VAL B N 1
ATOM 2967 C CA . VAL B 1 85 ? -26.839 -32.216 22.115 1.00 30.08 77 VAL B CA 1
ATOM 2968 C C . VAL B 1 85 ? -26.734 -30.817 22.731 1.00 35.57 77 VAL B C 1
ATOM 2969 O O . VAL B 1 85 ? -26.448 -30.682 23.920 1.00 36.10 77 VAL B O 1
ATOM 2973 N N . THR B 1 86 ? -26.966 -29.785 21.916 1.00 36.58 78 THR B N 1
ATOM 2974 C CA . THR B 1 86 ? -27.124 -28.408 22.398 1.00 32.97 78 THR B CA 1
ATOM 2975 C C . THR B 1 86 ? -28.063 -27.666 21.460 1.00 35.48 78 THR B C 1
ATOM 2976 O O . THR B 1 86 ? -28.070 -27.932 20.247 1.00 31.45 78 THR B O 1
ATOM 2980 N N . GLU B 1 87 ? -28.864 -26.752 22.015 1.00 37.14 79 GLU B N 1
ATOM 2981 C CA . GLU B 1 87 ? -29.774 -25.937 21.211 1.00 32.60 79 GLU B CA 1
ATOM 2982 C C . GLU B 1 87 ? -29.034 -24.773 20.567 1.00 35.65 79 GLU B C 1
ATOM 2983 O O . GLU B 1 87 ? -29.503 -24.194 19.572 1.00 38.74 79 GLU B O 1
ATOM 2989 N N . ASP B 1 88 ? -27.921 -24.378 21.178 1.00 34.67 80 ASP B N 1
ATOM 2990 C CA . ASP B 1 88 ? -27.119 -23.290 20.639 1.00 34.02 80 ASP B CA 1
ATOM 2991 C C . ASP B 1 88 ? -25.646 -23.622 20.656 1.00 33.20 80 ASP B C 1
ATOM 2992 O O . ASP B 1 88 ? -24.982 -23.464 21.677 1.00 40.66 80 ASP B O 1
ATOM 2997 N N . LEU B 1 89 ? -25.088 -23.948 19.506 1.00 34.25 81 LEU B N 1
ATOM 2998 C CA . LEU B 1 89 ? -23.732 -24.480 19.490 1.00 36.17 81 LEU B CA 1
ATOM 2999 C C . LEU B 1 89 ? -22.687 -23.415 19.837 1.00 41.19 81 LEU B C 1
ATOM 3000 O O . LEU B 1 89 ? -21.692 -23.718 20.487 1.00 41.85 81 LEU B O 1
ATOM 3005 N N . ASN B 1 90 ? -22.892 -22.184 19.366 1.00 43.46 82 ASN B N 1
ATOM 3006 C CA . ASN B 1 90 ? -22.099 -21.035 19.831 1.00 48.40 82 ASN B CA 1
ATOM 3007 C C . ASN B 1 90 ? -22.890 -20.099 20.738 1.00 47.20 82 ASN B C 1
ATOM 3008 O O . ASN B 1 90 ? -24.039 -20.361 21.085 1.00 45.22 82 ASN B O 1
ATOM 3013 N N . GLY B 1 91 ? -22.273 -18.995 21.126 1.00 58.21 83 GLY B N 1
ATOM 3014 C CA . GLY B 1 91 ? -23.005 -17.979 21.857 1.00 60.31 83 GLY B CA 1
ATOM 3015 C C . GLY B 1 91 ? -24.291 -17.630 21.129 1.00 58.73 83 GLY B C 1
ATOM 3016 O O . GLY B 1 91 ? -25.366 -17.582 21.733 1.00 54.43 83 GLY B O 1
ATOM 3017 N N . ASP B 1 92 ? -24.160 -17.405 19.821 1.00 54.61 84 ASP B N 1
ATOM 3018 C CA . ASP B 1 92 ? -25.257 -16.993 18.945 1.00 50.79 84 ASP B CA 1
ATOM 3019 C C . ASP B 1 92 ? -26.248 -18.101 18.626 1.00 51.40 84 ASP B C 1
ATOM 3020 O O . ASP B 1 92 ? -25.940 -19.284 18.748 1.00 55.70 84 ASP B O 1
ATOM 3025 N N . GLY B 1 93 ? -27.425 -17.690 18.168 1.00 49.99 85 GLY B N 1
ATOM 3026 C CA . GLY B 1 93 ? -28.557 -18.569 17.907 1.00 37.05 85 GLY B CA 1
ATOM 3027 C C . GLY B 1 93 ? -28.541 -19.157 16.508 1.00 33.67 85 GLY B C 1
ATOM 3028 O O . GLY B 1 93 ? -29.590 -19.366 15.906 1.00 32.84 85 GLY B O 1
ATOM 3029 N N . GLU B 1 94 ? -27.343 -19.318 15.955 1.00 36.15 86 GLU B N 1
ATOM 3030 C CA . GLU B 1 94 ? -27.157 -19.834 14.599 1.00 37.35 86 GLU B CA 1
ATOM 3031 C C . GLU B 1 94 ? -27.377 -21.341 14.443 1.00 35.81 86 GLU B C 1
ATOM 3032 O O . GLU B 1 94 ? -28.044 -21.776 13.510 1.00 34.25 86 GLU B O 1
ATOM 3038 N N . TYR B 1 95 ? -26.798 -22.141 15.332 1.00 34.64 87 TYR B N 1
ATOM 3039 C CA . TYR B 1 95 ? -26.846 -23.588 15.141 1.00 33.93 87 TYR B CA 1
ATOM 3040 C C . TYR B 1 95 ? -27.254 -24.370 16.371 1.00 30.13 87 TYR B C 1
ATOM 3041 O O . TYR B 1 95 ? -27.016 -23.971 17.501 1.00 30.09 87 TYR B O 1
ATOM 3050 N N . LYS B 1 96 ? -27.883 -25.505 16.110 1.00 34.98 88 LYS B N 1
ATOM 3051 C CA . LYS B 1 96 ? -28.099 -26.521 17.114 1.00 32.48 88 LYS B CA 1
ATOM 3052 C C . LYS B 1 96 ? -27.332 -27.753 16.633 1.00 32.92 88 LYS B C 1
ATOM 3053 O O . LYS B 1 96 ? -27.000 -27.883 15.435 1.00 27.24 88 LYS B O 1
ATOM 3059 N N . LEU B 1 97 ? -27.011 -28.637 17.568 1.00 28.01 89 LEU B N 1
ATOM 3060 C CA . LEU B 1 97 ? -26.277 -29.838 17.218 1.00 25.75 89 LEU B CA 1
ATOM 3061 C C . LEU B 1 97 ? -27.147 -31.035 17.596 1.00 28.74 89 LEU B C 1
ATOM 3062 O O . LEU B 1 97 ? -27.487 -31.220 18.773 1.00 24.61 89 LEU B O 1
ATOM 3067 N N . LEU B 1 98 ? -27.539 -31.816 16.586 1.00 22.14 90 LEU B N 1
ATOM 3068 C CA . LEU B 1 98 ? -28.391 -32.978 16.791 1.00 23.21 90 LEU B CA 1
ATOM 3069 C C . LEU B 1 98 ? -27.635 -34.275 16.547 1.00 27.45 90 LEU B C 1
ATOM 3070 O O . LEU B 1 98 ? -26.707 -34.323 15.731 1.00 23.78 90 LEU B O 1
ATOM 3075 N N . LEU B 1 99 ? -28.059 -35.327 17.247 1.00 26.90 91 LEU B N 1
ATOM 3076 C CA . LEU B 1 99 ? -27.599 -36.678 16.970 1.00 24.25 91 LEU B CA 1
ATOM 3077 C C . LEU B 1 99 ? -28.395 -37.188 15.800 1.00 21.09 91 LEU B C 1
ATOM 3078 O O . LEU B 1 99 ? -29.606 -37.007 15.765 1.00 22.20 91 LEU B O 1
ATOM 3083 N N . ASN B 1 100 ? -27.716 -37.816 14.843 1.00 22.16 92 ASN B N 1
ATOM 3084 C CA . ASN B 1 100 ? -28.385 -38.550 13.774 1.00 21.20 92 ASN B CA 1
ATOM 3085 C C . ASN B 1 100 ? -29.168 -39.714 14.419 1.00 24.94 92 ASN B C 1
ATOM 3086 O O . ASN B 1 100 ? -28.605 -40.505 15.184 1.00 28.20 92 ASN B O 1
ATOM 3091 N N . LYS B 1 101 ? -30.462 -39.797 14.127 1.00 25.72 93 LYS B N 1
ATOM 3092 C CA . LYS B 1 101 ? -31.345 -40.806 14.726 1.00 30.00 93 LYS B CA 1
ATOM 3093 C C . LYS B 1 101 ? -31.087 -42.231 14.238 1.00 32.10 93 LYS B C 1
ATOM 3094 O O . LYS B 1 101 ? -31.318 -43.194 14.965 1.00 35.46 93 LYS B O 1
ATOM 3100 N N . PHE B 1 102 ? -30.620 -42.373 13.005 1.00 26.27 94 PHE B N 1
ATOM 3101 C CA . PHE B 1 102 ? -30.380 -43.708 12.453 1.00 32.67 94 PHE B CA 1
ATOM 3102 C C . PHE B 1 102 ? -28.971 -43.837 11.909 1.00 28.33 94 PHE B C 1
ATOM 3103 O O . PHE B 1 102 ? -28.792 -44.065 10.718 1.00 30.01 94 PHE B O 1
ATOM 3111 N N . PRO B 1 103 ? -27.966 -43.680 12.785 1.00 29.31 95 PRO B N 1
ATOM 3112 C CA . PRO B 1 103 ? -26.544 -43.699 12.424 1.00 33.10 95 PRO B CA 1
ATOM 3113 C C . PRO B 1 103 ? -26.033 -45.096 12.075 1.00 31.73 95 PRO B C 1
ATOM 3114 O O . PRO B 1 103 ? -26.500 -46.078 12.651 1.00 33.12 95 PRO B O 1
ATOM 3118 N N . VAL B 1 104 ? -25.148 -45.177 11.087 1.00 28.04 96 VAL B N 1
ATOM 3119 C CA . VAL B 1 104 ? -24.230 -46.297 10.944 1.00 33.88 96 VAL B CA 1
ATOM 3120 C C . VAL B 1 104 ? -22.974 -46.054 11.797 1.00 33.73 96 VAL B C 1
ATOM 3121 O O . VAL B 1 104 ? -22.453 -46.958 12.465 1.00 32.17 96 VAL B O 1
ATOM 3125 N N . VAL B 1 105 ? -22.486 -44.819 11.763 1.00 27.92 97 VAL B N 1
ATOM 3126 C CA . VAL B 1 105 ? -21.291 -44.460 12.509 1.00 26.12 97 VAL B CA 1
ATOM 3127 C C . VAL B 1 105 ? -21.740 -43.868 13.837 1.00 29.96 97 VAL B C 1
ATOM 3128 O O . VAL B 1 105 ? -22.518 -42.926 13.868 1.00 32.78 97 VAL B O 1
ATOM 3132 N N . PRO B 1 106 ? -21.276 -44.442 14.946 1.00 28.28 98 PRO B N 1
ATOM 3133 C CA . PRO B 1 106 ? -21.787 -43.971 16.238 1.00 27.05 98 PRO B CA 1
ATOM 3134 C C . PRO B 1 106 ? -21.405 -42.518 16.539 1.00 27.64 98 PRO B C 1
ATOM 3135 O O . PRO B 1 106 ? -20.290 -42.065 16.216 1.00 24.56 98 PRO B O 1
ATOM 3139 N N . GLU B 1 107 ? -22.345 -41.794 17.146 1.00 27.11 99 GLU B N 1
ATOM 3140 C CA . GLU B 1 107 ? -22.112 -40.408 17.544 1.00 25.02 99 GLU B CA 1
ATOM 3141 C C . GLU B 1 107 ? -22.173 -39.428 16.360 1.00 26.71 99 GLU B C 1
ATOM 3142 O O . GLU B 1 107 ? -21.943 -38.237 16.528 1.00 26.13 99 GLU B O 1
ATOM 3148 N N . HIS B 1 108 ? -22.456 -39.962 15.174 1.00 23.16 100 HIS B N 1
ATOM 3149 C CA . HIS B 1 108 ? -22.632 -39.177 13.955 1.00 26.74 100 HIS B CA 1
ATOM 3150 C C . HIS B 1 108 ? -23.663 -38.096 14.250 1.00 26.46 100 HIS B C 1
ATOM 3151 O O . HIS B 1 108 ? -24.760 -38.401 14.707 1.00 22.66 100 HIS B O 1
ATOM 3158 N N . SER B 1 109 ? -23.302 -36.834 14.001 1.00 22.69 101 SER B N 1
ATOM 3159 C CA . SER B 1 109 ? -24.135 -35.709 14.422 1.00 22.60 101 SER B CA 1
ATOM 3160 C C . SER B 1 109 ? -24.396 -34.735 13.299 1.00 26.51 101 SER B C 1
ATOM 3161 O O . SER B 1 109 ? -23.705 -34.762 12.286 1.00 21.61 101 SER B O 1
ATOM 3164 N N . LEU B 1 110 ? -25.381 -33.858 13.513 1.00 24.47 102 LEU B N 1
ATOM 3165 C CA . LEU B 1 110 ? -25.807 -32.879 12.515 1.00 20.24 102 LEU B CA 1
ATOM 3166 C C . LEU B 1 110 ? -25.780 -31.456 13.058 1.00 24.10 102 LEU B C 1
ATOM 3167 O O . LEU B 1 110 ? -26.358 -31.180 14.114 1.00 19.75 102 LEU B O 1
ATOM 3172 N N . LEU B 1 111 ? -25.095 -30.563 12.338 1.00 28.83 103 LEU B N 1
ATOM 3173 C CA . LEU B 1 111 ? -25.103 -29.131 12.640 1.00 26.89 103 LEU B CA 1
ATOM 3174 C C . LEU B 1 111 ? -26.226 -28.561 11.839 1.00 23.09 103 LEU B C 1
ATOM 3175 O O . LEU B 1 111 ? -26.146 -28.509 10.618 1.00 21.44 103 LEU B O 1
ATOM 3180 N N . VAL B 1 112 ? -27.252 -28.096 12.521 1.00 23.02 104 VAL B N 1
ATOM 3181 C CA . VAL B 1 112 ? -28.460 -27.696 11.846 1.00 22.93 104 VAL B CA 1
ATOM 3182 C C . VAL B 1 112 ? -28.705 -26.228 12.140 1.00 25.96 104 VAL B C 1
ATOM 3183 O O . VAL B 1 112 ? -28.498 -25.773 13.267 1.00 23.93 104 VAL B O 1
ATOM 3187 N N . THR B 1 113 ? -29.116 -25.465 11.131 1.00 24.63 105 THR B N 1
ATOM 3188 C CA . THR B 1 113 ? -29.365 -24.052 11.391 1.00 29.06 105 THR B CA 1
ATOM 3189 C C . THR B 1 113 ? -30.571 -23.965 12.309 1.00 24.83 105 THR B C 1
ATOM 3190 O O . THR B 1 113 ? -31.544 -24.695 12.125 1.00 25.70 105 THR B O 1
ATOM 3194 N N . SER B 1 114 ? -30.480 -23.133 13.336 1.00 29.31 106 SER B N 1
ATOM 3195 C CA . SER B 1 114 ? -31.571 -23.006 14.294 1.00 31.61 106 SER B CA 1
ATOM 3196 C C . SER B 1 114 ? -32.841 -22.652 13.550 1.00 35.10 106 SER B C 1
ATOM 3197 O O . SER B 1 114 ? -33.917 -23.173 13.856 1.00 36.59 106 SER B O 1
ATOM 3200 N N . GLU B 1 115 ? -32.692 -21.771 12.563 1.00 35.93 107 GLU B N 1
ATOM 3201 C CA . GLU B 1 115 ? -33.791 -21.338 11.707 1.00 42.09 107 GLU B CA 1
ATOM 3202 C C . GLU B 1 115 ? -33.707 -22.119 10.410 1.00 37.61 107 GLU B C 1
ATOM 3203 O O . GLU B 1 115 ? -32.617 -22.410 9.934 1.00 38.36 107 GLU B O 1
ATOM 3209 N N . PHE B 1 116 ? -34.849 -22.447 9.822 1.00 37.99 108 PHE B N 1
ATOM 3210 C CA . PHE B 1 116 ? -34.821 -23.092 8.528 1.00 34.37 108 PHE B CA 1
ATOM 3211 C C . PHE B 1 116 ? -34.081 -22.247 7.502 1.00 41.30 108 PHE B C 1
ATOM 3212 O O . PHE B 1 116 ? -34.385 -21.073 7.291 1.00 45.06 108 PHE B O 1
ATOM 3220 N N . LYS B 1 117 ? -33.102 -22.873 6.867 1.00 38.30 109 LYS B N 1
ATOM 3221 C CA . LYS B 1 117 ? -32.479 -22.329 5.683 1.00 36.41 109 LYS B CA 1
ATOM 3222 C C . LYS B 1 117 ? -32.386 -23.484 4.704 1.00 36.85 109 LYS B C 1
ATOM 3223 O O . LYS B 1 117 ? -32.629 -24.634 5.071 1.00 31.94 109 LYS B O 1
ATOM 3229 N N . ASP B 1 118 ? -32.065 -23.182 3.456 1.00 35.37 110 ASP B N 1
ATOM 3230 C CA . ASP B 1 118 ? -32.144 -24.198 2.430 1.00 35.28 110 ASP B CA 1
ATOM 3231 C C . ASP B 1 11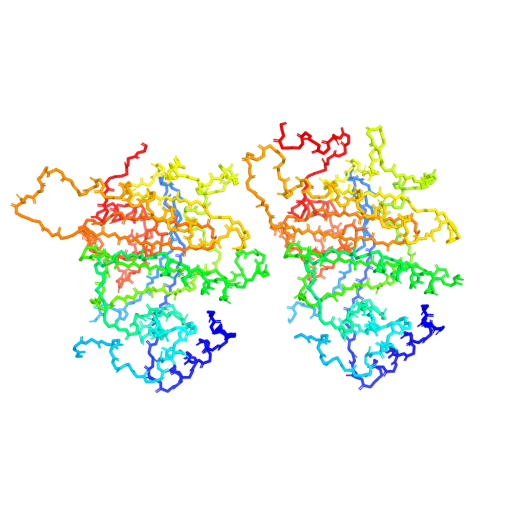8 ? -30.808 -24.903 2.201 1.00 34.97 110 ASP B C 1
ATOM 3232 O O . ASP B 1 118 ? -29.730 -24.293 2.206 1.00 30.15 110 ASP B O 1
ATOM 3237 N N . GLN B 1 119 ? -30.907 -26.204 1.995 1.00 34.17 111 GLN B N 1
ATOM 3238 C CA . GLN B 1 119 ? -29.756 -27.053 1.762 1.00 32.02 111 GLN B CA 1
ATOM 3239 C C . GLN B 1 119 ? -29.040 -26.667 0.465 1.00 32.85 111 GLN B C 1
ATOM 3240 O O . GLN B 1 119 ? -27.879 -27.025 0.260 1.00 31.39 111 GLN B O 1
ATOM 3246 N N . ARG B 1 120 ? -29.718 -25.914 -0.397 1.00 32.48 112 ARG B N 1
ATOM 3247 C CA . ARG B 1 120 ? -29.114 -25.500 -1.672 1.00 34.99 112 ARG B CA 1
ATOM 3248 C C . ARG B 1 120 ? -28.121 -24.361 -1.516 1.00 34.47 112 ARG B C 1
ATOM 3249 O O . ARG B 1 120 ? -27.326 -24.087 -2.416 1.00 32.54 112 ARG B O 1
ATOM 3257 N N . SER B 1 121 ? -28.161 -23.708 -0.363 1.00 35.04 113 SER B N 1
ATOM 3258 C CA . SER B 1 121 ? -27.350 -22.523 -0.149 1.00 31.18 113 SER B CA 1
ATOM 3259 C C . SER B 1 121 ? -25.903 -22.856 0.203 1.00 29.80 113 SER B C 1
ATOM 3260 O O . SER B 1 121 ? -25.617 -23.874 0.834 1.00 29.35 113 SER B O 1
ATOM 3263 N N . ALA B 1 122 ? -24.996 -21.974 -0.202 1.00 30.16 114 ALA B N 1
ATOM 3264 C CA . ALA B 1 122 ? -23.570 -22.177 -0.010 1.00 28.82 114 ALA B CA 1
ATOM 3265 C C . ALA B 1 122 ? -23.225 -22.129 1.460 1.00 28.24 114 ALA B C 1
ATOM 3266 O O . ALA B 1 122 ? -23.975 -21.580 2.259 1.00 30.66 114 ALA B O 1
ATOM 3268 N N . LEU B 1 123 ? -22.085 -22.697 1.822 1.00 25.37 115 LEU B N 1
ATOM 3269 C CA . LEU B 1 123 ? -21.597 -22.529 3.182 1.00 31.27 115 LEU B CA 1
ATOM 3270 C C . LEU B 1 123 ? -21.002 -21.147 3.296 1.00 32.39 115 LEU B C 1
ATOM 3271 O O . LEU B 1 123 ? -20.131 -20.776 2.509 1.00 33.40 115 LEU B O 1
ATOM 3276 N N . THR B 1 124 ? -21.483 -20.396 4.276 1.00 27.28 116 THR B N 1
ATOM 3277 C CA . THR B 1 124 ? -20.910 -19.117 4.605 1.00 28.11 116 THR B CA 1
ATOM 3278 C C . THR B 1 124 ? -19.583 -19.298 5.348 1.00 31.21 116 THR B C 1
ATOM 3279 O O . THR B 1 124 ? -19.244 -20.395 5.756 1.00 34.40 116 THR B O 1
ATOM 3283 N N . PRO B 1 125 ? -18.808 -18.215 5.481 1.00 37.15 117 PRO B N 1
ATOM 3284 C CA . PRO B 1 125 ? -17.551 -18.247 6.237 1.00 34.96 117 PRO B CA 1
ATOM 3285 C C . PRO B 1 125 ? -17.772 -18.649 7.693 1.00 34.40 117 PRO B C 1
ATOM 3286 O O . PRO B 1 125 ? -16.946 -19.348 8.277 1.00 31.70 117 PRO B O 1
ATOM 3290 N N . SER B 1 126 ? -18.878 -18.198 8.273 1.00 33.23 118 SER B N 1
ATOM 3291 C CA . SER B 1 126 ? -19.206 -18.560 9.645 1.00 36.62 118 SER B CA 1
ATOM 3292 C C . SER B 1 126 ? -19.604 -20.038 9.787 1.00 31.39 118 SER B C 1
ATOM 3293 O O . SER B 1 126 ? -19.247 -20.656 10.780 1.00 29.79 118 SER B O 1
ATOM 3296 N N . ASP B 1 127 ? -20.332 -20.577 8.798 1.00 28.47 119 ASP B N 1
ATOM 3297 C CA . ASP B 1 127 ? -20.613 -22.012 8.677 1.00 30.47 119 ASP B CA 1
ATOM 3298 C C . ASP B 1 127 ? -19.294 -22.770 8.655 1.00 32.41 119 ASP B C 1
ATOM 3299 O O . ASP B 1 127 ? -19.102 -23.731 9.391 1.00 26.31 119 ASP B O 1
ATOM 3304 N N . LEU B 1 128 ? -18.383 -22.308 7.803 1.00 27.06 120 LEU B N 1
ATOM 3305 C CA . LEU B 1 128 ? -17.076 -22.928 7.676 1.00 29.64 120 LEU B CA 1
ATOM 3306 C C . LEU B 1 128 ? -16.298 -22.896 8.984 1.00 29.76 120 LEU B C 1
ATOM 3307 O O . LEU B 1 128 ? -15.761 -23.917 9.401 1.00 29.13 120 LEU B O 1
ATOM 3312 N N . MET B 1 129 ? -16.245 -21.729 9.632 1.00 32.39 121 MET B N 1
ATOM 3313 C CA . MET B 1 129 ? -15.507 -21.586 10.886 1.00 30.12 121 MET B CA 1
ATOM 3314 C C . MET B 1 129 ? -16.128 -22.411 12.015 1.00 27.28 121 MET B C 1
ATOM 3315 O O . MET B 1 129 ? -15.429 -23.048 12.792 1.00 29.58 121 MET B O 1
ATOM 3320 N N . THR B 1 130 ? -17.446 -22.387 12.113 1.00 26.05 122 THR B N 1
ATOM 3321 C CA . THR B 1 130 ? -18.119 -23.203 13.109 1.00 28.66 122 THR B CA 1
ATOM 3322 C C . THR B 1 130 ? -17.794 -24.705 12.918 1.00 25.71 122 THR B C 1
ATOM 3323 O O . THR B 1 130 ? -17.568 -25.439 13.884 1.00 22.78 122 THR B O 1
ATOM 3327 N N . ALA B 1 131 ? -17.746 -25.136 11.662 1.00 25.70 123 ALA B N 1
ATOM 3328 C CA . ALA B 1 131 ? -17.487 -26.534 11.348 1.00 30.67 123 ALA B CA 1
ATOM 3329 C C . ALA B 1 131 ? -16.074 -26.910 11.751 1.00 25.86 123 ALA B C 1
ATOM 3330 O O . ALA B 1 131 ? -15.845 -27.944 12.376 1.00 28.61 123 ALA B O 1
ATOM 3332 N N . TYR B 1 132 ? -15.123 -26.069 11.372 1.00 24.10 124 TYR B N 1
ATOM 3333 C CA . TYR B 1 132 ? -13.731 -26.316 11.700 1.00 23.21 124 TYR B CA 1
ATOM 3334 C C . TYR B 1 132 ? -13.528 -26.337 13.200 1.00 27.51 124 TYR B C 1
ATOM 3335 O O . TYR B 1 132 ? -12.776 -27.171 13.712 1.00 26.98 124 TYR B O 1
ATOM 3344 N N . ASN B 1 133 ? -14.211 -25.440 13.912 1.00 25.88 125 ASN B N 1
ATOM 3345 C CA . ASN B 1 133 ? -14.038 -25.369 15.357 1.00 28.61 125 ASN B CA 1
ATOM 3346 C C . ASN B 1 133 ? -14.594 -26.601 16.046 1.00 29.16 125 ASN B C 1
ATOM 3347 O O . ASN B 1 133 ? -14.000 -27.100 16.989 1.00 32.09 125 ASN B O 1
ATOM 3352 N N . VAL B 1 134 ? -15.746 -27.071 15.575 1.00 24.37 126 VAL B N 1
ATOM 3353 C CA . VAL B 1 134 ? -16.305 -28.312 16.059 1.00 30.39 126 VAL B CA 1
ATOM 3354 C C . VAL B 1 134 ? -15.308 -29.462 15.875 1.00 28.32 126 VAL B C 1
ATOM 3355 O O . VAL B 1 134 ? -15.112 -30.260 16.791 1.00 31.08 126 VAL B O 1
ATOM 3359 N N . LEU B 1 135 ? -14.660 -29.516 14.712 1.00 26.40 127 LEU B N 1
ATOM 3360 C CA . LEU B 1 135 ? -13.612 -30.511 14.460 1.00 31.25 127 LEU B CA 1
ATOM 3361 C C . LEU B 1 135 ? -12.519 -30.445 15.502 1.00 31.92 127 LEU B C 1
ATOM 3362 O O . LEU B 1 135 ? -12.189 -31.442 16.121 1.00 34.65 127 LEU B O 1
ATOM 3367 N N . CYS B 1 136 ? -11.930 -29.267 15.656 1.00 27.44 128 CYS B N 1
ATOM 3368 C CA . CYS B 1 136 ? -10.892 -29.058 16.655 1.00 36.42 128 CYS B CA 1
ATOM 3369 C C . CYS B 1 136 ? -11.347 -29.508 18.027 1.00 38.88 128 CYS B C 1
ATOM 3370 O O . CYS B 1 136 ? -10.614 -30.186 18.747 1.00 37.74 128 CYS B O 1
ATOM 3373 N N . SER B 1 137 ? -12.566 -29.119 18.376 1.00 34.08 129 SER B N 1
ATOM 3374 C CA . SER B 1 137 ? -13.155 -29.467 19.652 1.00 35.20 129 SER B CA 1
ATOM 3375 C C . SER B 1 137 ? -13.209 -30.988 19.854 1.00 36.01 129 SER B C 1
ATOM 3376 O O . SER B 1 137 ? -12.920 -31.488 20.936 1.00 37.26 129 SER B O 1
ATOM 3379 N N . LEU B 1 138 ? -13.605 -31.719 18.818 1.00 35.63 130 LEU B N 1
ATOM 3380 C CA . LEU B 1 138 ? -13.780 -33.160 18.948 1.00 33.23 130 LEU B CA 1
ATOM 3381 C C . LEU B 1 138 ? -12.455 -33.905 18.817 1.00 39.54 130 LEU B C 1
ATOM 3382 O O . LEU B 1 138 ? -12.207 -34.897 19.502 1.00 38.94 130 LEU B O 1
ATOM 3387 N N . GLN B 1 139 ? -11.618 -33.442 17.901 1.00 37.26 131 GLN B N 1
ATOM 3388 C CA . GLN B 1 139 ? -10.418 -34.176 17.542 1.00 36.94 131 GLN B CA 1
ATOM 3389 C C . GLN B 1 139 ? -9.316 -33.785 18.506 1.00 45.58 131 GLN B C 1
ATOM 3390 O O . GLN B 1 139 ? -8.347 -34.506 18.672 1.00 56.12 131 GLN B O 1
ATOM 3396 N N . GLY B 1 140 ? -9.508 -32.660 19.185 1.00 48.14 132 GLY B N 1
ATOM 3397 C CA . GLY B 1 140 ? -8.543 -32.171 20.152 1.00 47.90 132 GLY B CA 1
ATOM 3398 C C . GLY B 1 140 ? -7.302 -31.690 19.434 1.00 59.72 132 GLY B C 1
ATOM 3399 O O . GLY B 1 140 ? -7.156 -31.900 18.230 1.00 59.32 132 GLY B O 1
ATOM 3400 N N . ASP B 1 141 ? -6.424 -31.010 20.160 1.00 69.31 133 ASP B N 1
ATOM 3401 C CA . ASP B 1 141 ? -5.109 -30.664 19.630 1.00 76.16 133 ASP B CA 1
ATOM 3402 C C . ASP B 1 141 ? -4.084 -31.791 19.787 1.00 77.58 133 ASP B C 1
ATOM 3403 O O . ASP B 1 141 ? -3.349 -32.113 18.851 1.00 72.07 133 ASP B O 1
ATOM 3408 N N . LYS B 1 142 ? -4.047 -32.402 20.970 1.00 79.07 134 LYS B N 1
ATOM 3409 C CA . LYS B 1 142 ? -2.924 -33.266 21.303 1.00 77.10 134 LYS B CA 1
ATOM 3410 C C . LYS B 1 142 ? -2.754 -34.321 20.222 1.00 78.54 134 LYS B C 1
ATOM 3411 O O . LYS B 1 142 ? -1.823 -34.234 19.422 1.00 71.68 134 LYS B O 1
ATOM 3417 N N . ASP B 1 143 ? -3.620 -35.331 20.221 1.00 79.24 135 ASP B N 1
ATOM 3418 C CA . ASP B 1 143 ? -3.944 -36.054 18.997 1.00 80.29 135 ASP B CA 1
ATOM 3419 C C . ASP B 1 143 ? -2.754 -36.081 18.046 1.00 79.77 135 ASP B C 1
ATOM 3420 O O . ASP B 1 143 ? -2.750 -35.388 17.026 1.00 76.81 135 ASP B O 1
ATOM 3425 N N . ASP B 1 144 ? -1.723 -36.836 18.376 1.00 79.33 136 ASP B N 1
ATOM 3426 C CA . ASP B 1 144 ? -0.578 -36.820 17.501 1.00 72.66 136 ASP B CA 1
ATOM 3427 C C . ASP B 1 144 ? -0.998 -37.523 16.221 1.00 76.43 136 ASP B C 1
ATOM 3428 O O . ASP B 1 144 ? -1.158 -36.890 15.173 1.00 81.67 136 ASP B O 1
ATOM 3433 N N . ASP B 1 145 ? -1.238 -38.822 16.320 1.00 77.96 137 ASP B N 1
ATOM 3434 C CA . ASP B 1 145 ? -1.388 -39.645 15.130 1.00 78.65 137 ASP B CA 1
ATOM 3435 C C . ASP B 1 145 ? -2.814 -39.745 14.583 1.00 81.03 137 ASP B C 1
ATOM 3436 O O . ASP B 1 145 ? -3.760 -39.188 15.142 1.00 81.60 137 ASP B O 1
ATOM 3441 N N . VAL B 1 146 ? -2.930 -40.443 13.457 1.00 81.09 138 VAL B N 1
ATOM 3442 C CA . VAL B 1 146 ? -4.176 -41.051 13.020 1.00 82.39 138 VAL B CA 1
ATOM 3443 C C . VAL B 1 146 ? -4.049 -42.465 13.578 1.00 83.69 138 VAL B C 1
ATOM 3444 O O . VAL B 1 146 ? -2.944 -43.010 13.610 1.00 84.52 138 VAL B O 1
ATOM 3448 N N . THR B 1 147 ? -5.168 -43.062 13.982 1.00 77.41 139 THR B N 1
ATOM 3449 C CA . THR B 1 147 ? -5.195 -44.093 15.023 1.00 74.38 139 THR B CA 1
ATOM 3450 C C . THR B 1 147 ? -5.402 -43.382 16.353 1.00 76.25 139 THR B C 1
ATOM 3451 O O . THR B 1 147 ? -5.566 -44.010 17.401 1.00 75.74 139 THR B O 1
ATOM 3455 N N . CYS B 1 148 ? -5.363 -42.054 16.291 1.00 77.44 140 CYS B N 1
ATOM 3456 C CA . CYS B 1 148 ? -6.094 -41.225 17.233 1.00 73.32 140 CYS B CA 1
ATOM 3457 C C . CYS B 1 148 ? -7.364 -40.838 16.469 1.00 60.21 140 CYS B C 1
ATOM 3458 O O . CYS B 1 148 ? -7.504 -41.171 15.284 1.00 54.41 140 CYS B O 1
ATOM 3461 N N . GLU B 1 149 ? -8.281 -40.133 17.117 1.00 44.51 141 GLU B N 1
ATOM 3462 C CA . GLU B 1 149 ? -9.600 -39.960 16.526 1.00 45.99 141 GLU B CA 1
ATOM 3463 C C . GLU B 1 149 ? -9.680 -38.772 15.571 1.00 42.63 141 GLU B C 1
ATOM 3464 O O . GLU B 1 149 ? -9.469 -37.628 15.946 1.00 42.00 141 GLU B O 1
ATOM 3470 N N . ARG B 1 150 ? -9.985 -39.077 14.320 1.00 35.47 142 ARG B N 1
ATOM 3471 C CA . ARG B 1 150 ? -10.052 -38.078 13.281 1.00 31.51 142 ARG B CA 1
ATOM 3472 C C . ARG B 1 150 ? -11.508 -37.864 12.883 1.00 30.41 142 ARG B C 1
ATOM 3473 O O . ARG B 1 150 ? -12.310 -38.804 12.836 1.00 25.06 142 ARG B O 1
ATOM 3481 N N . TYR B 1 151 ? -11.866 -36.619 12.615 1.00 24.89 143 TYR B N 1
ATOM 3482 C CA . TYR B 1 151 ? -13.248 -36.335 12.290 1.00 24.94 143 TYR B CA 1
ATOM 3483 C C . TYR B 1 151 ? -13.398 -35.713 10.905 1.00 24.61 143 TYR B C 1
ATOM 3484 O O . TYR B 1 151 ? -12.484 -35.079 10.382 1.00 20.91 143 TYR B O 1
ATOM 3493 N N . LEU B 1 152 ? -14.571 -35.906 10.324 1.00 24.10 144 LEU B N 1
ATOM 3494 C CA . LEU B 1 152 ? -14.894 -35.367 9.018 1.00 22.45 144 LEU B CA 1
ATOM 3495 C C . LEU B 1 152 ? -16.166 -34.548 9.144 1.00 21.54 144 LEU B C 1
ATOM 3496 O O . LEU B 1 152 ? -17.125 -34.991 9.776 1.00 19.74 144 LEU B O 1
ATOM 3501 N N . VAL B 1 153 ? -16.171 -33.352 8.558 1.00 16.79 145 VAL B N 1
ATOM 3502 C CA . VAL B 1 153 ? -17.393 -32.576 8.442 1.00 16.96 145 VAL B CA 1
ATOM 3503 C C . VAL B 1 153 ? -17.750 -32.486 6.973 1.00 21.14 145 VAL B C 1
ATOM 3504 O O . VAL B 1 153 ? -16.871 -32.305 6.137 1.00 18.61 145 VAL B O 1
ATOM 3508 N N . PHE B 1 154 ? -19.031 -32.642 6.653 1.00 17.04 146 PHE B N 1
ATOM 3509 C CA . PHE B 1 154 ? -19.445 -32.592 5.265 1.00 17.55 146 PHE B CA 1
ATOM 3510 C C . PHE B 1 154 ? -20.835 -31.990 5.023 1.00 20.28 146 PHE B C 1
ATOM 3511 O O . PHE B 1 154 ? -21.643 -31.863 5.934 1.00 21.90 146 PHE B O 1
ATOM 3519 N N . TYR B 1 155 ? -21.061 -31.580 3.784 1.00 17.08 147 TYR B N 1
ATOM 3520 C CA . TYR B 1 155 ? -22.250 -30.846 3.394 1.00 18.38 147 TYR B CA 1
ATOM 3521 C C . TYR B 1 155 ? -22.625 -31.307 2.010 1.00 20.11 147 TYR B C 1
ATOM 3522 O O . TYR B 1 155 ? -21.801 -31.228 1.095 1.00 19.95 147 TYR B O 1
ATOM 3531 N N . ASN B 1 156 ? -23.861 -31.771 1.842 1.00 21.45 148 ASN B N 1
ATOM 3532 C CA . ASN B 1 156 ? -24.337 -32.183 0.536 1.00 23.04 148 ASN B CA 1
ATOM 3533 C C . ASN B 1 156 ? -25.219 -31.050 0.027 1.00 24.65 148 ASN B C 1
ATOM 3534 O O . ASN B 1 156 ? -26.327 -30.856 0.519 1.00 22.12 148 ASN B O 1
ATOM 3539 N N . CYS B 1 157 ? -24.730 -30.305 -0.955 1.00 23.01 149 CYS B N 1
ATOM 3540 C CA . CYS B 1 157 ? -25.476 -29.163 -1.485 1.00 24.63 149 CYS B CA 1
ATOM 3541 C C . CYS B 1 157 ? -26.094 -29.486 -2.851 1.00 22.53 149 CYS B C 1
ATOM 3542 O O . CYS B 1 157 ? -25.391 -29.844 -3.801 1.00 21.82 149 CYS B O 1
ATOM 3545 N N . GLY B 1 158 ? -27.410 -29.369 -2.947 1.00 22.63 150 GLY B N 1
ATOM 3546 C CA . GLY B 1 158 ? -28.086 -29.558 -4.223 1.00 26.05 150 GLY B CA 1
ATOM 3547 C C . GLY B 1 158 ? -28.734 -30.929 -4.409 1.00 35.63 150 GLY B C 1
ATOM 3548 O O . GLY B 1 158 ? -28.412 -31.886 -3.696 1.00 33.66 150 GLY B O 1
ATOM 3549 N N . PRO B 1 159 ? -29.630 -31.042 -5.402 1.00 37.45 151 PRO B N 1
ATOM 3550 C CA . PRO B 1 159 ? -30.466 -32.236 -5.585 1.00 34.52 151 PRO B CA 1
ATOM 3551 C C . PRO B 1 159 ? -29.691 -33.504 -5.963 1.00 33.46 151 PRO B C 1
ATOM 3552 O O . PRO B 1 159 ? -30.184 -34.607 -5.722 1.00 37.19 151 PRO B O 1
ATOM 3556 N N . HIS B 1 160 ? -28.520 -33.351 -6.571 1.00 32.42 152 HIS B N 1
ATOM 3557 C CA . HIS B 1 160 ? -27.729 -34.499 -7.038 1.00 30.82 152 HIS B CA 1
ATOM 3558 C C . HIS B 1 160 ? -26.615 -34.915 -6.086 1.00 27.66 152 HIS B C 1
ATOM 3559 O O . HIS B 1 160 ? -25.755 -35.713 -6.458 1.00 20.42 152 HIS B O 1
ATOM 3566 N N . SER B 1 161 ? -26.596 -34.312 -4.900 1.00 23.61 153 SER B N 1
ATOM 3567 C CA . SER B 1 161 ? -25.463 -34.417 -3.994 1.00 23.07 153 SER B CA 1
ATOM 3568 C C . SER B 1 161 ? -25.582 -35.539 -2.955 1.00 25.62 153 SER B C 1
ATOM 3569 O O . SER B 1 161 ? -24.658 -35.780 -2.192 1.00 24.29 153 SER B O 1
ATOM 3572 N N . GLY B 1 162 ? -26.723 -36.208 -2.917 1.00 30.77 154 GLY B N 1
ATOM 3573 C CA . GLY B 1 162 ? -26.976 -37.198 -1.889 1.00 29.71 154 GLY B CA 1
ATOM 3574 C C . GLY B 1 162 ? -27.709 -36.614 -0.698 1.00 33.14 154 GLY B C 1
ATOM 3575 O O . GLY B 1 162 ? -27.901 -37.296 0.306 1.00 30.34 154 GLY B O 1
ATOM 3576 N N . SER B 1 163 ? -28.123 -35.351 -0.817 1.00 34.83 155 SER B N 1
ATOM 3577 C CA . SER B 1 163 ? -28.843 -34.650 0.249 1.00 36.07 155 SER B CA 1
ATOM 3578 C C . SER B 1 163 ? -30.211 -35.275 0.544 1.00 46.42 155 SER B C 1
ATOM 3579 O O . SER B 1 163 ? -31.034 -35.433 -0.359 1.00 41.97 155 SER B O 1
ATOM 3582 N N . SER B 1 164 ? -30.456 -35.626 1.805 1.00 48.73 156 SER B N 1
ATOM 3583 C CA . SER B 1 164 ? -31.743 -36.204 2.190 1.00 46.33 156 SER B CA 1
ATOM 3584 C C . SER B 1 164 ? -32.751 -35.185 2.721 1.00 45.50 156 SER B C 1
ATOM 3585 O O . SER B 1 164 ? -33.929 -35.490 2.874 1.00 47.29 156 SER B O 1
ATOM 3588 N N . GLN B 1 165 ? -32.299 -33.973 2.996 1.00 43.38 157 GLN B N 1
ATOM 3589 C CA . GLN B 1 165 ? -33.146 -33.038 3.729 1.00 41.80 157 GLN B CA 1
ATOM 3590 C C . GLN B 1 165 ? -32.982 -31.602 3.242 1.00 34.01 157 GLN B C 1
ATOM 3591 O O . GLN B 1 165 ? -31.869 -31.151 3.030 1.00 30.78 157 GLN B O 1
ATOM 3597 N N . ASP B 1 166 ? -34.093 -30.886 3.106 1.00 31.37 158 ASP B N 1
ATOM 3598 C CA . ASP B 1 166 ? -34.080 -29.508 2.610 1.00 36.05 158 ASP B CA 1
ATOM 3599 C C . ASP B 1 166 ? -33.618 -28.463 3.629 1.00 35.40 158 ASP B C 1
ATOM 3600 O O . ASP B 1 166 ? -33.173 -27.375 3.251 1.00 34.13 158 ASP B O 1
ATOM 3605 N N . HIS B 1 167 ? -33.736 -28.790 4.913 1.00 27.50 159 HIS B N 1
ATOM 3606 C CA . HIS B 1 167 ? -33.309 -27.882 5.979 1.00 27.17 159 HIS B CA 1
ATOM 3607 C C . HIS B 1 167 ? -31.794 -27.995 6.176 1.00 33.82 159 HIS B C 1
ATOM 3608 O O . HIS B 1 167 ? -31.261 -29.054 6.554 1.00 27.83 159 HIS B O 1
ATOM 3615 N N . LYS B 1 168 ? -31.121 -26.876 5.946 1.00 31.22 160 LYS B N 1
ATOM 3616 C CA . LYS B 1 168 ? -29.672 -26.807 5.854 1.00 28.54 160 LYS B CA 1
ATOM 3617 C C . LYS B 1 168 ? -28.973 -27.436 7.055 1.00 21.98 160 LYS B C 1
ATOM 3618 O O . LYS B 1 168 ? -29.264 -27.091 8.191 1.00 21.35 160 LYS B O 1
ATOM 3624 N N . HIS B 1 169 ? -28.048 -28.355 6.795 1.00 20.86 161 HIS B N 1
ATOM 3625 C CA . HIS B 1 169 ? -27.332 -29.032 7.865 1.00 22.13 161 HIS B CA 1
ATOM 3626 C C . HIS B 1 169 ? -25.997 -29.541 7.348 1.00 21.56 161 HIS B C 1
ATOM 3627 O O . HIS B 1 169 ? -25.910 -30.014 6.215 1.00 20.99 161 HIS B O 1
ATOM 3634 N N . LEU B 1 170 ? -24.987 -29.518 8.208 1.00 22.86 162 LEU B N 1
ATOM 3635 C CA . LEU B 1 170 ? -23.700 -30.143 7.921 1.00 23.35 162 LEU B CA 1
ATOM 3636 C C . LEU B 1 170 ? -23.580 -31.385 8.806 1.00 27.95 162 LEU B C 1
ATOM 3637 O O . LEU B 1 170 ? -24.229 -31.480 9.857 1.00 24.59 162 LEU B O 1
ATOM 3642 N N . GLN B 1 171 ? -22.784 -32.356 8.374 1.00 24.16 163 GLN B N 1
ATOM 3643 C CA . GLN B 1 171 ? -22.671 -33.598 9.124 1.00 23.49 163 GLN B CA 1
ATOM 3644 C C . GLN B 1 171 ? -21.288 -33.802 9.676 1.00 20.17 163 GLN B C 1
ATOM 3645 O O . GLN B 1 171 ? -20.305 -33.434 9.041 1.00 21.74 163 GLN B O 1
ATOM 3651 N N . ILE B 1 172 ? -21.228 -34.367 10.878 1.00 19.93 164 ILE B N 1
ATOM 3652 C CA . ILE B 1 172 ? -19.971 -34.604 11.563 1.00 26.36 164 ILE B CA 1
ATOM 3653 C C . ILE B 1 172 ? -19.869 -36.080 11.928 1.00 25.16 164 ILE B C 1
ATOM 3654 O O . ILE B 1 172 ? -20.724 -36.618 12.622 1.00 20.00 164 ILE B O 1
ATOM 3659 N N . MET B 1 173 ? -18.815 -36.734 11.473 1.00 22.93 165 MET B N 1
ATOM 3660 C CA . MET B 1 173 ? -18.645 -38.117 11.835 1.00 27.18 165 MET B CA 1
ATOM 3661 C C . MET B 1 173 ? -17.192 -38.436 12.012 1.00 25.56 165 MET B C 1
ATOM 3662 O O . MET B 1 173 ? -16.330 -37.818 11.404 1.00 24.71 165 MET B O 1
ATOM 3667 N N . GLN B 1 174 ? -16.944 -39.397 12.887 1.00 24.25 166 GLN B N 1
ATOM 3668 C CA . GLN B 1 174 ? -15.625 -39.958 13.070 1.00 27.29 166 GLN B CA 1
ATOM 3669 C C . GLN B 1 174 ? -15.238 -40.745 11.824 1.00 22.95 166 GLN B C 1
ATOM 3670 O O . GLN B 1 174 ? -16.043 -41.498 11.279 1.00 27.59 166 GLN B O 1
ATOM 3676 N N . MET B 1 175 ? -14.014 -40.543 11.363 1.00 25.72 167 MET B N 1
ATOM 3677 C CA . MET B 1 175 ? -13.455 -41.367 10.316 1.00 29.28 167 MET B CA 1
ATOM 3678 C C . MET B 1 175 ? -12.953 -42.669 10.945 1.00 32.50 167 MET B C 1
ATOM 3679 O O . MET B 1 175 ? -12.651 -42.710 12.148 1.00 30.12 167 MET B O 1
ATOM 3684 N N . PRO B 1 176 ? -12.891 -43.745 10.147 1.00 29.92 168 PRO B N 1
ATOM 3685 C CA . PRO B 1 176 ? -12.458 -45.034 10.706 1.00 31.04 168 PRO B CA 1
ATOM 3686 C C . PRO B 1 176 ? -10.968 -44.983 10.973 1.00 32.43 168 PRO B C 1
ATOM 3687 O O . PRO B 1 176 ? -10.239 -44.294 10.257 1.00 33.86 168 PRO B O 1
ATOM 3691 N N . GLU B 1 177 ? -10.528 -45.671 12.016 1.00 37.67 169 GLU B N 1
ATOM 3692 C CA . GLU B 1 177 ? -9.131 -45.648 12.387 1.00 43.85 169 GLU B CA 1
ATOM 3693 C C . GLU B 1 177 ? -8.311 -46.316 11.301 1.00 43.36 169 GLU B C 1
ATOM 3694 O O . GLU B 1 177 ? -8.770 -47.256 10.659 1.00 44.00 169 GLU B O 1
ATOM 3700 N N . LYS B 1 178 ? -7.103 -45.817 11.085 1.00 44.50 170 LYS B N 1
ATOM 3701 C CA . LYS B 1 178 ? -6.181 -46.448 10.156 1.00 47.72 170 LYS B CA 1
ATOM 3702 C C . LYS B 1 178 ? -6.510 -46.176 8.698 1.00 47.94 170 LYS B C 1
ATOM 3703 O O . LYS B 1 178 ? -5.692 -46.461 7.829 1.00 47.85 170 LYS B O 1
ATOM 3709 N N . PHE B 1 179 ? -7.695 -45.638 8.417 1.00 44.85 171 PHE B N 1
ATOM 3710 C CA . PHE B 1 179 ? -8.050 -45.332 7.029 1.00 42.57 171 PHE B CA 1
ATOM 3711 C C . PHE B 1 179 ? -7.393 -44.048 6.518 1.00 42.03 171 PHE B C 1
ATOM 3712 O O . PHE B 1 179 ? -7.489 -43.007 7.164 1.00 45.03 171 PHE B O 1
ATOM 3720 N N . ILE B 1 180 ? -6.721 -44.127 5.366 1.00 40.70 172 ILE B N 1
ATOM 3721 C CA . ILE B 1 180 ? -6.114 -42.947 4.746 1.00 38.34 172 ILE B CA 1
ATOM 3722 C C . ILE B 1 180 ? -6.766 -42.592 3.405 1.00 39.32 172 ILE B C 1
ATOM 3723 O O . ILE B 1 180 ? -6.497 -43.243 2.389 1.00 37.13 172 ILE B O 1
ATOM 3728 N N . PRO B 1 181 ? -7.595 -41.533 3.390 1.00 39.53 173 PRO B N 1
ATOM 3729 C CA . PRO B 1 181 ? -8.247 -41.009 2.177 1.00 33.03 173 PRO B CA 1
ATOM 3730 C C . PRO B 1 181 ? -7.200 -40.456 1.218 1.00 32.14 173 PRO B C 1
ATOM 3731 O O . PRO B 1 181 ? -6.196 -39.921 1.681 1.00 40.06 173 PRO B O 1
ATOM 3735 N N . PHE B 1 182 ? -7.415 -40.599 -0.086 1.00 30.37 174 PHE B N 1
ATOM 3736 C CA . PHE B 1 182 ? -6.427 -40.156 -1.069 1.00 35.00 174 PHE B CA 1
ATOM 3737 C C . PHE B 1 182 ? -6.075 -38.676 -0.890 1.00 32.67 174 PHE B C 1
ATOM 3738 O O . PHE B 1 182 ? -4.964 -38.259 -1.223 1.00 38.05 174 PHE B O 1
ATOM 3746 N N . GLN B 1 183 ? -7.016 -37.898 -0.349 1.00 34.59 175 GLN B N 1
ATOM 3747 C CA . GLN B 1 183 ? -6.780 -36.480 -0.046 1.00 29.67 175 GLN B CA 1
ATOM 3748 C C . GLN B 1 183 ? -5.553 -36.273 0.846 1.00 31.31 175 GLN B C 1
ATOM 3749 O O . GLN B 1 183 ? -4.805 -35.328 0.661 1.00 31.77 175 GLN B O 1
ATOM 3755 N N . ASP B 1 184 ? -5.360 -37.142 1.828 1.00 34.66 176 ASP B N 1
ATOM 3756 C CA . ASP B 1 184 ? -4.167 -37.058 2.653 1.00 39.54 176 ASP B CA 1
ATOM 3757 C C . ASP B 1 184 ? -2.921 -37.241 1.797 1.00 44.79 176 ASP B C 1
ATOM 3758 O O . ASP B 1 184 ? -2.004 -36.422 1.821 1.00 41.12 176 ASP B O 1
ATOM 3763 N N . VAL B 1 185 ? -2.889 -38.329 1.039 1.00 44.26 177 VAL B N 1
ATOM 3764 C CA . VAL B 1 185 ? -1.729 -38.615 0.220 1.00 45.67 177 VAL B CA 1
ATOM 3765 C C . VAL B 1 185 ? -1.471 -37.458 -0.740 1.00 48.39 177 VAL B C 1
ATOM 3766 O O . VAL B 1 185 ? -0.321 -37.102 -1.002 1.00 48.25 177 VAL B O 1
ATOM 3770 N N . LEU B 1 186 ? -2.548 -36.858 -1.238 1.00 44.81 178 LEU B N 1
ATOM 3771 C CA . LEU B 1 186 ? -2.437 -35.740 -2.164 1.00 47.96 178 LEU B CA 1
ATOM 3772 C C . LEU B 1 186 ? -1.771 -34.529 -1.502 1.00 43.95 178 LEU B C 1
ATOM 3773 O O . LEU B 1 186 ? -0.926 -33.868 -2.095 1.00 49.13 178 LEU B O 1
ATOM 3778 N N . CYS B 1 187 ? -2.129 -34.260 -0.257 1.00 44.95 179 CYS B N 1
ATOM 3779 C CA . CYS B 1 187 ? -1.628 -33.080 0.435 1.00 55.67 179 CYS B CA 1
ATOM 3780 C C . CYS B 1 187 ? -0.255 -33.273 1.077 1.00 65.42 179 CYS B C 1
ATOM 3781 O O . CYS B 1 187 ? 0.318 -32.325 1.608 1.00 74.21 179 CYS B O 1
ATOM 3784 N N . ASN B 1 188 ? 0.277 -34.486 1.040 1.00 61.38 180 ASN B N 1
ATOM 3785 C CA . ASN B 1 188 ? 1.505 -34.769 1.774 1.00 65.43 180 ASN B CA 1
ATOM 3786 C C . ASN B 1 188 ? 2.762 -34.887 0.920 1.00 79.50 180 ASN B C 1
ATOM 3787 O O . ASN B 1 188 ? 2.830 -35.704 0.000 1.00 76.96 180 ASN B O 1
ATOM 3792 N N . GLY B 1 189 ? 3.750 -34.056 1.239 1.00 88.81 181 GLY B N 1
ATOM 3793 C CA . GLY B 1 189 ? 5.056 -34.088 0.595 1.00 97.39 181 GLY B CA 1
ATOM 3794 C C . GLY B 1 189 ? 5.143 -33.205 -0.637 1.00 97.19 181 GLY B C 1
ATOM 3795 O O . GLY B 1 189 ? 6.222 -32.732 -1.006 1.00 97.73 181 GLY B O 1
ATOM 3796 N N . LYS B 1 190 ? 3.996 -32.967 -1.263 1.00 92.51 182 LYS B N 1
ATOM 3797 C CA . LYS B 1 190 ? 3.878 -31.925 -2.266 1.00 94.46 182 LYS B CA 1
ATOM 3798 C C . LYS B 1 190 ? 3.801 -30.660 -1.438 1.00 94.61 182 LYS B C 1
ATOM 3799 O O . LYS B 1 190 ? 3.881 -29.540 -1.952 1.00 95.48 182 LYS B O 1
ATOM 3805 N N . ASP B 1 191 ? 3.662 -30.881 -0.133 1.00 93.10 183 ASP B N 1
ATOM 3806 C CA . ASP B 1 191 ? 3.371 -29.849 0.847 1.00 95.00 183 ASP B CA 1
ATOM 3807 C C . ASP B 1 191 ? 4.151 -30.152 2.128 1.00 94.39 183 ASP B C 1
ATOM 3808 O O . ASP B 1 191 ? 4.817 -31.184 2.213 1.00 95.87 183 ASP B O 1
ATOM 3813 N N . HIS B 1 192 ? 4.056 -29.288 3.137 1.00 93.72 184 HIS B N 1
ATOM 3814 C CA . HIS B 1 192 ? 3.178 -28.116 3.142 1.00 93.92 184 HIS B CA 1
ATOM 3815 C C . HIS B 1 192 ? 3.590 -27.008 2.171 1.00 93.98 184 HIS B C 1
ATOM 3816 O O . HIS B 1 192 ? 4.758 -26.621 2.106 1.00 91.29 184 HIS B O 1
ATOM 3823 N N . PHE B 1 193 ? 2.615 -26.512 1.413 1.00 95.48 185 PHE B N 1
ATOM 3824 C CA . PHE B 1 193 ? 2.745 -25.223 0.740 1.00 91.10 185 PHE B CA 1
ATOM 3825 C C . PHE B 1 193 ? 1.581 -24.308 1.117 1.00 91.43 185 PHE B C 1
ATOM 3826 O O . PHE B 1 193 ? 0.554 -24.765 1.623 1.00 87.89 185 PHE B O 1
ATOM 3834 N N . LEU B 1 194 ? 1.751 -23.016 0.864 1.00 89.69 186 LEU B N 1
ATOM 3835 C CA . LEU B 1 194 ? 0.806 -22.003 1.321 1.00 88.22 186 LEU B CA 1
ATOM 3836 C C . LEU B 1 194 ? -0.365 -21.783 0.349 1.00 90.76 186 LEU B C 1
ATOM 3837 O O . LEU B 1 194 ? -0.158 -21.434 -0.818 1.00 87.33 186 LEU B O 1
ATOM 3842 N N . PRO B 1 195 ? -1.600 -22.008 0.840 1.00 89.09 187 PRO B N 1
ATOM 3843 C CA . PRO B 1 195 ? -2.901 -21.894 0.161 1.00 87.63 187 PRO B CA 1
ATOM 3844 C C . PRO B 1 195 ? -3.439 -20.462 0.068 1.00 83.01 187 PRO B C 1
ATOM 3845 O O . PRO B 1 195 ? -4.196 -20.048 0.951 1.00 78.36 187 PRO B O 1
ATOM 3849 N N . THR B 1 196 ? -3.031 -19.715 -0.958 1.00 83.24 188 THR B N 1
ATOM 3850 C CA . THR B 1 196 ? -3.524 -18.350 -1.157 1.00 80.01 188 THR B CA 1
ATOM 3851 C C . THR B 1 196 ? -4.372 -18.207 -2.429 1.00 76.22 188 THR B C 1
ATOM 3852 O O . THR B 1 196 ? -4.608 -19.188 -3.129 1.00 73.25 188 THR B O 1
ATOM 3856 N N . PHE B 1 197 ? -4.801 -16.980 -2.728 1.00 74.01 189 PHE B N 1
ATOM 3857 C CA . PHE B 1 197 ? -5.831 -16.698 -3.741 1.00 67.39 189 PHE B CA 1
ATOM 3858 C C . PHE B 1 197 ? -5.661 -17.424 -5.080 1.00 67.60 189 PHE B C 1
ATOM 3859 O O . PHE B 1 197 ? -6.644 -17.860 -5.692 1.00 59.92 189 PHE B O 1
ATOM 3867 N N . ASN B 1 198 ? -4.416 -17.528 -5.534 1.00 70.07 190 ASN B N 1
ATOM 3868 C CA . ASN B 1 198 ? -4.082 -18.210 -6.784 1.00 71.25 190 ASN B CA 1
ATOM 3869 C C . ASN B 1 198 ? -3.703 -19.680 -6.592 1.00 69.80 190 ASN B C 1
ATOM 3870 O O . ASN B 1 198 ? -3.235 -20.339 -7.523 1.00 69.15 190 ASN B O 1
ATOM 3875 N N . ALA B 1 199 ? -3.904 -20.179 -5.376 1.00 69.90 191 ALA B N 1
ATOM 3876 C CA . ALA B 1 199 ? -3.342 -21.451 -4.935 1.00 66.89 191 ALA B CA 1
ATOM 3877 C C . ALA B 1 199 ? -3.619 -22.673 -5.817 1.00 62.67 191 ALA B C 1
ATOM 3878 O O . ALA B 1 199 ? -2.959 -23.694 -5.646 1.00 71.81 191 ALA B O 1
ATOM 3880 N N . GLU B 1 200 ? -4.583 -22.604 -6.731 1.00 58.38 192 GLU B N 1
ATOM 3881 C CA . GLU B 1 200 ? -4.751 -23.708 -7.686 1.00 58.37 192 GLU B CA 1
ATOM 3882 C C . GLU B 1 200 ? -4.896 -25.087 -7.020 1.00 61.42 192 GLU B C 1
ATOM 3883 O O . GLU B 1 200 ? -3.917 -25.805 -6.790 1.00 52.95 192 GLU B O 1
ATOM 3889 N N . PRO B 1 201 ? -6.127 -25.424 -6.640 1.00 55.92 193 PRO B N 1
ATOM 3890 C CA . PRO B 1 201 ? -6.408 -26.631 -5.871 1.00 41.80 193 PRO B CA 1
ATOM 3891 C C . PRO B 1 201 ? -5.664 -27.851 -6.403 1.00 43.71 193 PRO B C 1
ATOM 3892 O O . PRO B 1 201 ? -5.446 -28.003 -7.598 1.00 49.34 193 PRO B O 1
ATOM 3896 N N . LEU B 1 202 ? -5.250 -28.707 -5.483 1.00 42.44 194 LEU B N 1
ATOM 3897 C CA . LEU B 1 202 ? -4.660 -29.983 -5.825 1.00 36.63 194 LEU B CA 1
ATOM 3898 C C . LEU B 1 202 ? -5.738 -30.881 -6.400 1.00 40.67 194 LEU B C 1
ATOM 3899 O O . LEU B 1 202 ? -6.906 -30.790 -6.021 1.00 36.70 194 LEU B O 1
ATOM 3904 N N . GLN B 1 203 ? -5.348 -31.735 -7.336 1.00 42.63 195 GLN B N 1
ATOM 3905 C CA . GLN B 1 203 ? -6.243 -32.766 -7.838 1.00 44.33 195 GLN B CA 1
ATOM 3906 C C . GLN B 1 203 ? -5.455 -34.030 -8.160 1.00 45.70 195 GLN B C 1
ATOM 3907 O O . GLN B 1 203 ? -4.395 -33.977 -8.777 1.00 51.99 195 GLN B O 1
ATOM 3913 N N . ASP B 1 204 ? -5.969 -35.166 -7.717 1.00 40.70 196 ASP B N 1
ATOM 3914 C CA . ASP B 1 204 ? -5.301 -36.435 -7.948 1.00 46.54 196 ASP B CA 1
ATOM 3915 C C . ASP B 1 204 ? -5.670 -36.933 -9.345 1.00 52.20 196 ASP B C 1
ATOM 3916 O O . ASP B 1 204 ? -6.850 -37.091 -9.674 1.00 49.23 196 ASP B O 1
ATOM 3921 N N . ASP B 1 205 ? -4.652 -37.172 -10.164 1.00 47.63 197 ASP B N 1
ATOM 3922 C CA . ASP B 1 205 ? -4.855 -37.462 -11.578 1.00 51.79 197 ASP B CA 1
ATOM 3923 C C . ASP B 1 205 ? -5.296 -38.903 -11.865 1.00 52.37 197 ASP B C 1
ATOM 3924 O O . ASP B 1 205 ? -5.842 -39.182 -12.936 1.00 53.87 197 ASP B O 1
ATOM 3929 N N . LYS B 1 206 ? -5.074 -39.803 -10.908 1.00 50.33 198 LYS B N 1
ATOM 3930 C CA . LYS B 1 206 ? -5.403 -41.222 -11.077 1.00 45.38 198 LYS B CA 1
ATOM 3931 C C . LYS B 1 206 ? -6.893 -41.504 -10.891 1.00 45.81 198 LYS B C 1
ATOM 3932 O O . LYS B 1 206 ? -7.405 -42.509 -11.378 1.00 45.13 198 LYS B O 1
ATOM 3938 N N . VAL B 1 207 ? -7.583 -40.623 -10.171 1.00 44.89 199 VAL B N 1
ATOM 3939 C CA . VAL B 1 207 ? -9.016 -40.784 -9.951 1.00 49.12 199 VAL B CA 1
ATOM 3940 C C . VAL B 1 207 ? -9.816 -40.313 -11.176 1.00 41.63 199 VAL B C 1
ATOM 3941 O O . VAL B 1 207 ? -9.375 -39.440 -11.922 1.00 37.23 199 VAL B O 1
ATOM 3945 N N . SER B 1 208 ? -10.986 -40.909 -11.383 1.00 42.50 200 SER B N 1
ATOM 3946 C CA . SER B 1 208 ? -11.765 -40.682 -12.603 1.00 42.82 200 SER B CA 1
ATOM 3947 C C . SER B 1 208 ? -12.709 -39.478 -12.519 1.00 43.46 200 SER B C 1
ATOM 3948 O O . SER B 1 208 ? -13.224 -39.013 -13.545 1.00 41.48 200 SER B O 1
ATOM 3951 N N . PHE B 1 209 ? -12.914 -38.966 -11.307 1.00 38.05 201 PHE B N 1
ATOM 3952 C CA . PHE B 1 209 ? -13.927 -37.942 -11.051 1.00 36.34 201 PHE B CA 1
ATOM 3953 C C . PHE B 1 209 ? -13.238 -36.615 -10.808 1.00 33.88 201 PHE B C 1
ATOM 3954 O O . PHE B 1 209 ? -12.074 -36.581 -10.420 1.00 34.56 201 PHE B O 1
ATOM 3962 N N . ALA B 1 210 ? -13.940 -35.522 -11.087 1.00 31.41 202 ALA B N 1
ATOM 3963 C CA . ALA B 1 210 ? -13.420 -34.186 -10.806 1.00 32.64 202 ALA B CA 1
ATOM 3964 C C . ALA B 1 210 ? -13.518 -33.907 -9.317 1.00 31.43 202 ALA B C 1
ATOM 3965 O O . ALA B 1 210 ? -14.516 -34.237 -8.689 1.00 31.12 202 ALA B O 1
ATOM 3967 N N . HIS B 1 211 ? -12.471 -33.319 -8.755 1.00 36.06 203 HIS B N 1
ATOM 3968 C CA . HIS B 1 211 ? -12.455 -32.971 -7.340 1.00 32.05 203 HIS B CA 1
ATOM 3969 C C . HIS B 1 211 ? -11.437 -31.859 -7.153 1.00 26.05 203 HIS B C 1
ATOM 3970 O O . HIS B 1 211 ? -10.572 -31.682 -7.988 1.00 31.14 203 HIS B O 1
ATOM 3977 N N . PHE B 1 212 ? -11.530 -31.107 -6.063 1.00 31.62 204 PHE B N 1
ATOM 3978 C CA . PHE B 1 212 ? -10.561 -30.044 -5.812 1.00 30.51 204 PHE B CA 1
ATOM 3979 C C . PHE B 1 212 ? -10.223 -29.925 -4.356 1.00 26.65 204 PHE B C 1
ATOM 3980 O O . PHE B 1 212 ? -11.108 -29.761 -3.519 1.00 30.17 204 PHE B O 1
ATOM 3988 N N . VAL B 1 213 ? -8.931 -29.966 -4.059 1.00 28.54 205 VAL B N 1
ATOM 3989 C CA . VAL B 1 213 ? -8.489 -29.993 -2.678 1.00 29.37 205 VAL B CA 1
ATOM 3990 C C . VAL B 1 213 ? -7.470 -28.906 -2.359 1.00 31.50 205 VAL B C 1
ATOM 3991 O O . VAL B 1 213 ? -6.509 -28.706 -3.094 1.00 36.82 205 VAL B O 1
ATOM 3995 N N . LEU B 1 214 ? -7.713 -28.181 -1.276 1.00 32.99 206 LEU B N 1
ATOM 3996 C CA . LEU B 1 214 ? -6.728 -27.272 -0.703 1.00 33.72 206 LEU B CA 1
ATOM 3997 C C . LEU B 1 214 ? -6.321 -27.734 0.688 1.00 36.98 206 LEU B C 1
ATOM 3998 O O . LEU B 1 214 ? -7.183 -27.944 1.537 1.00 32.36 206 LEU B O 1
ATOM 4003 N N . PRO B 1 215 ? -5.012 -27.930 0.915 1.00 41.18 207 PRO B N 1
ATOM 4004 C CA . PRO B 1 215 ? -4.552 -28.256 2.271 1.00 40.55 207 PRO B CA 1
ATOM 4005 C C . PRO B 1 215 ? -4.699 -27.079 3.233 1.00 37.64 207 PRO B C 1
ATOM 4006 O O . PRO B 1 215 ? -4.563 -25.925 2.848 1.00 38.47 207 PRO B O 1
ATOM 4010 N N . LEU B 1 216 ? -4.929 -27.405 4.497 1.00 34.62 208 LEU B N 1
ATOM 4011 C CA . LEU B 1 216 ? -5.091 -26.434 5.549 1.00 30.99 208 LEU B CA 1
ATOM 4012 C C . LEU B 1 216 ? -3.885 -26.545 6.464 1.00 39.83 208 LEU B C 1
ATOM 4013 O O . LEU B 1 216 ? -3.262 -27.604 6.550 1.00 40.89 208 LEU B O 1
ATOM 4018 N N . PRO B 1 217 ? -3.541 -25.448 7.154 1.00 38.12 209 PRO B N 1
ATOM 4019 C CA . PRO B 1 217 ? -2.352 -25.468 8.009 1.00 45.77 209 PRO B CA 1
ATOM 4020 C C . PRO B 1 217 ? -2.521 -26.331 9.263 1.00 41.57 209 PRO B C 1
ATOM 4021 O O . PRO B 1 217 ? -3.624 -26.480 9.785 1.00 38.07 209 PRO B O 1
ATOM 4025 N N . GLU B 1 218 ? -1.406 -26.886 9.730 1.00 41.60 210 GLU B N 1
ATOM 4026 C CA . GLU B 1 218 ? -1.358 -27.802 10.865 1.00 44.26 210 GLU B CA 1
ATOM 4027 C C . GLU B 1 218 ? -1.880 -27.199 12.169 1.00 52.19 210 GLU B C 1
ATOM 4028 O O . GLU B 1 218 ? -2.576 -27.861 12.950 1.00 51.86 210 GLU B O 1
ATOM 4034 N N . SER B 1 219 ? -1.536 -25.945 12.417 1.00 50.90 211 SER B N 1
ATOM 4035 C CA . SER B 1 219 ? -1.983 -25.298 13.635 1.00 51.41 211 SER B CA 1
ATOM 4036 C C . SER B 1 219 ? -3.275 -24.550 13.399 1.00 48.10 211 SER B C 1
ATOM 4037 O O . SER B 1 219 ? -3.388 -23.773 12.455 1.00 45.89 211 SER B O 1
ATOM 4040 N N . SER B 1 220 ? -4.238 -24.787 14.284 1.00 49.46 212 SER B N 1
ATOM 4041 C CA . SER B 1 220 ? -5.562 -24.194 14.203 1.00 43.44 212 SER B CA 1
ATOM 4042 C C . SER B 1 220 ? -5.513 -22.668 14.183 1.00 48.05 212 SER B C 1
ATOM 4043 O O . SER B 1 220 ? -6.367 -22.012 13.587 1.00 49.45 212 SER B O 1
ATOM 4046 N N . ASP B 1 221 ? -4.509 -22.110 14.847 1.00 49.69 213 ASP B N 1
ATOM 4047 C CA . ASP B 1 221 ? -4.403 -20.668 15.037 1.00 54.59 213 ASP B CA 1
ATOM 4048 C C . ASP B 1 221 ? -4.005 -19.909 13.765 1.00 54.41 213 ASP B C 1
ATOM 4049 O O . ASP B 1 221 ? -3.979 -18.676 13.750 1.00 61.06 213 ASP B O 1
ATOM 4054 N N . GLN B 1 222 ? -3.674 -20.648 12.709 1.00 52.51 214 GLN B N 1
ATOM 4055 C CA . GLN B 1 222 ? -3.429 -20.063 11.390 1.00 49.46 214 GLN B CA 1
ATOM 4056 C C . GLN B 1 222 ? -4.704 -20.124 10.574 1.00 49.98 214 GLN B C 1
ATOM 4057 O O . GLN B 1 222 ? -4.726 -19.752 9.402 1.00 54.68 214 GLN B O 1
ATOM 4063 N N . VAL B 1 223 ? -5.769 -20.608 11.200 1.00 46.01 215 VAL B N 1
ATOM 4064 C CA . VAL B 1 223 ? -7.018 -20.819 10.498 1.00 42.97 215 VAL B CA 1
ATOM 4065 C C . VAL B 1 223 ? -8.080 -19.900 11.058 1.00 37.76 215 VAL B C 1
ATOM 4066 O O . VAL B 1 223 ? -8.395 -19.938 12.249 1.00 36.31 215 VAL B O 1
ATOM 4070 N N . ASP B 1 224 ? -8.612 -19.047 10.199 1.00 33.94 216 ASP B N 1
ATOM 4071 C CA . ASP B 1 224 ? -9.716 -18.202 10.594 1.00 35.95 216 ASP B CA 1
ATOM 4072 C C . ASP B 1 224 ? -10.696 -18.162 9.440 1.00 32.65 216 ASP B C 1
ATOM 4073 O O . ASP B 1 224 ? -10.451 -18.793 8.406 1.00 29.61 216 ASP B O 1
ATOM 4078 N N . GLU B 1 225 ? -11.799 -17.433 9.608 1.00 31.41 217 GLU B N 1
ATOM 4079 C CA . GLU B 1 225 ? -12.849 -17.412 8.592 1.00 34.46 217 GLU B CA 1
ATOM 4080 C C . GLU B 1 225 ? -12.296 -17.055 7.222 1.00 38.95 217 GLU B C 1
ATOM 4081 O O . GLU B 1 225 ? -12.706 -17.623 6.213 1.00 39.33 217 GLU B O 1
ATOM 4087 N N . ASP B 1 226 ? -11.352 -16.122 7.190 1.00 35.66 218 ASP B N 1
ATOM 4088 C CA . ASP B 1 226 ? -10.905 -15.578 5.929 1.00 31.84 218 ASP B CA 1
ATOM 4089 C C . ASP B 1 226 ? -10.152 -16.602 5.108 1.00 30.83 218 ASP B C 1
ATOM 4090 O O . ASP B 1 226 ? -10.279 -16.646 3.885 1.00 30.62 218 ASP B O 1
ATOM 4095 N N . LEU B 1 227 ? -9.345 -17.419 5.764 1.00 31.69 219 LEU B N 1
ATOM 4096 C CA . LEU B 1 227 ? -8.641 -18.457 5.028 1.00 28.99 219 LEU B CA 1
ATOM 4097 C C . LEU B 1 227 ? -9.645 -19.524 4.539 1.00 33.37 219 LEU B C 1
ATOM 4098 O O . LEU B 1 227 ? -9.625 -19.923 3.373 1.00 34.33 219 LEU B O 1
ATOM 4103 N N . LEU B 1 228 ? -10.536 -19.969 5.421 1.00 32.77 220 LEU B N 1
ATOM 4104 C CA . LEU B 1 228 ? -11.562 -20.954 5.035 1.00 34.43 220 LEU B CA 1
ATOM 4105 C C . LEU B 1 228 ? -12.456 -20.442 3.890 1.00 31.49 220 LEU B C 1
ATOM 4106 O O . LEU B 1 228 ? -12.659 -21.128 2.883 1.00 30.66 220 LEU B O 1
ATOM 4111 N N . ALA B 1 229 ? -12.977 -19.228 4.044 1.00 33.38 221 ALA B N 1
ATOM 4112 C CA . ALA B 1 229 ? -13.755 -18.566 2.994 1.00 32.21 221 ALA B CA 1
ATOM 4113 C C . ALA B 1 229 ? -13.005 -18.512 1.675 1.00 35.53 221 ALA B C 1
ATOM 4114 O O . ALA B 1 229 ? -13.582 -18.716 0.617 1.00 38.50 221 ALA B O 1
ATOM 4116 N N . MET B 1 230 ? -11.715 -18.212 1.717 1.00 32.52 222 MET B N 1
ATOM 4117 C CA . MET B 1 230 ? -11.022 -18.007 0.459 1.00 35.65 222 MET B CA 1
ATOM 4118 C C . MET B 1 230 ? -10.730 -19.338 -0.216 1.00 34.53 222 MET B C 1
ATOM 4119 O O . MET B 1 230 ? -10.812 -19.457 -1.436 1.00 38.57 222 MET B O 1
ATOM 4124 N N . CYS B 1 231 ? -10.384 -20.338 0.582 1.00 34.31 223 CYS B N 1
ATOM 4125 C CA . CYS B 1 231 ? -10.298 -21.707 0.088 1.00 33.20 223 CYS B CA 1
ATOM 4126 C C . CYS B 1 231 ? -11.600 -22.155 -0.568 1.00 29.32 223 CYS B C 1
ATOM 4127 O O . CYS B 1 231 ? -11.609 -22.677 -1.688 1.00 29.87 223 CYS B O 1
ATOM 4130 N N . TYR B 1 232 ? -12.697 -21.954 0.144 1.00 29.05 224 TYR B N 1
ATOM 4131 C CA . TYR B 1 232 ? -13.987 -22.424 -0.326 1.00 30.06 224 TYR B CA 1
ATOM 4132 C C . TYR B 1 232 ? -14.297 -21.769 -1.654 1.00 28.63 224 TYR B C 1
ATOM 4133 O O . TYR B 1 232 ? -14.713 -22.425 -2.598 1.00 30.85 224 TYR B O 1
ATOM 4142 N N . VAL B 1 233 ? -14.065 -20.467 -1.745 1.00 38.37 225 VAL B N 1
ATOM 4143 C CA . VAL B 1 233 ? -14.327 -19.759 -2.988 1.00 32.26 225 VAL B CA 1
ATOM 4144 C C . VAL B 1 233 ? -13.419 -20.288 -4.089 1.00 32.04 225 VAL B C 1
ATOM 4145 O O . VAL B 1 233 ? -13.866 -20.570 -5.195 1.00 34.84 225 VAL B O 1
ATOM 4149 N N . SER B 1 234 ? -12.140 -20.439 -3.784 1.00 30.71 226 SER B N 1
ATOM 4150 C CA . SER B 1 234 ? -11.202 -20.968 -4.765 1.00 32.53 226 SER B CA 1
ATOM 4151 C C . SER B 1 234 ? -11.676 -22.312 -5.335 1.00 36.36 226 SER B C 1
ATOM 4152 O O . SER B 1 234 ? -11.618 -22.526 -6.542 1.00 36.50 226 SER B O 1
ATOM 4155 N N . LEU B 1 235 ? -12.133 -23.208 -4.452 1.00 35.37 227 LEU B N 1
ATOM 4156 C CA . LEU B 1 235 ? -12.636 -24.532 -4.839 1.00 30.85 227 LEU B CA 1
ATOM 4157 C C . LEU B 1 235 ? -13.961 -24.454 -5.599 1.00 26.29 227 LEU B C 1
ATOM 4158 O O . LEU B 1 235 ? -14.144 -25.140 -6.603 1.00 27.49 227 LEU B O 1
ATOM 4163 N N . MET B 1 236 ? -14.872 -23.603 -5.133 1.00 28.74 228 MET B N 1
ATOM 4164 C CA . MET B 1 236 ? -16.150 -23.412 -5.814 1.00 31.29 228 MET B CA 1
ATOM 4165 C C . MET B 1 236 ? -15.943 -22.943 -7.238 1.00 34.92 228 MET B C 1
ATOM 4166 O O . MET B 1 236 ? -16.707 -23.294 -8.139 1.00 29.11 228 MET B O 1
ATOM 4171 N N . GLN B 1 237 ? -14.903 -22.145 -7.442 1.00 31.41 229 GLN B N 1
ATOM 4172 C CA . GLN B 1 237 ? -14.657 -21.585 -8.759 1.00 36.63 229 GLN B CA 1
ATOM 4173 C C . GLN B 1 237 ? -14.436 -22.711 -9.763 1.00 36.53 229 GLN B C 1
ATOM 4174 O O . GLN B 1 237 ? -14.960 -22.682 -10.888 1.00 36.94 229 GLN B O 1
ATOM 4180 N N . ARG B 1 238 ? -13.641 -23.695 -9.361 1.00 32.92 230 ARG B N 1
ATOM 4181 C CA . ARG B 1 238 ? -13.375 -24.837 -10.228 1.00 36.77 230 ARG B CA 1
ATOM 4182 C C . ARG B 1 238 ? -14.648 -25.674 -10.382 1.00 37.37 230 ARG B C 1
ATOM 4183 O O . ARG B 1 238 ? -14.989 -26.115 -11.485 1.00 35.35 230 ARG B O 1
ATOM 4191 N N . ALA B 1 239 ? -15.357 -25.879 -9.273 1.00 32.76 231 ALA B N 1
ATOM 4192 C CA . ALA B 1 239 ? -16.493 -26.797 -9.256 1.00 35.06 231 ALA B CA 1
ATOM 4193 C C . ALA B 1 239 ? -17.666 -26.300 -10.096 1.00 34.60 231 ALA B C 1
ATOM 4194 O O . ALA B 1 239 ? -18.394 -27.093 -10.696 1.00 32.89 231 ALA B O 1
ATOM 4196 N N . LEU B 1 240 ? -17.845 -24.983 -10.123 1.00 34.46 232 LEU B N 1
ATOM 4197 C CA . LEU B 1 240 ? -18.941 -24.344 -10.852 1.00 36.23 232 LEU B CA 1
ATOM 4198 C C . LEU B 1 240 ? -18.839 -24.467 -12.374 1.00 38.81 232 LEU B C 1
ATOM 4199 O O . LEU B 1 240 ? -19.852 -24.428 -13.077 1.00 40.58 232 LEU B O 1
ATOM 4204 N N . THR B 1 241 ? -17.624 -24.605 -12.888 1.00 39.00 233 THR B N 1
ATOM 4205 C CA . THR B 1 241 ? -17.437 -24.661 -14.333 1.00 38.37 233 THR B CA 1
ATOM 4206 C C . THR B 1 241 ? -18.171 -25.868 -14.935 1.00 41.05 233 THR B C 1
ATOM 4207 O O . THR B 1 241 ? -18.573 -25.842 -16.096 1.00 43.21 233 THR B O 1
ATOM 4211 N N . PHE B 1 242 ? -18.379 -26.908 -14.131 1.00 31.91 234 PHE B N 1
ATOM 4212 C CA . PHE B 1 242 ? -19.025 -28.135 -14.618 1.00 34.01 234 PHE B CA 1
ATOM 4213 C C . PHE B 1 242 ? -20.509 -27.982 -14.883 1.00 33.70 234 PHE B C 1
ATOM 4214 O O . PHE B 1 242 ? -21.097 -28.800 -15.576 1.00 33.56 234 PHE B O 1
ATOM 4222 N N . PHE B 1 243 ? -21.097 -26.919 -14.356 1.00 39.56 235 PHE B N 1
ATOM 4223 C CA . PHE B 1 243 ? -22.399 -26.474 -14.826 1.00 46.60 235 PHE B CA 1
ATOM 4224 C C . PHE B 1 243 ? -22.211 -25.130 -15.535 1.00 53.78 235 PHE B C 1
ATOM 4225 O O . PHE B 1 243 ? -22.085 -24.087 -14.898 1.00 61.55 235 PHE B O 1
ATOM 4233 N N . GLN B 1 244 ? -22.245 -25.163 -16.860 1.00 58.69 236 GLN B N 1
ATOM 4234 C CA . GLN B 1 244 ? -22.030 -23.982 -17.704 1.00 67.59 236 GLN B CA 1
ATOM 4235 C C . GLN B 1 244 ? -22.683 -24.283 -19.047 1.00 68.78 236 GLN B C 1
ATOM 4236 O O . GLN B 1 244 ? -23.441 -25.239 -19.158 1.00 69.78 236 GLN B O 1
ATOM 4242 N N . ASP B 1 245 ? -22.412 -23.486 -20.069 1.00 79.69 237 ASP B N 1
ATOM 4243 C CA . ASP B 1 245 ? -22.850 -23.925 -21.387 1.00 83.69 237 ASP B CA 1
ATOM 4244 C C . ASP B 1 245 ? -24.351 -24.039 -21.758 1.00 82.32 237 ASP B C 1
ATOM 4245 O O . ASP B 1 245 ? -25.005 -25.060 -21.482 1.00 83.93 237 ASP B O 1
ATOM 4250 N N . TRP B 1 246 ? -24.879 -22.961 -22.347 1.00 82.65 238 TRP B N 1
ATOM 4251 C CA . TRP B 1 246 ? -24.220 -21.644 -22.328 1.00 78.55 238 TRP B CA 1
ATOM 4252 C C . TRP B 1 246 ? -24.915 -20.378 -21.746 1.00 78.57 238 TRP B C 1
ATOM 4253 O O . TRP B 1 246 ? -24.279 -19.327 -21.649 1.00 75.51 238 TRP B O 1
ATOM 4264 N N . THR B 1 247 ? -26.193 -20.469 -21.366 1.00 83.14 239 THR B N 1
ATOM 4265 C CA . THR B 1 247 ? -26.998 -19.259 -21.096 1.00 86.80 239 THR B CA 1
ATOM 4266 C C . THR B 1 247 ? -27.231 -18.968 -19.602 1.00 80.64 239 THR B C 1
ATOM 4267 O O . THR B 1 247 ? -26.753 -17.956 -19.091 1.00 78.71 239 THR B O 1
ATOM 4271 N N . ASN B 1 248 ? -27.968 -19.837 -18.906 1.00 84.40 240 ASN B N 1
ATOM 4272 C CA . ASN B 1 248 ? -28.545 -21.046 -19.493 1.00 86.33 240 ASN B CA 1
ATOM 4273 C C . ASN B 1 248 ? -30.031 -21.201 -19.271 1.00 93.49 240 ASN B C 1
ATOM 4274 O O . ASN B 1 248 ? -30.520 -21.109 -18.140 1.00 95.84 240 ASN B O 1
ATOM 4279 N N . GLU B 1 249 ? -30.752 -21.474 -20.345 1.00 93.65 241 GLU B N 1
ATOM 4280 C CA . GLU B 1 249 ? -32.011 -22.162 -20.185 1.00 96.35 241 GLU B CA 1
ATOM 4281 C C . GLU B 1 249 ? -31.996 -23.441 -21.027 1.00 99.09 241 GLU B C 1
ATOM 4282 O O . GLU B 1 249 ? -32.068 -23.392 -22.262 1.00 98.34 241 GLU B O 1
ATOM 4288 N N . SER B 1 250 ? -31.856 -24.579 -20.351 1.00 99.47 242 SER B N 1
ATOM 4289 C CA . SER B 1 250 ? -32.112 -25.894 -20.946 1.00 95.23 242 SER B CA 1
ATOM 4290 C C . SER B 1 250 ? -33.615 -26.202 -21.102 1.00 91.82 242 SER B C 1
ATOM 4291 O O . SER B 1 250 ? -34.051 -26.652 -22.163 1.00 92.76 242 SER B O 1
ATOM 4294 N N . PRO B 1 251 ? -34.413 -25.961 -20.039 1.00 86.28 243 PRO B N 1
ATOM 4295 C CA . PRO B 1 251 ? -33.992 -25.410 -18.741 1.00 83.34 243 PRO B CA 1
ATOM 4296 C C . PRO B 1 251 ? -33.331 -26.461 -17.848 1.00 76.46 243 PRO B C 1
ATOM 4297 O O . PRO B 1 251 ? -33.285 -27.640 -18.205 1.00 71.38 243 PRO B O 1
ATOM 4301 N N . GLU B 1 252 ? -32.842 -26.041 -16.688 1.00 72.65 244 GLU B N 1
ATOM 4302 C CA . GLU B 1 252 ? -31.985 -26.910 -15.887 1.00 75.83 244 GLU B CA 1
ATOM 4303 C C . GLU B 1 252 ? -32.201 -26.785 -14.382 1.00 68.52 244 GLU B C 1
ATOM 4304 O O . GLU B 1 252 ? -32.737 -25.788 -13.890 1.00 63.20 244 GLU B O 1
ATOM 4310 N N . LEU B 1 253 ? -31.775 -27.813 -13.657 1.00 63.94 245 LEU B N 1
ATOM 4311 C CA . LEU B 1 253 ? -31.795 -27.785 -12.200 1.00 61.53 245 LEU B CA 1
ATOM 4312 C C . LEU B 1 253 ? -30.636 -26.958 -11.624 1.00 54.92 245 LEU B C 1
ATOM 4313 O O . LEU B 1 253 ? -29.624 -26.736 -12.290 1.00 58.22 245 LEU B O 1
ATOM 4318 N N . THR B 1 254 ? -30.791 -26.512 -10.384 1.00 49.87 246 THR B N 1
ATOM 4319 C CA . THR B 1 254 ? -29.703 -25.868 -9.662 1.00 46.88 246 THR B CA 1
ATOM 4320 C C . THR B 1 254 ? -28.532 -26.828 -9.455 1.00 45.15 246 THR B C 1
ATOM 4321 O O . THR B 1 254 ? -28.702 -28.052 -9.488 1.00 47.80 246 THR B O 1
ATOM 4325 N N . LYS B 1 255 ? -27.343 -26.267 -9.246 1.00 39.38 247 LYS B N 1
ATOM 4326 C CA . LYS B 1 255 ? -26.129 -27.065 -9.166 1.00 38.01 247 LYS B CA 1
ATOM 4327 C C . LYS B 1 255 ? -26.027 -27.910 -7.897 1.00 32.71 247 LYS B C 1
ATOM 4328 O O . LYS B 1 255 ? -26.692 -27.646 -6.892 1.00 32.04 247 LYS B O 1
ATOM 4334 N N . SER B 1 256 ? -25.189 -28.939 -7.963 1.00 30.70 248 SER B N 1
ATOM 4335 C CA . SER B 1 256 ? -24.981 -29.853 -6.842 1.00 29.71 248 SER B CA 1
ATOM 4336 C C . SER B 1 256 ? -23.496 -30.033 -6.579 1.00 28.46 248 SER B C 1
ATOM 4337 O O . SER B 1 256 ? -22.688 -30.099 -7.515 1.00 28.68 248 SER B O 1
ATOM 4340 N N . TYR B 1 257 ? -23.130 -30.104 -5.305 1.00 22.70 249 TYR B N 1
ATOM 4341 C CA . TYR B 1 257 ? -21.751 -30.402 -4.951 1.00 24.81 249 TYR B CA 1
ATOM 4342 C C . TYR B 1 257 ? -21.662 -30.924 -3.546 1.00 22.78 249 TYR B C 1
ATOM 4343 O O . TYR B 1 257 ? -22.606 -30.805 -2.771 1.00 22.15 249 TYR B O 1
ATOM 4352 N N . ASN B 1 258 ? -20.519 -31.519 -3.242 1.00 21.42 250 ASN B N 1
ATOM 4353 C CA . ASN B 1 258 ? -20.210 -31.977 -1.902 1.00 21.55 250 ASN B CA 1
ATOM 4354 C C . ASN B 1 258 ? -19.079 -31.141 -1.370 1.00 22.19 250 ASN B C 1
ATOM 4355 O O . ASN B 1 258 ? -18.206 -30.709 -2.128 1.00 20.54 250 ASN B O 1
ATOM 4360 N N . VAL B 1 259 ? -19.100 -30.909 -0.070 1.00 20.22 251 VAL B N 1
ATOM 4361 C CA . VAL B 1 259 ? -17.978 -30.275 0.602 1.00 23.70 251 VAL B CA 1
ATOM 4362 C C . VAL B 1 259 ? -17.472 -31.199 1.704 1.00 20.92 251 VAL B C 1
ATOM 4363 O O . VAL B 1 259 ? -18.246 -31.665 2.533 1.00 20.58 251 VAL B O 1
ATOM 4367 N N . LEU B 1 260 ? -16.177 -31.477 1.713 1.00 18.60 252 LEU B N 1
ATOM 4368 C CA . LEU B 1 260 ? -15.628 -32.280 2.784 1.00 22.45 252 LEU B CA 1
ATOM 4369 C C . LEU B 1 260 ? -14.569 -31.469 3.518 1.00 24.16 252 LEU B C 1
ATOM 4370 O O . LEU B 1 260 ? -13.700 -30.879 2.898 1.00 27.10 252 LEU B O 1
ATOM 4375 N N . LEU B 1 261 ? -14.654 -31.437 4.842 1.00 21.17 253 LEU B N 1
ATOM 4376 C CA . LEU B 1 261 ? -13.712 -30.678 5.647 1.00 20.19 253 LEU B CA 1
ATOM 4377 C C . LEU B 1 261 ? -13.070 -31.568 6.712 1.00 24.00 253 LEU B C 1
ATOM 4378 O O . LEU B 1 261 ? -13.759 -32.278 7.445 1.00 23.83 253 LEU B O 1
ATOM 4383 N N . THR B 1 262 ? -11.740 -31.556 6.765 1.00 25.96 254 THR B N 1
ATOM 4384 C CA . THR B 1 262 ? -11.016 -32.167 7.875 1.00 30.15 254 THR B CA 1
ATOM 4385 C C . THR B 1 262 ? -10.073 -31.098 8.405 1.00 29.61 254 THR B C 1
ATOM 4386 O O . THR B 1 262 ? -10.001 -29.995 7.840 1.00 25.23 254 THR B O 1
ATOM 4390 N N . LYS B 1 263 ? -9.352 -31.416 9.478 1.00 26.09 255 LYS B N 1
ATOM 4391 C CA . LYS B 1 263 ? -8.275 -30.526 9.947 1.00 35.01 255 LYS B CA 1
ATOM 4392 C C . LYS B 1 263 ? -7.143 -30.361 8.931 1.00 27.06 255 LYS B C 1
ATOM 4393 O O . LYS B 1 263 ? -6.489 -29.332 8.882 1.00 33.55 255 LYS B O 1
ATOM 4399 N N . LYS B 1 264 ? -6.908 -31.385 8.123 1.00 34.55 256 LYS B N 1
ATOM 4400 C CA . LYS B 1 264 ? -5.822 -31.361 7.144 1.00 34.53 256 LYS B CA 1
ATOM 4401 C C . LYS B 1 264 ? -6.136 -30.654 5.818 1.00 33.81 256 LYS B C 1
ATOM 4402 O O . LYS B 1 264 ? -5.231 -30.134 5.163 1.00 30.63 256 LYS B O 1
ATOM 4408 N N . TRP B 1 265 ? -7.390 -30.710 5.377 1.00 30.12 257 TRP B N 1
ATOM 4409 C CA . TRP B 1 265 ? -7.723 -30.203 4.042 1.00 31.80 257 TRP B CA 1
ATOM 4410 C C . TRP B 1 265 ? -9.212 -29.912 3.842 1.00 28.69 257 TRP B C 1
ATOM 4411 O O . TRP B 1 265 ? -10.062 -30.386 4.587 1.00 26.95 257 TRP B O 1
ATOM 4422 N N . ILE B 1 266 ? -9.508 -29.125 2.818 1.00 27.65 258 ILE B N 1
ATOM 4423 C CA . ILE B 1 266 ? -10.871 -28.892 2.415 1.00 25.53 258 ILE B CA 1
ATOM 4424 C C . ILE B 1 266 ? -10.965 -29.318 0.959 1.00 27.58 258 ILE B C 1
ATOM 4425 O O . ILE B 1 266 ? -10.013 -29.152 0.192 1.00 29.51 258 ILE B O 1
ATOM 4430 N N . CYS B 1 267 ? -12.100 -29.905 0.592 1.00 26.73 259 CYS B N 1
ATOM 4431 C CA . CYS B 1 267 ? -12.290 -30.492 -0.730 1.00 23.25 259 CYS B CA 1
ATOM 4432 C C . CYS B 1 267 ? -13.684 -30.164 -1.272 1.00 27.09 259 CYS B C 1
ATOM 4433 O O . CYS B 1 267 ? -14.656 -30.194 -0.528 1.00 26.05 259 CYS B O 1
ATOM 4436 N N . VAL B 1 268 ? -13.796 -29.844 -2.561 1.00 27.05 260 VAL B N 1
ATOM 4437 C CA . VAL B 1 268 ? -15.128 -29.727 -3.166 1.00 24.55 260 VAL B CA 1
ATOM 4438 C C . VAL B 1 268 ? -15.285 -30.680 -4.348 1.00 25.75 260 VAL B C 1
ATOM 4439 O O . VAL B 1 268 ? -14.366 -30.822 -5.156 1.00 25.90 260 VAL B O 1
ATOM 4443 N N . VAL B 1 269 ? -16.429 -31.365 -4.409 1.00 22.77 261 VAL B N 1
ATOM 4444 C CA . VAL B 1 269 ? -16.782 -32.254 -5.530 1.00 22.91 261 VAL B CA 1
ATOM 4445 C C . VAL B 1 269 ? -18.068 -31.856 -6.270 1.00 25.88 261 VAL B C 1
ATOM 4446 O O . VAL B 1 269 ? -19.145 -31.810 -5.660 1.00 25.45 261 VAL B O 1
ATOM 4450 N N . PRO B 1 270 ? -17.969 -31.560 -7.584 1.00 26.50 262 PRO B N 1
ATOM 4451 C CA . PRO B 1 270 ? -19.200 -31.277 -8.313 1.00 22.29 262 PRO B CA 1
ATOM 4452 C C . PRO B 1 270 ? -19.926 -32.590 -8.574 1.00 25.99 262 PRO B C 1
ATOM 4453 O O . PRO B 1 270 ? -19.262 -33.605 -8.791 1.00 27.39 262 PRO B O 1
ATOM 4457 N N . ARG B 1 271 ? -21.257 -32.567 -8.550 1.00 26.42 263 ARG B N 1
ATOM 4458 C CA . ARG B 1 271 ? -22.061 -33.793 -8.548 1.00 27.07 263 ARG B CA 1
ATOM 4459 C C . ARG B 1 271 ? -23.108 -33.810 -9.659 1.00 26.05 263 ARG B C 1
ATOM 4460 O O . ARG B 1 271 ? -23.916 -32.899 -9.767 1.00 31.55 263 ARG B O 1
ATOM 4468 N N . SER B 1 272 ? -23.040 -34.827 -10.511 1.00 27.57 264 SER B N 1
ATOM 4469 C CA . SER B 1 272 ? -24.046 -35.082 -11.554 1.00 30.45 264 SER B CA 1
ATOM 4470 C C . SER B 1 272 ? -25.278 -35.892 -11.103 1.00 30.99 264 SER B C 1
ATOM 4471 O O . SER B 1 272 ? -26.394 -35.585 -11.510 1.00 35.98 264 SER B O 1
ATOM 4474 N N . HIS B 1 273 ? -25.065 -36.944 -10.305 1.00 30.71 265 HIS B N 1
ATOM 4475 C CA . HIS B 1 273 ? -26.150 -37.869 -9.905 1.00 28.52 265 HIS B CA 1
ATOM 4476 C C . HIS B 1 273 ? -26.058 -38.269 -8.456 1.00 30.48 265 HIS B C 1
ATOM 4477 O O . HIS B 1 273 ? -24.962 -38.496 -7.940 1.00 29.14 265 HIS B O 1
ATOM 4484 N N . ALA B 1 274 ? -27.208 -38.376 -7.799 1.00 30.73 266 ALA B N 1
ATOM 4485 C CA . ALA B 1 274 ? -27.213 -38.771 -6.402 1.00 29.78 266 ALA B CA 1
ATOM 4486 C C . ALA B 1 274 ? -26.808 -40.227 -6.279 1.00 28.24 266 ALA B C 1
ATOM 4487 O O . ALA B 1 274 ? -26.123 -40.597 -5.332 1.00 26.98 266 ALA B O 1
ATOM 4489 N N . LYS B 1 275 ? -27.254 -41.045 -7.234 1.00 34.76 267 LYS B N 1
ATOM 4490 C CA . LYS B 1 275 ? -26.987 -42.482 -7.231 1.00 34.95 267 LYS B CA 1
ATOM 4491 C C . LYS B 1 275 ? -26.222 -42.865 -8.473 1.00 33.68 267 LYS B C 1
ATOM 4492 O O . LYS B 1 275 ? -26.390 -42.247 -9.514 1.00 32.04 267 LYS B O 1
ATOM 4498 N N . SER B 1 276 ? -25.361 -43.873 -8.340 1.00 35.43 268 SER B N 1
ATOM 4499 C CA . SER B 1 276 ? -24.530 -44.357 -9.441 1.00 36.88 268 SER B CA 1
ATOM 4500 C C . SER B 1 276 ? -25.321 -45.177 -10.454 1.00 44.83 268 SER B C 1
ATOM 4501 O O . SER B 1 276 ? -26.447 -45.601 -10.192 1.00 48.94 268 SER B O 1
ATOM 4504 N N . GLY B 1 277 ? -24.713 -45.400 -11.611 1.00 49.97 269 GLY B N 1
ATOM 4505 C CA . GLY B 1 277 ? -25.338 -46.160 -12.672 1.00 55.02 269 GLY B CA 1
ATOM 4506 C C . GLY B 1 277 ? -25.442 -47.651 -12.392 1.00 61.25 269 GLY B C 1
ATOM 4507 O O . GLY B 1 277 ? -25.381 -48.083 -11.238 1.00 58.55 269 GLY B O 1
ATOM 4508 N N . PRO B 1 278 ? -25.597 -48.446 -13.462 1.00 70.74 270 PRO B N 1
ATOM 4509 C CA . PRO B 1 278 ? -26.218 -49.778 -13.446 1.00 66.84 270 PRO B CA 1
ATOM 4510 C C . PRO B 1 278 ? -25.652 -50.831 -12.487 1.00 66.20 270 PRO B C 1
ATOM 4511 O O . PRO B 1 278 ? -26.454 -51.456 -11.788 1.00 67.52 270 PRO B O 1
ATOM 4515 N N . PRO B 1 279 ? -24.320 -51.046 -12.459 1.00 66.06 271 PRO B N 1
ATOM 4516 C CA . PRO B 1 279 ? -23.976 -52.237 -11.668 1.00 62.07 271 PRO B CA 1
ATOM 4517 C C . PRO B 1 279 ? -24.296 -52.108 -10.174 1.00 58.38 271 PRO B C 1
ATOM 4518 O O . PRO B 1 279 ? -25.009 -52.942 -9.619 1.00 63.73 271 PRO B O 1
ATOM 4522 N N . LEU B 1 280 ? -23.785 -51.057 -9.541 1.00 57.00 272 LEU B N 1
ATOM 4523 C CA . LEU B 1 280 ? -23.951 -50.881 -8.094 1.00 51.39 272 LEU B CA 1
ATOM 4524 C C . LEU B 1 280 ? -25.231 -50.185 -7.642 1.00 44.68 272 LEU B C 1
ATOM 4525 O O . LEU B 1 280 ? -25.899 -50.623 -6.701 1.00 49.11 272 LEU B O 1
ATOM 4530 N N . MET B 1 281 ? -25.583 -49.115 -8.341 1.00 47.04 273 MET B N 1
ATOM 4531 C CA . MET B 1 281 ? -26.622 -48.212 -7.866 1.00 49.80 273 MET B CA 1
ATOM 4532 C C . MET B 1 281 ? -26.333 -47.765 -6.426 1.00 44.37 273 MET B C 1
ATOM 4533 O O . MET B 1 281 ? -27.215 -47.792 -5.565 1.00 49.08 273 MET B O 1
ATOM 4538 N N . LEU B 1 282 ? -25.082 -47.376 -6.178 1.00 42.51 274 LEU B N 1
ATOM 4539 C CA . LEU B 1 282 ? -24.669 -46.830 -4.891 1.00 40.00 274 LEU B CA 1
ATOM 4540 C C . LEU B 1 282 ? -25.323 -45.483 -4.645 1.00 41.98 274 LEU B C 1
ATOM 4541 O O . LEU B 1 282 ? -25.408 -44.643 -5.545 1.00 41.42 274 LEU B O 1
ATOM 4546 N N . ASN B 1 283 ? -25.801 -45.286 -3.426 1.00 45.07 275 ASN B N 1
ATOM 4547 C CA . ASN B 1 283 ? -26.162 -43.963 -2.977 1.00 41.78 275 ASN B CA 1
ATOM 4548 C C . ASN B 1 283 ? -24.859 -43.310 -2.582 1.00 42.82 275 ASN B C 1
ATOM 4549 O O . ASN B 1 283 ? -24.140 -43.827 -1.725 1.00 46.46 275 ASN B O 1
ATOM 4554 N N . ILE B 1 284 ? -24.538 -42.191 -3.209 1.00 34.56 276 ILE B N 1
ATOM 4555 C CA . ILE B 1 284 ? -23.297 -41.511 -2.886 1.00 33.08 276 ILE B CA 1
ATOM 4556 C C . ILE B 1 284 ? -23.559 -40.133 -2.282 1.00 31.24 276 ILE B C 1
ATOM 4557 O O . ILE B 1 284 ? -24.199 -39.290 -2.903 1.00 32.77 276 ILE B O 1
ATOM 4562 N N . ASN B 1 285 ? -23.068 -39.916 -1.067 1.00 26.53 277 ASN B N 1
ATOM 4563 C CA . ASN B 1 285 ? -23.006 -38.564 -0.486 1.00 28.97 277 ASN B CA 1
ATOM 4564 C C . ASN B 1 285 ? -21.546 -38.180 -0.343 1.00 25.79 277 ASN B C 1
ATOM 4565 O O . ASN B 1 285 ? -20.677 -38.877 -0.865 1.00 27.75 277 ASN B O 1
ATOM 4570 N N . SER B 1 286 ? -21.276 -37.068 0.329 1.00 23.31 278 SER B N 1
ATOM 4571 C CA . SER B 1 286 ? -19.915 -36.533 0.409 1.00 25.01 278 SER B CA 1
ATOM 4572 C C . SER B 1 286 ? -18.867 -37.584 0.749 1.00 25.78 278 SER B C 1
ATOM 4573 O O . SER B 1 286 ? -17.807 -37.597 0.144 1.00 24.40 278 SER B O 1
ATOM 4576 N N . THR B 1 287 ? -19.157 -38.436 1.734 1.00 23.16 279 THR B N 1
ATOM 4577 C CA . THR B 1 287 ? -18.188 -39.417 2.197 1.00 26.83 279 THR B CA 1
ATOM 4578 C C . THR B 1 287 ? -17.667 -40.259 1.042 1.00 25.14 279 THR B C 1
ATOM 4579 O O . THR B 1 287 ? -16.512 -40.660 1.032 1.00 27.38 279 THR B O 1
ATOM 4583 N N . GLY B 1 288 ? -18.501 -40.499 0.045 1.00 22.02 280 GLY B N 1
ATOM 4584 C CA . GLY B 1 288 ? -18.051 -41.334 -1.051 1.00 26.13 280 GLY B CA 1
ATOM 4585 C C . GLY B 1 288 ? -16.741 -40.844 -1.642 1.00 27.80 280 GLY B C 1
ATOM 4586 O O . GLY B 1 288 ? -15.873 -41.627 -2.038 1.00 27.52 280 GLY B O 1
ATOM 4587 N N . TYR B 1 289 ? -16.593 -39.528 -1.694 1.00 30.09 281 TYR B N 1
ATOM 4588 C CA . TYR B 1 289 ? -15.480 -38.927 -2.415 1.00 27.86 281 TYR B CA 1
ATOM 4589 C C . TYR B 1 289 ? -14.220 -38.770 -1.576 1.00 28.50 281 TYR B C 1
ATOM 4590 O O . TYR B 1 289 ? -13.208 -38.231 -2.035 1.00 30.52 281 TYR B O 1
ATOM 4599 N N . CYS B 1 290 ? -14.285 -39.188 -0.324 1.00 28.29 282 CYS B N 1
ATOM 4600 C CA . CYS B 1 290 ? -13.046 -39.395 0.408 1.00 32.27 282 CYS B CA 1
ATOM 4601 C C . CYS B 1 290 ? -12.725 -40.889 0.434 1.00 36.95 282 CYS B C 1
ATOM 4602 O O . CYS B 1 290 ? -11.744 -41.321 1.035 1.00 34.64 282 CYS B O 1
ATOM 4605 N N . GLY B 1 291 ? -13.578 -41.665 -0.229 1.00 33.90 283 GLY B N 1
ATOM 4606 C CA . GLY B 1 291 ? -13.372 -43.093 -0.389 1.00 35.49 283 GLY B CA 1
ATOM 4607 C C . GLY B 1 291 ? -14.270 -43.979 0.456 1.00 35.02 283 GLY B C 1
ATOM 4608 O O . GLY B 1 291 ? -14.152 -45.197 0.396 1.00 32.35 283 GLY B O 1
ATOM 4609 N N . MET B 1 292 ? -15.158 -43.375 1.245 1.00 31.06 284 MET B N 1
ATOM 4610 C CA . MET B 1 292 ? -16.056 -44.131 2.115 1.00 27.10 284 MET B CA 1
ATOM 4611 C C . MET B 1 292 ? -17.417 -44.452 1.477 1.00 30.33 284 MET B C 1
ATOM 4612 O O . MET B 1 292 ? -18.189 -43.557 1.114 1.00 33.45 284 MET B O 1
ATOM 4617 N N . ILE B 1 293 ? -17.720 -45.742 1.381 1.00 34.00 285 ILE B N 1
ATOM 4618 C CA . ILE B 1 293 ? -18.850 -46.203 0.584 1.00 33.11 285 ILE B CA 1
ATOM 4619 C C . ILE B 1 293 ? -19.750 -47.126 1.396 1.00 32.72 285 ILE B C 1
ATOM 4620 O O . ILE B 1 293 ? -19.275 -48.023 2.087 1.00 35.31 285 ILE B O 1
ATOM 4625 N N . LEU B 1 294 ? -21.054 -46.904 1.302 1.00 33.34 286 LEU B N 1
ATOM 4626 C CA . LEU B 1 294 ? -22.021 -47.730 2.009 1.00 30.37 286 LEU B CA 1
ATOM 4627 C C . LEU B 1 294 ? -22.770 -48.629 1.037 1.00 34.88 286 LEU B C 1
ATOM 4628 O O . LEU B 1 294 ? -23.350 -48.132 0.081 1.00 35.76 286 LEU B O 1
ATOM 4633 N N . VAL B 1 295 ? -22.755 -49.946 1.287 1.00 38.93 287 VAL B N 1
ATOM 4634 C CA . VAL B 1 295 ? -23.503 -50.924 0.479 1.00 36.46 287 VAL B CA 1
ATOM 4635 C C . VAL B 1 295 ? -24.558 -51.669 1.307 1.00 38.56 287 VAL B C 1
ATOM 4636 O O . VAL B 1 295 ? -24.323 -52.006 2.470 1.00 36.59 287 VAL B O 1
ATOM 4640 N N . LYS B 1 296 ? -25.739 -51.869 0.722 1.00 45.29 288 LYS B N 1
ATOM 4641 C CA . LYS B 1 296 ? -26.830 -52.579 1.398 1.00 46.49 288 LYS B CA 1
ATOM 4642 C C . LYS B 1 296 ? -27.046 -54.037 1.002 1.00 46.15 288 LYS B C 1
ATOM 4643 O O . LYS B 1 296 ? -27.867 -54.721 1.623 1.00 48.99 288 LYS B O 1
ATOM 4649 N N . ASP B 1 297 ? -26.325 -54.511 -0.013 1.00 48.83 289 ASP B N 1
ATOM 4650 C CA . ASP B 1 297 ? -26.561 -55.850 -0.575 1.00 49.68 289 ASP B CA 1
ATOM 4651 C C . ASP B 1 297 ? -25.293 -56.681 -0.657 1.00 45.74 289 ASP B C 1
ATOM 4652 O O . ASP B 1 297 ? -24.261 -56.210 -1.148 1.00 42.20 289 ASP B O 1
ATOM 4657 N N . ARG B 1 298 ? -25.385 -57.927 -0.192 1.00 48.06 290 ARG B N 1
ATOM 4658 C CA . ARG B 1 298 ? -24.230 -58.833 -0.150 1.00 51.10 290 ARG B CA 1
ATOM 4659 C C . ARG B 1 298 ? -23.636 -58.996 -1.532 1.00 46.98 290 ARG B C 1
ATOM 4660 O O . ARG B 1 298 ? -22.418 -59.153 -1.694 1.00 44.04 290 ARG B O 1
ATOM 4668 N N . GLU B 1 299 ? -24.516 -58.961 -2.527 1.00 51.77 291 GLU B N 1
ATOM 4669 C CA . GLU B 1 299 ? -24.126 -59.209 -3.905 1.00 55.00 291 GLU B CA 1
ATOM 4670 C C . GLU B 1 299 ? -23.257 -58.072 -4.427 1.00 47.18 291 GLU B C 1
ATOM 4671 O O . GLU B 1 299 ? -22.215 -58.297 -5.053 1.00 44.07 291 GLU B O 1
ATOM 4677 N N . LYS B 1 300 ? -23.702 -56.847 -4.174 1.00 50.45 292 LYS B N 1
ATOM 4678 C CA . LYS B 1 300 ? -22.930 -55.673 -4.541 1.00 44.27 292 LYS B CA 1
ATOM 4679 C C . LYS B 1 300 ? -21.568 -55.715 -3.864 1.00 38.99 292 LYS B C 1
ATOM 4680 O O . LYS B 1 300 ? -20.546 -55.414 -4.486 1.00 37.22 292 LYS B O 1
ATOM 4686 N N . LEU B 1 301 ? -21.556 -56.100 -2.587 1.00 39.06 293 LEU B N 1
ATOM 4687 C CA . LEU B 1 301 ? -20.338 -56.069 -1.781 1.00 38.86 293 LEU B CA 1
ATOM 4688 C C . LEU B 1 301 ? -19.291 -57.007 -2.351 1.00 40.27 293 LEU B C 1
ATOM 4689 O O . LEU B 1 301 ? -18.092 -56.700 -2.342 1.00 39.27 293 LEU B O 1
ATOM 4694 N N . GLU B 1 302 ? -19.750 -58.154 -2.841 1.00 41.22 294 GLU B N 1
ATOM 4695 C CA . GLU B 1 302 ? -18.864 -59.138 -3.463 1.00 42.81 294 GLU B CA 1
ATOM 4696 C C . GLU B 1 302 ? -18.230 -58.610 -4.751 1.00 40.73 294 GLU B C 1
ATOM 4697 O O . GLU B 1 302 ? -17.022 -58.770 -4.978 1.00 41.05 294 GLU B O 1
ATOM 4703 N N . ASN B 1 303 ? -19.045 -57.976 -5.589 1.00 42.02 295 ASN B N 1
ATOM 4704 C CA . ASN B 1 303 ? -18.554 -57.346 -6.815 1.00 40.94 295 ASN B CA 1
ATOM 4705 C C . ASN B 1 303 ? -17.489 -56.296 -6.536 1.00 42.80 295 ASN B C 1
ATOM 4706 O O . ASN B 1 303 ? -16.574 -56.096 -7.331 1.00 45.13 295 ASN B O 1
ATOM 4711 N N . LEU B 1 304 ? -17.617 -55.618 -5.402 1.00 42.08 296 LEU B N 1
ATOM 4712 C CA . LEU B 1 304 ? -16.679 -54.564 -5.049 1.00 44.39 296 LEU B CA 1
ATOM 4713 C C . LEU B 1 304 ? -15.378 -55.182 -4.610 1.00 36.95 296 LEU B C 1
ATOM 4714 O O . LEU B 1 304 ? -14.308 -54.738 -5.017 1.00 38.97 296 LEU B O 1
ATOM 4719 N N . THR B 1 305 ? -15.472 -56.197 -3.764 1.00 36.52 297 THR B N 1
ATOM 4720 C CA . THR B 1 305 ? -14.296 -56.944 -3.361 1.00 41.28 297 THR B CA 1
ATOM 4721 C C . THR B 1 305 ? -13.555 -57.411 -4.609 1.00 49.38 297 THR B C 1
ATOM 4722 O O . THR B 1 305 ? -12.358 -57.153 -4.778 1.00 51.26 297 THR B O 1
ATOM 4726 N N . GLU B 1 306 ? -14.285 -58.094 -5.488 1.00 49.45 298 GLU B N 1
ATOM 4727 C CA . GLU B 1 306 ? -13.701 -58.656 -6.700 1.00 49.04 298 GLU B CA 1
ATOM 4728 C C . GLU B 1 306 ? -13.043 -57.589 -7.571 1.00 46.33 298 GLU B C 1
ATOM 4729 O O . GLU B 1 306 ? -11.915 -57.755 -8.022 1.00 47.58 298 GLU B O 1
ATOM 4735 N N . ASP B 1 307 ? -13.757 -56.497 -7.815 1.00 45.07 299 ASP B N 1
ATOM 4736 C CA . ASP B 1 307 ? -13.203 -55.387 -8.587 1.00 49.49 299 ASP B CA 1
ATOM 4737 C C . ASP B 1 307 ? -13.441 -54.060 -7.870 1.00 47.87 299 ASP B C 1
ATOM 4738 O O . ASP B 1 307 ? -14.459 -53.394 -8.100 1.00 38.74 299 ASP B O 1
ATOM 4743 N N . PRO B 1 308 ? -12.501 -53.675 -6.990 1.00 48.34 300 PRO B N 1
ATOM 4744 C CA . PRO B 1 308 ? -12.663 -52.442 -6.220 1.00 45.83 300 PRO B CA 1
ATOM 4745 C C . PRO B 1 308 ? -12.664 -51.240 -7.146 1.00 44.96 300 PRO B C 1
ATOM 4746 O O . PRO B 1 308 ? -13.128 -50.157 -6.780 1.00 39.81 300 PRO B O 1
ATOM 4750 N N . HIS B 1 309 ? -12.158 -51.437 -8.355 1.00 45.70 301 HIS B N 1
ATOM 4751 C CA . HIS B 1 309 ? -12.116 -50.340 -9.314 1.00 44.13 301 HIS B CA 1
ATOM 4752 C C . HIS B 1 309 ? -13.512 -49.931 -9.762 1.00 39.53 301 HIS B C 1
ATOM 4753 O O . HIS B 1 309 ? -13.662 -48.927 -10.453 1.00 37.41 301 HIS B O 1
ATOM 4760 N N . LEU B 1 310 ? -14.518 -50.718 -9.375 1.00 39.73 302 LEU B N 1
ATOM 4761 C CA . LEU B 1 310 ? -15.925 -50.372 -9.597 1.00 38.31 302 LEU B CA 1
ATOM 4762 C C . LEU B 1 310 ? -16.332 -49.138 -8.795 1.00 40.46 302 LEU B C 1
ATOM 4763 O O . LEU B 1 310 ? -17.271 -48.434 -9.167 1.00 41.09 302 LEU B O 1
ATOM 4768 N N . VAL B 1 311 ? -15.633 -48.888 -7.692 1.00 41.61 303 VAL B N 1
ATO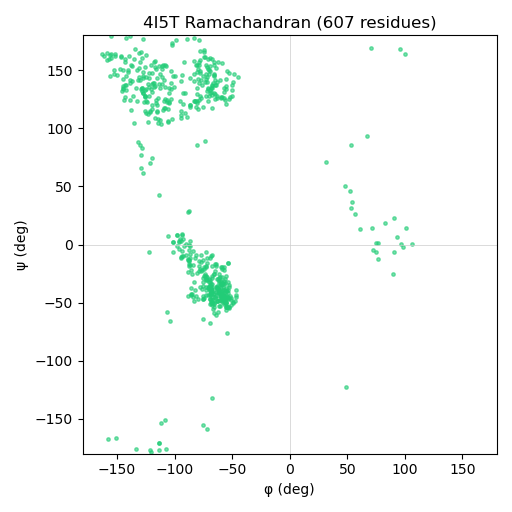M 4769 C CA . VAL B 1 311 ? -15.885 -47.699 -6.889 1.00 38.18 303 VAL B CA 1
ATOM 4770 C C . VAL B 1 311 ? -15.470 -46.464 -7.688 1.00 41.77 303 VAL B C 1
ATOM 4771 O O . VAL B 1 311 ? -16.199 -45.466 -7.759 1.00 37.15 303 VAL B O 1
ATOM 4775 N N . ASP B 1 312 ? -14.300 -46.542 -8.310 1.00 43.06 304 ASP B N 1
ATOM 4776 C CA . ASP B 1 312 ? -13.775 -45.408 -9.055 1.00 37.88 304 ASP B CA 1
ATOM 4777 C C . ASP B 1 312 ? -14.743 -45.014 -10.171 1.00 43.45 304 ASP B C 1
ATOM 4778 O O . ASP B 1 312 ? -14.897 -43.836 -10.498 1.00 44.10 304 ASP B O 1
ATOM 4783 N N . LYS B 1 313 ? -15.415 -46.007 -10.736 1.00 44.30 305 LYS B N 1
ATOM 4784 C CA . LYS B 1 313 ? -16.337 -45.756 -11.831 1.00 44.70 305 LYS B CA 1
ATOM 4785 C C . LYS B 1 313 ? -17.671 -45.196 -11.338 1.00 40.55 305 LYS B C 1
ATOM 4786 O O . LYS B 1 313 ? -18.278 -44.357 -12.001 1.00 39.60 305 LYS B O 1
ATOM 4792 N N . SER B 1 314 ? -18.134 -45.662 -10.185 1.00 36.87 306 SER B N 1
ATOM 4793 C CA . SER B 1 314 ? -19.422 -45.211 -9.696 1.00 39.35 306 SER B CA 1
ATOM 4794 C C . SER B 1 314 ? -19.301 -43.772 -9.196 1.00 35.26 306 SER B C 1
ATOM 4795 O O . SER B 1 314 ? -20.262 -42.992 -9.283 1.00 30.38 306 SER B O 1
ATOM 4798 N N . LEU B 1 315 ? -18.106 -43.417 -8.714 1.00 30.42 307 LEU B N 1
ATOM 4799 C CA . LEU B 1 315 ? -17.825 -42.038 -8.305 1.00 30.36 307 LEU B CA 1
ATOM 4800 C C . LEU B 1 315 ? -17.790 -41.110 -9.512 1.00 33.65 307 LEU B C 1
ATOM 4801 O O . LEU B 1 315 ? -18.255 -39.969 -9.447 1.00 27.73 307 LEU B O 1
ATOM 4806 N N . LEU B 1 316 ? -17.231 -41.604 -10.609 1.00 35.60 308 LEU B N 1
ATOM 4807 C CA . LEU B 1 316 ? -17.326 -40.911 -11.883 1.00 36.16 308 LEU B CA 1
ATOM 4808 C C . LEU B 1 316 ? -18.782 -40.740 -12.265 1.00 35.24 308 LEU B C 1
ATOM 4809 O O . LEU B 1 316 ? -19.183 -39.671 -12.717 1.00 34.63 308 LEU B O 1
ATOM 4814 N N . GLN B 1 317 ? -19.568 -41.800 -12.085 1.00 32.86 309 GLN B N 1
ATOM 4815 C CA . GLN B 1 317 ? -20.966 -41.800 -12.517 1.00 33.09 309 GLN B CA 1
ATOM 4816 C C . GLN B 1 317 ? -21.782 -40.752 -11.779 1.00 33.73 309 GLN B C 1
ATOM 4817 O O . GLN B 1 317 ? -22.671 -40.135 -12.352 1.00 34.59 309 GLN B O 1
ATOM 4823 N N . CYS B 1 318 ? -21.468 -40.551 -10.504 1.00 34.74 310 CYS B N 1
ATOM 4824 C CA . CYS B 1 318 ? -22.157 -39.558 -9.694 1.00 30.77 310 CYS B CA 1
ATOM 4825 C C . CYS B 1 318 ? -21.489 -38.193 -9.813 1.00 28.87 310 CYS B C 1
ATOM 4826 O O . CYS B 1 318 ? -22.044 -37.185 -9.387 1.00 30.24 310 CYS B O 1
ATOM 4829 N N . GLY B 1 319 ? -20.287 -38.187 -10.386 1.00 29.34 311 GLY B N 1
ATOM 4830 C CA . GLY B 1 319 ? -19.482 -36.988 -10.564 1.00 24.68 311 GLY B CA 1
ATOM 4831 C C . GLY B 1 319 ? -19.356 -36.489 -11.992 1.00 31.95 311 GLY B C 1
ATOM 4832 O O . GLY B 1 319 ? -20.261 -36.637 -12.816 1.00 33.28 311 GLY B O 1
ATOM 4833 N N . PHE B 1 320 ? -18.227 -35.846 -12.267 1.00 35.68 312 PHE B N 1
ATOM 4834 C CA . PHE B 1 320 ? -17.887 -35.405 -13.615 1.00 33.23 312 PHE B CA 1
ATOM 4835 C C . PHE B 1 320 ? -16.491 -35.916 -13.934 1.00 35.14 312 PHE B C 1
ATOM 4836 O O . PHE B 1 320 ? -15.737 -36.243 -13.020 1.00 35.62 312 PHE B O 1
ATOM 4844 N N . PRO B 1 321 ? -16.137 -35.985 -15.227 1.00 39.49 313 PRO B N 1
ATOM 4845 C CA . PRO B 1 321 ? -14.782 -36.419 -15.600 1.00 40.39 313 PRO B CA 1
ATOM 4846 C C . PRO B 1 321 ? -13.677 -35.582 -14.931 1.00 40.78 313 PRO B C 1
ATOM 4847 O O . PRO B 1 321 ? -13.731 -34.353 -14.908 1.00 31.90 313 PRO B O 1
ATOM 4851 N N . ASN B 1 322 ? -12.676 -36.261 -14.386 1.00 38.86 314 ASN B N 1
ATOM 4852 C CA . ASN B 1 322 ? -11.517 -35.586 -13.831 1.00 42.85 314 ASN B CA 1
ATOM 4853 C C . ASN B 1 322 ? -10.699 -34.913 -14.933 1.00 53.31 314 ASN B C 1
ATOM 4854 O O . ASN B 1 322 ? -10.358 -35.542 -15.937 1.00 53.03 314 ASN B O 1
ATOM 4859 N N . THR B 1 323 ? -10.387 -33.633 -14.755 1.00 54.84 315 THR B N 1
ATOM 4860 C CA . THR B 1 323 ? -9.504 -32.954 -15.695 1.00 56.74 315 THR B CA 1
ATOM 4861 C C . THR B 1 323 ? -8.136 -32.770 -15.050 1.00 58.62 315 THR B C 1
ATOM 4862 O O . THR B 1 323 ? -7.951 -31.898 -14.208 1.00 62.01 315 THR B O 1
ATOM 4866 N N . ALA B 1 324 ? -7.166 -33.566 -15.484 1.00 65.28 316 ALA B N 1
ATOM 4867 C CA . ALA B 1 324 ? -5.845 -33.570 -14.862 1.00 71.71 316 ALA B CA 1
ATOM 4868 C C .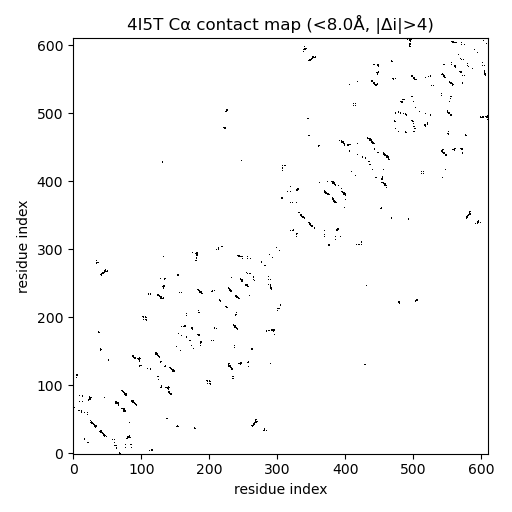 ALA B 1 324 ? -5.021 -32.353 -15.282 1.00 79.38 316 ALA B C 1
ATOM 4869 O O . ALA B 1 324 ? -5.501 -31.485 -16.016 1.00 77.26 316 ALA B O 1
#

GO terms:
  GO:0008796 bis(5'-nucleosyl)-tetraphosphatase activity (F, IDA)
  GO:0009164 nucleoside catabolic process (P, IDA)
  GO:0008796 bis(5'-nucleosyl)-tetraphosphatase activity (F, IGI)
  GO:0009164 nucleoside catabolic process (P, IGI)
  GO:0005634 nucleus (C, HDA)
  GO:0005737 cytoplasm (C, HDA)
  GO:0008796 bis(5'-nucleosyl)-tetraphosphatase activity (F, IMP)
  GO:0009164 nucleoside catabolic process (P, IMP)
  GO:0004780 sulfate adenylyltransferase (ADP) activity (F, EXP)
  GO:0003877 ATP:ADP adenylyltransferase activity (F, EXP)

CATH classification: 3.30.428.70

Sequence (611 aa):
MIEENLKQKIHDKFVAAKKNGHLKVTHAESKKLKDPQTTTQYWVTFAPSLALDPFANPDEELVVTEDLNGDGEYKLLLNKFPVVPEHSLLVTSEFKDQRSALTPSDLMTAYNVLCSLQGDCERYLVFYNCGPHSGSSQDHKHLQIMQMPEKFIPFQDVLCNGKDHFLPTFNAEPLQDDKVSFAHFVLPLPESSDQVDEDLLAMCYVSLMQRALTFFQDWTNESPELTKSYNVLLTKKWICVVPRSHAKSGPPLMLNINSTGYCGMILVKDREKLENLTEDPHLVDKSLLQCGFPNTAGQKPTEYHYMIEENLKQKIHDKFVAAKKNGHLKVTHAESKKLKDPQTTTQYWVTFAPSLALAEDPFANPDEELVVTEDLNGDGEYKLLLNKFPVVPEHSLLVTSEFKDQRSALTPSDLMTAYNVLCSLQGDKDDDVTCERYLVFYNCGPHSGSSQDHKHLQIMQMPEKFIPFQDVLCNGKDHFLPTFNAEPLQDDKVSFAHFVLPLPESSDQVDEDLLAMCYVSLMQRALTFFQDWTNESPELTKSYNVLLTKKWICVVPRSHAKSGPPLMLNINSTGYCGMILVKDREKLENLTEDPHLVDKSLLQCGFPNTA

InterPro domains:
  IPR009163 Ap4A phosphorylase 1/2 [PIRSF000846] (2-317)
  IPR019200 ATP adenylyltransferase, C-terminal [PF09830] (198-313)
  IPR036265 HIT-like superfamily [SSF54197] (39-168)
  IPR043171 Ap4A phosphorylase 1/2-like [G3DSA:3.30.428.70] (1-325)
  IPR045759 Ap4A phosphorylase 1/2, N-terminal domain [PF19327] (4-169)
  IPR053364 Fork-head Transcriptional Regulator [PTHR42746] (4-323)

Secondary structure (DSSP, 8-state):
-PPTTHHHHHHHHHHHHHHHTS--PPP-EEEEEE-TTT--EEEEEE-GGGG--TTTS--GGGEEES-SSSSSSEEEEE-SS-SSTT-EEEEESS--BTTSPP-HHHHHHHHHHHHHHTT----EEEEEEESTTTT---SB-EEEEEEPPTT---HHHHHHTT-------SS-PPB--SSSSB--EEEE--SSGGG--HHHHHHHHHHHHHHHHTTT--TT-SSPPPPP-EEEEE-SSEEEEEEBS-SB--TTT--B--GGGGGTEEEE-SHHHHHHHHH-THHHHHHHHHHB-B--TT--GGGTT-/-PPTTHHHHHHHHHHHHHHTTSS-PPP-EEEEEE-TTT--EEEEEE-GGGT----TTTS--GGGEEES-SSSSTTEEEEE-SS-SSTT-EEEEESS--BTTSPPPHHHHHHHHHHHHHHH-S---SSSS--EEEEEEESTTTT---SB-EEEEEEPPTT---HHHHHHSSS-S----TT---B--TTSSB--EEEE--SSGGG--HHHHHHHHHHHHHHHHTTS-SSSS-S--PPP-EEEEE-SSEEEEEE-S-SB--TTT--B--GGGGGTEEEE--HHHHHHHHH-THHHHHHHHHHS-B---

Nearest PDB structures (foldseek):
  4i5t-assembly3_A  TM=1.003E+00  e=5.672E-71  Saccharomyces cerevisiae S288C
  4i5t-assembly3_B-2  TM=9.702E-01  e=2.685E-60  Saccharomyces cerevisiae S288C
  4i5w-assembly1_A  TM=9.930E-01  e=2.836E-57  Saccharomyces cerevisiae S288C
  4i5v-assembly3_A  TM=9.654E-01  e=5.196E-57  Saccharomyces cerevisiae
  4i5w-assembly2_B  TM=9.871E-01  e=1.446E-53  Saccharomyces cerevisiae S288C

Radius of gyration: 27.84 Å; Cα contacts (8 Å, |Δi|>4): 1275; chains: 2; bounding box: 80×44×76 Å

B-factor: mean 41.26, std 14.8, range [16.07, 146.09]

Foldseek 3Di:
DFDAPLQVLLVVLQVVCCVPPQADEQDKDWDWDAAPQLRFIAIEIEGQVVVVLCLPDPDPSQWSACPRDPDNQWTKGADRYYNAGSKIKTFGSDFDFLQDDQDLVNQQSQLVVQCNNPVCPWWKKKKGWHDDLALDPDTGHIIIMGTDDDPDDFPLCVQCPPPAFDAADPVRAFTDRQSFFFAKGKTWYHPDCVRDDSVSRVRRRVRRVVLLLLVFDPPVVPDDGDRWIWMWMDTNTMIMIFTWDHQFFDDDQRFRDHNSLNSRYGYHNDDVNVVVCVVRVCVSSVRNCRGGPTYDPPDDSNPPND/DFDAPLQVLLVVLQVVCPVVVQADEQDWDKDWDAAPQLRFIAIEIEGQVVVPDDACLQDDDPSFWSACPRDPDNFWTKGADRYHNFGSKIKTFGNDFDFLQDDQALVNQQSQAVVQCNNQPLVNDDQLRWWKKKKGKHFDFALDPGTGHIIIMGIDDGPDAFVLVVQCPPVDDDDDDQVNFFTDRPSFFFAKGKDWDDSDCVVDHSVSSVSVSVSQVVVQCVVPDDDDDPPDDGRWIWMWMDTNTMIMIFTWDHQFFDDDARFRDHNVLNSNYGYHNDPVSVVVCNVRVCVSSRRNCRGHPGYDD